Protein AF-0000000066577296 (afdb_homodimer)

Foldseek 3Di:
DPPPPPVVPVVVVVVVVVVVVVVVVVPPDPPPPWQFKDKQDQEAEDELVDFKDKIKIWRQTQFKKKKFKAKFADDPAVQGDDDPDGDQKGKPPRIDIHHHGDMDIIMIGGRDRPPDDQQAKGKMKMKMKMWGPPCPPDPDPTDIDIDIHIYIYHHPPHDDDQLCQVVVWDWEADLQGIKIFRAGRYKWAKDQKDKPRHTDPRNGIHHHGDMDDDNHCNPDPWIKMKIWTQGNRRDIHDIDIDIYD/DPPPPVPPPVVVVVVVVVVVVVVVVVVPPPPPPWQFKDKQDQEAEDELVDFKDKIKIWRQTQFKKKKFKAKFADDPAVQGDDDPDGDQKGKPPRIDIHHHGDMDIIMIGGRDRPDDDQQAKGKMKMKMKMWGPDPPPDPDPTDIDIDIHIYIYHHPPHDDDQLCQVVVWDWEADLQGIKIFRAGRYKWAKDQKAKPRHTDPRNGIHHHGDMDGDNHCNPDPWIKMKIWTQGNNRDIHDIDIDIYD

Nearest PDB structures (foldseek):
  4djm-assembly4_D  TM=8.530E-01  e=1.200E-17  Escherichia coli
  6fq0-assembly2_C  TM=6.881E-01  e=2.005E-12  Acinetobacter baumannii
  6fqa-assembly2_C  TM=6.730E-01  e=2.779E-12  Acinetobacter baumannii
  5d6h-assembly1_A  TM=6.722E-01  e=3.648E-12  Acinetobacter baumannii
  6fqa-assembly1_A  TM=6.629E-01  e=1.026E-11  Acinetobacter baumannii

Organism: Shigella dysenteriae serotype 1 (strain Sd197) (NCBI:txid300267)

pLDDT: mean 81.42, std 19.27, range [21.62, 98.62]

Solvent-accessible surface area (backbone atoms only — not comparable to full-atom values): 26495 Å² total; per-residue (Å²): 133,75,79,69,63,67,67,60,57,62,57,54,53,54,47,48,51,46,46,48,50,48,54,55,53,63,62,55,71,78,65,69,47,38,13,54,74,43,48,73,55,65,46,42,81,41,52,59,89,49,64,59,49,81,41,45,36,31,19,39,13,83,42,31,30,36,35,38,42,45,53,34,47,30,82,80,49,41,58,51,67,74,57,90,62,76,48,50,47,41,46,37,66,42,69,44,80,33,46,43,61,31,72,48,73,37,31,43,32,63,70,51,74,91,79,63,69,65,75,30,43,43,70,32,25,36,37,39,33,37,31,71,61,52,83,65,73,70,93,63,48,80,52,39,27,23,31,52,33,40,36,31,39,34,37,73,84,56,78,79,50,78,85,52,45,68,72,60,51,42,76,46,63,52,83,64,9,33,32,44,33,28,79,42,38,46,65,35,39,50,38,77,31,24,51,71,81,40,77,52,78,64,68,27,33,42,42,39,64,35,76,46,82,39,68,50,58,46,88,48,81,70,36,36,38,33,35,26,32,49,43,85,83,65,43,77,49,72,80,46,71,49,79,30,111,137,73,81,71,67,72,63,63,59,62,57,54,52,53,49,48,52,47,47,47,50,48,56,56,56,63,67,54,73,78,64,72,45,40,12,55,74,43,46,72,55,65,47,41,82,40,51,60,89,49,65,60,48,80,40,44,35,32,18,38,12,83,42,30,32,36,35,38,44,46,53,34,46,29,83,82,48,41,58,52,66,73,57,92,61,76,47,48,46,41,46,37,67,43,69,45,78,34,48,44,62,32,71,47,72,37,31,44,29,64,71,52,77,88,79,63,70,63,75,30,43,43,70,33,25,36,38,40,33,37,31,72,62,52,83,65,72,68,92,62,46,81,56,41,27,22,31,53,33,39,37,32,40,36,38,72,84,57,77,80,51,77,85,53,47,66,74,60,48,40,74,44,62,52,84,66,8,33,32,43,34,29,77,43,40,47,66,34,41,50,38,78,32,25,51,71,82,41,76,52,77,62,66,26,34,42,42,39,65,34,75,46,81,41,68,48,59,44,87,48,80,70,34,36,38,34,34,26,30,48,40,85,83,67,43,76,50,72,79,45,71,51,80,29,109

InterPro domains:
  IPR001829 Pili assembly chaperone, bacterial [PR00969] (37-46)
  IPR001829 Pili assembly chaperone, bacterial [PR00969] (88-109)
  IPR001829 Pili assembly chaperone, bacterial [PR00969] (117-134)
  IPR001829 Pili assembly chaperone, bacterial [PR00969] (140-155)
  IPR001829 Pili assembly chaperone, bacterial [PR00969] (175-190)
  IPR008962 PapD-like superfamily [SSF49354] (34-158)
  IPR013783 Immunoglobulin-like fold [G3DSA:2.60.40.10] (36-158)
  IPR013783 Immunoglobulin-like fold [G3DSA:2.60.40.10] (160-241)
  IPR016147 Pili assembly chaperone, N-terminal [PF00345] (36-158)
  IPR016148 Pili assembly chaperone, C-terminal [PF02753] (181-236)
  IPR018046 Pili assembly chaperone, conserved site [PS00635] (116-133)
  IPR036316 Pili assembly chaperone, C-terminal domain superfamily [SSF49584] (152-237)
  IPR050643 Periplasmic Pilus Chaperone [PTHR30251] (13-242)

Secondary structure (DSSP, 8-state):
-GGGSSHHHHHHHHHHHHHHHHHHHHT------B--EEES-SEEEEETT-SEEEEEEEE-SSS-EEEEEEEE---SSTTPPP-SSPPSEEEESSEEEE-TT-EEEEEEEES--TTS-SSS-EE-EEEEEEEE-S---SS-----EEEEEEEEEE-TT-SS-TTTGGGG-EEEEETTEEEEEE-SSS-EEEEEEEETTEEES---EE-TTEEEE--TTSS-SSEEEEEEEB-TTSPBPPPEEEEE-/--TTGGGHHHHHHHHHHHHHHHHHHHT------B--EEES-SEEEEETT-SEEEEEEEE-SSS-EEEEEEEE---SSTTPPP-SSPPSEEEESSEEEE-TT-EEEEEEEES--TTS-SSS-EE-EEEEEEEE-S---SS-----EEEEEEEEEE-TT-SS-TTTGGGG-EEEEETTEEEEEE-SSS-EEEEEEEETTEEES---EE-TTEEEE--TTSS-SSEEEEEEEB-TTSPBPPPEEEEE-

Structure (mmCIF, N/CA/C/O backbone):
data_AF-0000000066577296-model_v1
#
loop_
_entity.id
_entity.type
_entity.pdbx_description
1 polymer Chaperone
#
loop_
_atom_site.group_PDB
_atom_site.id
_atom_site.type_symbol
_atom_site.label_atom_id
_atom_site.label_alt_id
_atom_site.label_comp_id
_atom_site.label_asym_id
_atom_site.label_entity_id
_atom_site.label_seq_id
_atom_site.pdbx_PDB_ins_code
_atom_site.Cartn_x
_atom_site.Cartn_y
_atom_site.Cartn_z
_atom_site.occupancy
_atom_site.B_iso_or_equiv
_atom_site.auth_seq_id
_atom_site.auth_comp_id
_atom_site.auth_asym_id
_atom_site.auth_atom_id
_atom_site.pdbx_PDB_model_num
ATOM 1 N N . MET A 1 1 ? -8.648 -18.078 75.938 1 22.17 1 MET A N 1
ATOM 2 C CA . MET A 1 1 ? -9.172 -17.016 75.125 1 22.17 1 MET A CA 1
ATOM 3 C C . MET A 1 1 ? -8.477 -17.016 73.75 1 22.17 1 MET A C 1
ATOM 5 O O . MET A 1 1 ? -9.125 -16.812 72.75 1 22.17 1 MET A O 1
ATOM 9 N N . PRO A 1 2 ? -7.102 -17.094 73.562 1 27.22 2 PRO A N 1
ATOM 10 C CA . PRO A 1 2 ? -6.43 -16.297 72.5 1 27.22 2 PRO A CA 1
ATOM 11 C C . PRO A 1 2 ? -6.211 -17.062 71.25 1 27.22 2 PRO A C 1
ATOM 13 O O . PRO A 1 2 ? -5.453 -16.625 70.375 1 27.22 2 PRO A O 1
ATOM 16 N N . ALA A 1 3 ? -6.609 -18.297 71.062 1 36.03 3 ALA A N 1
ATOM 17 C CA . ALA A 1 3 ? -6.168 -19.047 69.875 1 36.03 3 ALA A CA 1
ATOM 18 C C . ALA A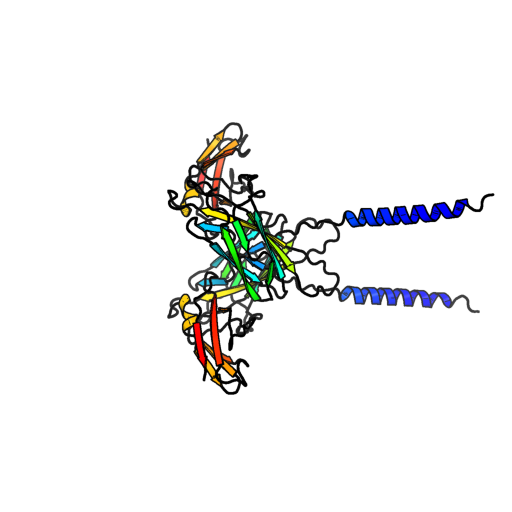 1 3 ? -6.84 -18.531 68.625 1 36.03 3 ALA A C 1
ATOM 20 O O . ALA A 1 3 ? -6.57 -19.031 67.562 1 36.03 3 ALA A O 1
ATOM 21 N N . ARG A 1 4 ? -7.934 -17.734 68.812 1 33.75 4 ARG A N 1
ATOM 22 C CA . ARG A 1 4 ? -8.773 -17.453 67.688 1 33.75 4 ARG A CA 1
ATOM 23 C C . ARG A 1 4 ? -8.117 -16.391 66.75 1 33.75 4 ARG A C 1
ATOM 25 O O . ARG A 1 4 ? -8.648 -16.062 65.688 1 33.75 4 ARG A O 1
ATOM 32 N N . HIS A 1 5 ? -7.102 -15.648 67.312 1 33.09 5 HIS A N 1
ATOM 33 C CA . HIS A 1 5 ? -6.781 -14.414 66.625 1 33.09 5 HIS A CA 1
ATOM 34 C C . HIS A 1 5 ? -5.836 -14.68 65.438 1 33.09 5 HIS A C 1
ATOM 36 O O . HIS A 1 5 ? -5.516 -13.766 64.688 1 33.09 5 HIS A O 1
ATOM 42 N N . LEU A 1 6 ? -5.141 -15.875 65.562 1 33.44 6 LEU A N 1
ATOM 43 C CA . LEU A 1 6 ? -4.055 -15.953 64.562 1 33.44 6 LEU A CA 1
ATOM 44 C C . LEU A 1 6 ? -4.594 -16.281 63.156 1 33.44 6 LEU A C 1
ATOM 46 O O . LEU A 1 6 ? -3.844 -16.281 62.188 1 33.44 6 LEU A O 1
ATOM 50 N N . TYR A 1 7 ? -5.852 -16.828 63.188 1 37.12 7 TYR A N 1
ATOM 51 C CA . TYR A 1 7 ? -6.336 -17.312 61.906 1 37.12 7 TYR A CA 1
ATOM 52 C C . TYR A 1 7 ? -6.695 -16.156 60.969 1 37.12 7 TYR A C 1
ATOM 54 O O . TYR A 1 7 ? -6.922 -16.359 59.781 1 37.12 7 TYR A O 1
ATOM 62 N N . PHE A 1 8 ? -6.996 -14.969 61.625 1 40.41 8 PHE A N 1
ATOM 63 C CA . PHE A 1 8 ? -7.578 -13.914 60.812 1 40.41 8 PHE A CA 1
ATOM 64 C C . PHE A 1 8 ? -6.5 -13.203 60 1 40.41 8 PHE A C 1
ATOM 66 O O . PHE A 1 8 ? -6.797 -12.555 59 1 40.41 8 PHE A O 1
ATOM 73 N N . ILE A 1 9 ? -5.207 -13.305 60.5 1 41.75 9 ILE A N 1
ATOM 74 C CA . ILE A 1 9 ? -4.199 -12.461 59.875 1 41.75 9 ILE A CA 1
ATOM 75 C C . ILE A 1 9 ? -3.773 -13.07 58.531 1 41.75 9 ILE A C 1
ATOM 77 O O . ILE A 1 9 ? -3.498 -12.344 57.562 1 41.75 9 ILE A O 1
ATOM 81 N N . MET A 1 10 ? -3.764 -14.422 58.375 1 42.47 10 MET A N 1
ATOM 82 C CA . MET A 1 10 ? -3.219 -15.023 57.156 1 42.47 10 MET A CA 1
ATOM 83 C C . MET A 1 10 ? -4.168 -14.844 55.969 1 42.47 10 MET A C 1
ATOM 85 O O . MET A 1 10 ? -3.748 -14.883 54.812 1 42.47 10 MET A O 1
ATOM 89 N N . THR A 1 11 ? -5.508 -14.672 56.312 1 51.53 11 THR A N 1
ATOM 90 C CA . THR A 1 11 ? -6.457 -14.578 55.219 1 51.53 11 THR A CA 1
ATOM 91 C C . THR A 1 11 ? -6.375 -13.203 54.562 1 51.53 11 THR A C 1
ATOM 93 O O . THR A 1 11 ? -6.566 -13.086 53.344 1 51.53 11 THR A O 1
ATOM 96 N N . ASN A 1 12 ? -6.012 -12.156 55.438 1 51.56 12 ASN A N 1
ATOM 97 C CA . ASN A 1 12 ? -6.062 -10.805 54.875 1 51.56 12 ASN A CA 1
ATOM 98 C C . ASN A 1 12 ? -4.848 -10.508 54 1 51.56 12 ASN A C 1
ATOM 100 O O . ASN A 1 12 ? -4.93 -9.719 53.062 1 51.56 12 ASN A O 1
ATOM 104 N N . THR A 1 13 ? -3.621 -11.156 54.344 1 56.5 13 THR A N 1
ATOM 105 C CA . THR A 1 13 ? -2.41 -10.867 53.594 1 56.5 13 THR A CA 1
ATOM 106 C C . THR A 1 13 ? -2.455 -11.555 52.219 1 56.5 13 THR A C 1
ATOM 108 O O . THR A 1 13 ? -1.984 -11 51.219 1 56.5 13 THR A O 1
ATOM 111 N N . TRP A 1 14 ? -3.1 -12.789 52.156 1 55.56 14 TRP A N 1
ATOM 112 C CA . TRP A 1 14 ? -3.217 -13.477 50.875 1 55.56 14 TRP A CA 1
ATOM 113 C C . TRP A 1 14 ? -4.164 -12.727 49.938 1 55.56 14 TRP A C 1
ATOM 115 O O . TRP A 1 14 ? -3.928 -12.648 48.75 1 55.56 14 TRP A O 1
ATOM 125 N N . ASN A 1 15 ? -5.211 -12.086 50.594 1 57.75 15 ASN A N 1
ATOM 126 C CA . ASN A 1 15 ? -6.152 -11.312 49.781 1 57.75 15 ASN A CA 1
ATOM 127 C C . ASN A 1 15 ? -5.527 -10.008 49.312 1 57.75 15 ASN A C 1
ATOM 129 O O . ASN A 1 15 ? -5.777 -9.586 48.188 1 57.75 15 ASN A O 1
ATOM 133 N N . ARG A 1 16 ? -4.691 -9.383 50.188 1 59.31 16 ARG A N 1
ATOM 134 C CA . ARG A 1 16 ? -4.059 -8.141 49.75 1 59.31 16 ARG A CA 1
ATOM 135 C C . ARG A 1 16 ? -2.992 -8.414 48.688 1 59.31 16 ARG A C 1
ATOM 137 O O . ARG A 1 16 ? -2.857 -7.656 47.719 1 59.31 16 ARG A O 1
ATOM 144 N N . LEU A 1 17 ? -2.215 -9.516 48.875 1 54.78 17 LEU A N 1
ATOM 145 C CA . LEU A 1 17 ? -1.257 -9.891 47.844 1 54.78 17 LEU A CA 1
ATOM 146 C C . LEU A 1 17 ? -1.973 -10.312 46.562 1 54.78 17 LEU A C 1
ATOM 148 O O . LEU A 1 17 ? -1.537 -9.969 45.469 1 54.78 17 LEU A O 1
ATOM 152 N N . ALA A 1 18 ? -3.137 -11 46.719 1 57.06 18 ALA A N 1
ATOM 153 C CA . ALA A 1 18 ? -3.93 -11.328 45.531 1 57.06 18 ALA A CA 1
ATOM 154 C C . ALA A 1 18 ? -4.531 -10.078 44.906 1 57.06 18 ALA A C 1
ATOM 156 O O . ALA A 1 18 ? -4.535 -9.922 43.688 1 57.06 18 ALA A O 1
ATOM 157 N N . LEU A 1 19 ? -5.012 -9.227 45.781 1 56.34 19 LEU A N 1
ATOM 158 C CA . LEU A 1 19 ? -5.535 -7.965 45.281 1 56.34 19 LEU A CA 1
ATOM 159 C C . LEU A 1 19 ? -4.418 -7.125 44.656 1 56.34 19 LEU A C 1
ATOM 161 O O . LEU A 1 19 ? -4.617 -6.484 43.625 1 56.34 19 LEU A O 1
ATOM 165 N N . LEU A 1 20 ? -3.207 -7.148 45.312 1 50.81 20 LEU A N 1
ATOM 166 C CA . LEU A 1 20 ? -2.084 -6.445 44.688 1 50.81 20 LEU A CA 1
ATOM 167 C C . LEU A 1 20 ? -1.672 -7.117 43.375 1 50.81 20 LEU A C 1
ATOM 169 O O . LEU A 1 20 ? -1.386 -6.438 42.406 1 50.81 20 LEU A O 1
ATOM 173 N N . ILE A 1 21 ? -1.694 -8.469 43.438 1 50.59 21 ILE A N 1
ATOM 174 C CA . ILE A 1 21 ? -1.388 -9.148 42.188 1 50.59 21 ILE A CA 1
ATOM 175 C C . ILE A 1 21 ? -2.475 -8.844 41.156 1 50.59 21 ILE A C 1
ATOM 177 O O . ILE A 1 21 ? -2.178 -8.594 39.969 1 50.59 21 ILE A O 1
ATOM 181 N N . PHE A 1 22 ? -3.76 -8.836 41.594 1 48.28 22 PHE A N 1
ATOM 182 C CA . PHE A 1 22 ? -4.832 -8.516 40.688 1 48.28 22 PHE A CA 1
ATOM 183 C C . PHE A 1 22 ? -4.719 -7.07 40.188 1 48.28 22 PHE A C 1
ATOM 185 O O . PHE A 1 22 ? -4.957 -6.777 39.031 1 48.28 22 PHE A O 1
ATOM 192 N N . SER A 1 23 ? -4.52 -6.078 41.094 1 48.19 23 SER A N 1
ATOM 193 C CA . SER A 1 23 ? -4.363 -4.695 40.656 1 48.19 23 SER A CA 1
ATOM 194 C C . SER A 1 23 ? -3.166 -4.547 39.719 1 48.19 23 SER A C 1
ATOM 196 O O . SER A 1 23 ? -3.199 -3.74 38.781 1 48.19 23 SER A O 1
ATOM 198 N N . VAL A 1 24 ? -2.098 -5.281 40.062 1 42.16 24 VAL A N 1
ATOM 199 C CA . VAL A 1 24 ? -0.954 -5.211 39.156 1 42.16 24 VAL A CA 1
ATOM 200 C C . VAL A 1 24 ? -1.313 -5.855 37.812 1 42.16 24 VAL A C 1
ATOM 202 O O . VAL A 1 24 ? -0.893 -5.379 36.75 1 42.16 24 VAL A O 1
ATOM 205 N N . LEU A 1 25 ? -2.08 -6.938 37.844 1 39.19 25 LEU A N 1
ATOM 206 C CA . LEU A 1 25 ? -2.439 -7.555 36.594 1 39.19 25 LEU A CA 1
ATOM 207 C C . LEU A 1 25 ? -3.33 -6.629 35.75 1 39.19 25 LEU A C 1
ATOM 209 O O . LEU A 1 25 ? -3.266 -6.629 34.531 1 39.19 25 LEU A O 1
ATOM 213 N N . SER A 1 26 ? -4.223 -5.879 36.438 1 38.16 26 SER A N 1
ATOM 214 C CA . SER A 1 26 ? -5.09 -5.004 35.656 1 38.16 26 SER A CA 1
ATOM 215 C C . SER A 1 26 ? -4.281 -3.947 34.906 1 38.16 26 SER A C 1
ATOM 217 O O . SER A 1 26 ? -4.812 -3.25 34.031 1 38.16 26 SER A O 1
ATOM 219 N N . LEU A 1 27 ? -3.293 -3.469 35.562 1 34.75 27 LEU A N 1
ATOM 220 C CA . LEU A 1 27 ? -2.527 -2.451 34.844 1 34.75 27 LEU A CA 1
ATOM 221 C C . LEU A 1 27 ? -1.902 -3.029 33.594 1 34.75 27 LEU A C 1
ATOM 223 O O . LEU A 1 27 ? -1.097 -2.367 32.938 1 34.75 27 LEU A O 1
ATOM 227 N N . LEU A 1 28 ? -2.066 -4.305 33.531 1 31.39 28 LEU A N 1
ATOM 228 C CA . LEU A 1 28 ? -1.518 -4.793 32.281 1 31.39 28 LEU A CA 1
ATOM 229 C C . LEU A 1 28 ? -1.97 -3.924 31.109 1 31.39 28 LEU A C 1
ATOM 231 O O . LEU A 1 28 ? -3.131 -3.516 31.047 1 31.39 28 LEU A O 1
ATOM 235 N N . VAL A 1 29 ? -1.067 -3.512 30.344 1 30.12 29 VAL A N 1
ATOM 236 C CA . VAL A 1 29 ? -0.624 -2.641 29.25 1 30.12 29 VAL A CA 1
ATOM 237 C C . VAL A 1 29 ? -1.535 -2.82 28.047 1 30.12 29 VAL A C 1
ATOM 239 O O . VAL A 1 29 ? -1.585 -3.902 27.453 1 30.12 29 VAL A O 1
ATOM 242 N N . ALA A 1 30 ? -2.748 -2.27 28.094 1 31.42 30 ALA A N 1
ATOM 243 C CA . ALA A 1 30 ? -3.404 -1.942 26.828 1 31.42 30 ALA A CA 1
ATOM 244 C C . ALA A 1 30 ? -2.381 -1.588 25.766 1 31.42 30 ALA A C 1
ATOM 246 O O . ALA A 1 30 ? -1.818 -0.49 25.766 1 31.42 30 ALA A O 1
ATOM 247 N N . GLY A 1 31 ? -1.506 -2.453 25.484 1 31.16 31 GLY A N 1
ATOM 248 C CA . GLY A 1 31 ? -0.646 -2.189 24.344 1 31.16 31 GLY A CA 1
ATOM 249 C C . GLY A 1 31 ? -1.396 -1.625 23.156 1 31.16 31 GLY A C 1
ATOM 250 O O . GLY A 1 31 ? -2.385 -2.207 22.703 1 31.16 31 GLY A O 1
ATOM 251 N N . GLU A 1 32 ? -1.541 -0.405 23.172 1 30.92 32 GLU A N 1
ATOM 252 C CA . GLU A 1 32 ? -1.946 0.316 21.969 1 30.92 32 GLU A CA 1
ATOM 253 C C . GLU A 1 32 ? -1.401 -0.358 20.719 1 30.92 32 GLU A C 1
ATOM 255 O O . GLU A 1 32 ? -0.206 -0.649 20.625 1 30.92 32 GLU A O 1
ATOM 260 N N . LEU A 1 33 ? -2.152 -1.221 20.234 1 33.34 33 LEU A N 1
ATOM 261 C CA . LEU A 1 33 ? -1.915 -1.907 18.969 1 33.34 33 LEU A CA 1
ATOM 262 C C . LEU A 1 33 ? -1.391 -0.939 17.906 1 33.34 33 LEU A C 1
ATOM 264 O O . LEU A 1 33 ? -2.006 0.097 17.656 1 33.34 33 LEU A O 1
ATOM 268 N N . GLN A 1 34 ? -0.076 -0.564 17.969 1 40.59 34 GLN A N 1
ATOM 269 C CA . GLN A 1 34 ? 0.698 0.339 17.125 1 40.59 34 GLN A CA 1
ATOM 270 C C . GLN A 1 34 ? 0.658 -0.104 15.656 1 40.59 34 GLN A C 1
ATOM 272 O O . GLN A 1 34 ? 0.606 -1.301 15.367 1 40.59 34 GLN A O 1
ATOM 277 N N . ALA A 1 35 ? 0.043 0.742 14.906 1 49.72 35 ALA A N 1
ATOM 278 C CA . ALA A 1 35 ? -0.062 0.705 13.445 1 49.72 35 ALA A CA 1
ATOM 279 C C . ALA A 1 35 ? 1.306 0.489 12.805 1 49.72 35 ALA A C 1
ATOM 281 O O . ALA A 1 35 ? 2.324 0.95 13.328 1 49.72 35 ALA A O 1
ATOM 282 N N . GLY A 1 36 ? 1.617 -0.47 11.906 1 69.44 36 GLY A N 1
ATOM 283 C CA . GLY A 1 36 ? 2.928 -0.704 11.32 1 69.44 36 GLY A CA 1
ATOM 284 C C . GLY A 1 36 ? 3.207 0.175 10.117 1 69.44 36 GLY A C 1
ATOM 285 O O . GLY A 1 36 ? 2.623 1.252 9.977 1 69.44 36 GLY A O 1
ATOM 286 N N . VAL A 1 37 ? 4.133 0.091 9.398 1 80.56 37 VAL A N 1
ATOM 287 C CA . VAL A 1 37 ? 4.676 0.74 8.203 1 80.56 37 VAL A CA 1
ATOM 288 C C . VAL A 1 37 ? 3.943 0.235 6.965 1 80.56 37 VAL A C 1
ATOM 290 O 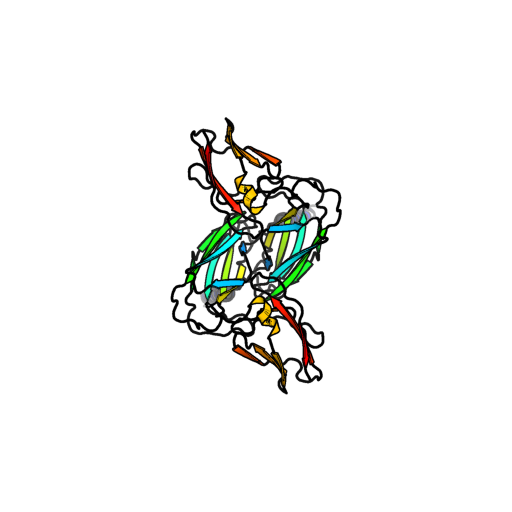O . VAL A 1 37 ? 3.809 -0.975 6.762 1 80.56 37 VAL A O 1
ATOM 293 N N . VAL A 1 38 ? 3.309 1.229 6.242 1 82.38 38 VAL A N 1
ATOM 294 C CA . VAL A 1 38 ? 2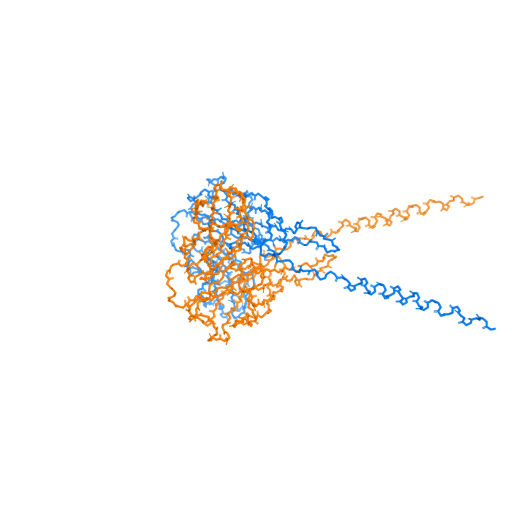.652 0.907 4.98 1 82.38 38 VAL A CA 1
ATOM 295 C C . VAL A 1 38 ? 3.604 1.184 3.818 1 82.38 38 VAL A C 1
ATOM 297 O O . VAL A 1 38 ? 4.23 2.244 3.762 1 82.38 38 VAL A O 1
ATOM 300 N N . VAL A 1 39 ? 3.639 0.217 2.945 1 85.62 39 VAL A N 1
ATOM 301 C CA . VAL A 1 39 ? 4.449 0.323 1.736 1 85.62 39 VAL A CA 1
ATOM 302 C C . VAL A 1 39 ? 3.566 0.711 0.553 1 85.62 39 VAL A C 1
ATOM 304 O O . VAL A 1 39 ? 2.471 0.173 0.385 1 85.62 39 VAL A O 1
ATOM 307 N N . GLY A 1 40 ? 4.098 1.668 -0.24 1 80.31 40 GLY A N 1
ATOM 308 C CA . GLY A 1 40 ? 3.328 2.213 -1.347 1 80.31 40 GLY A CA 1
ATOM 309 C C . GLY A 1 40 ? 3.152 1.232 -2.49 1 80.31 40 GLY A C 1
ATOM 310 O O . GLY A 1 40 ? 3.486 1.541 -3.637 1 80.31 40 GLY A O 1
ATOM 311 N N . GLY A 1 41 ? 2.594 0.054 -2.258 1 78.94 41 GLY A N 1
ATOM 312 C CA . GLY A 1 41 ? 2.324 -0.937 -3.287 1 78.94 41 GLY A CA 1
ATOM 313 C C . GLY A 1 41 ? 2.656 -2.354 -2.855 1 78.94 41 GLY A C 1
ATOM 314 O O . GLY A 1 41 ? 3.242 -2.561 -1.791 1 78.94 41 GLY A O 1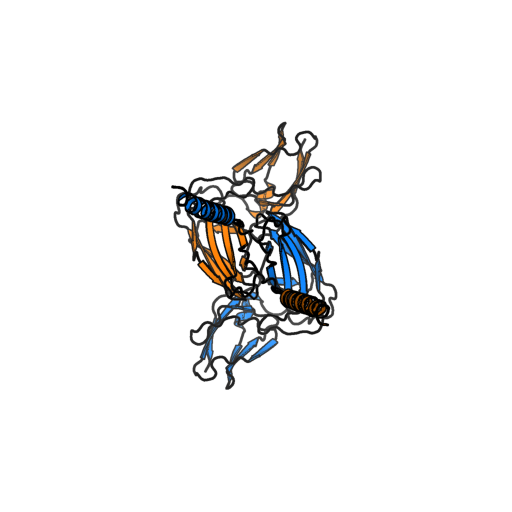
ATOM 315 N N . THR A 1 42 ? 2.18 -3.303 -3.693 1 81.94 42 THR A N 1
ATOM 316 C CA . THR A 1 42 ? 2.514 -4.699 -3.441 1 81.94 42 THR A CA 1
ATOM 317 C C . THR A 1 42 ? 3.4 -5.254 -4.555 1 81.94 42 THR A C 1
ATOM 319 O O . THR A 1 42 ? 3.881 -6.387 -4.465 1 81.94 42 THR A O 1
ATOM 322 N N . ARG A 1 43 ? 3.504 -4.523 -5.523 1 87.44 43 ARG A N 1
ATOM 323 C CA . ARG A 1 43 ? 4.336 -4.828 -6.688 1 87.44 43 ARG A CA 1
ATOM 324 C C . ARG A 1 43 ? 4.961 -3.559 -7.254 1 87.44 43 ARG A C 1
ATOM 326 O O . ARG A 1 43 ? 4.336 -2.498 -7.258 1 87.44 43 ARG A O 1
ATOM 333 N N . PHE A 1 44 ? 6.215 -3.725 -7.773 1 92.06 44 PHE A N 1
ATOM 334 C CA . PHE A 1 44 ? 6.922 -2.561 -8.297 1 92.06 44 PHE A CA 1
ATOM 335 C C . PHE A 1 44 ? 7.555 -2.877 -9.648 1 92.06 44 PHE A C 1
ATOM 337 O O . PHE A 1 44 ? 8.336 -3.824 -9.766 1 92.06 44 PHE A O 1
ATOM 344 N N . ILE A 1 45 ? 7.191 -2.057 -10.648 1 95.69 45 ILE A N 1
ATOM 345 C CA . ILE A 1 45 ? 7.816 -2.209 -11.961 1 95.69 45 ILE A CA 1
ATOM 346 C C . ILE A 1 45 ? 9.078 -1.36 -12.023 1 95.69 45 ILE A C 1
ATOM 348 O O . ILE A 1 45 ? 9.039 -0.151 -11.789 1 95.69 45 ILE A O 1
ATOM 352 N N . PHE A 1 46 ? 10.188 -2 -12.25 1 96.31 46 PHE A N 1
ATOM 353 C CA . PHE A 1 46 ? 11.453 -1.337 -12.508 1 96.31 46 PHE A CA 1
ATOM 354 C C . PHE A 1 46 ? 11.773 -1.335 -14 1 96.31 46 PHE A C 1
ATOM 356 O O . PHE A 1 46 ? 12.312 -2.311 -14.523 1 96.31 46 PHE A O 1
ATOM 363 N N . PRO A 1 47 ? 11.445 -0.192 -14.609 1 95.94 47 PRO A N 1
ATOM 364 C CA . PRO A 1 47 ? 11.773 -0.131 -16.031 1 95.94 47 PRO A CA 1
ATOM 365 C C . PRO A 1 47 ? 13.281 -0.163 -16.281 1 95.94 47 PRO A C 1
ATOM 367 O O . PRO A 1 47 ? 14.039 0.569 -15.641 1 95.94 47 PRO A O 1
ATOM 370 N N . ALA A 1 48 ? 13.641 -0.923 -17.281 1 94.19 48 ALA A N 1
ATOM 371 C CA . ALA A 1 48 ? 15.062 -1.171 -17.531 1 94.19 48 ALA A CA 1
ATOM 372 C C . ALA A 1 48 ? 15.773 0.108 -17.953 1 94.19 48 ALA A C 1
ATOM 374 O O . ALA A 1 48 ? 17 0.182 -17.922 1 94.19 48 ALA A O 1
ATOM 375 N N . ASP A 1 49 ? 15.039 1.052 -18.406 1 93.44 49 ASP A N 1
ATOM 376 C CA . ASP A 1 49 ? 15.656 2.277 -18.891 1 93.44 49 ASP A CA 1
ATOM 377 C C . ASP A 1 49 ? 15.859 3.283 -17.766 1 93.44 49 ASP A C 1
ATOM 379 O O . ASP A 1 49 ? 16.359 4.391 -17.984 1 93.44 49 ASP A O 1
ATOM 383 N N . ARG A 1 50 ? 15.484 2.887 -16.531 1 93.69 50 ARG A N 1
ATOM 384 C CA . ARG A 1 50 ? 15.656 3.775 -15.391 1 93.69 50 ARG A CA 1
ATOM 385 C C . ARG A 1 50 ? 16.812 3.322 -14.508 1 93.69 50 ARG A C 1
ATOM 387 O O . ARG A 1 50 ? 17.156 2.137 -14.477 1 93.69 50 ARG A O 1
ATOM 394 N N . GLU A 1 51 ? 17.359 4.293 -13.852 1 93.81 51 GLU A N 1
ATOM 395 C CA . GLU A 1 51 ? 18.438 3.988 -12.922 1 93.81 51 GLU A CA 1
ATOM 396 C C . GLU A 1 51 ? 17.906 3.592 -11.555 1 93.81 51 GLU A C 1
ATOM 398 O O . GLU A 1 51 ? 18.562 2.865 -10.805 1 93.81 51 GLU A O 1
ATOM 403 N N . SER A 1 52 ? 16.75 4.133 -11.32 1 95.75 52 SER A N 1
ATOM 404 C CA . SER A 1 52 ? 16.172 3.867 -10.008 1 95.75 52 SER A CA 1
ATOM 405 C C . SER A 1 52 ? 14.672 4.09 -10.008 1 95.75 52 SER A C 1
ATOM 407 O O . SER A 1 52 ? 14.125 4.695 -10.938 1 95.75 52 SER A O 1
ATOM 409 N N . ILE A 1 53 ? 14.039 3.441 -9.047 1 94.75 53 ILE A N 1
ATOM 410 C CA . ILE A 1 53 ? 12.648 3.744 -8.75 1 94.75 53 ILE A CA 1
ATOM 411 C C . ILE A 1 53 ? 12.492 4.043 -7.258 1 94.75 53 ILE A C 1
ATOM 413 O O . ILE A 1 53 ? 13.328 3.629 -6.445 1 94.75 53 ILE A O 1
ATOM 417 N N . SER A 1 54 ? 11.461 4.801 -6.941 1 92.25 54 SER A N 1
ATOM 418 C CA . SER A 1 54 ? 11.203 5.188 -5.559 1 92.25 54 SER A CA 1
ATOM 419 C C . SER A 1 54 ? 9.984 4.457 -5 1 92.25 54 SER A C 1
ATOM 421 O O . SER A 1 54 ? 8.977 4.297 -5.691 1 92.25 54 SER A O 1
ATOM 423 N N . ILE A 1 55 ? 10.117 3.965 -3.811 1 90.88 55 ILE A N 1
ATOM 424 C CA . ILE A 1 55 ? 9.055 3.33 -3.045 1 90.88 55 ILE A CA 1
ATOM 425 C C . ILE A 1 55 ? 8.781 4.129 -1.772 1 90.88 55 ILE A C 1
ATOM 427 O O . ILE A 1 55 ? 9.688 4.352 -0.967 1 90.88 55 ILE A O 1
ATOM 431 N N . LEU A 1 56 ? 7.562 4.492 -1.609 1 87.62 56 LEU A N 1
ATOM 432 C CA . LEU A 1 56 ? 7.215 5.281 -0.432 1 87.62 56 LEU A CA 1
ATOM 433 C C . LEU A 1 56 ? 6.852 4.379 0.741 1 87.62 56 LEU A C 1
ATOM 435 O O . LEU A 1 56 ? 6.16 3.373 0.564 1 87.62 56 LEU A O 1
ATOM 439 N N . LEU A 1 57 ? 7.355 4.719 1.859 1 89.94 57 LEU A N 1
ATOM 440 C CA . LEU A 1 57 ? 7.074 4.066 3.133 1 89.94 57 LEU A CA 1
ATOM 441 C C . LEU A 1 57 ? 6.438 5.043 4.113 1 89.94 57 LEU A C 1
ATOM 443 O O . LEU A 1 57 ? 7.02 6.082 4.434 1 89.94 57 LEU A O 1
ATOM 447 N N . THR A 1 58 ? 5.281 4.684 4.57 1 84.69 58 THR A N 1
ATOM 448 C CA . THR A 1 58 ? 4.598 5.605 5.473 1 84.69 58 THR A CA 1
ATOM 449 C C . THR A 1 58 ? 4.285 4.926 6.805 1 84.69 58 THR A C 1
ATOM 451 O O . THR A 1 58 ? 3.768 3.811 6.828 1 84.69 58 THR A O 1
ATOM 454 N N . ASN A 1 59 ? 4.645 5.605 7.855 1 85.69 59 ASN A N 1
ATOM 455 C CA . ASN A 1 59 ? 4.25 5.141 9.18 1 85.69 59 ASN A CA 1
ATOM 456 C C . ASN A 1 59 ? 2.855 5.633 9.555 1 85.69 59 ASN A C 1
ATOM 458 O O . ASN A 1 59 ? 2.676 6.809 9.883 1 85.69 59 ASN A O 1
ATOM 462 N N . THR A 1 60 ? 2 4.715 9.5 1 81 60 THR A N 1
ATOM 463 C CA . THR A 1 60 ? 0.611 5.082 9.758 1 81 60 THR A CA 1
ATOM 464 C C . THR A 1 60 ? 0.226 4.766 11.203 1 81 60 THR A C 1
ATOM 466 O O . THR A 1 60 ? -0.958 4.746 11.539 1 81 60 THR A O 1
ATOM 469 N N . SER A 1 61 ? 1.266 4.465 11.953 1 79.31 61 SER A N 1
ATOM 470 C CA . SER A 1 61 ? 1.026 4.148 13.352 1 79.31 61 SER A CA 1
ATOM 471 C C . SER A 1 61 ? 1.492 5.285 14.266 1 79.31 61 SER A C 1
ATOM 473 O O . SER A 1 61 ? 1.936 6.328 13.781 1 79.31 61 SER A O 1
ATOM 475 N N . GLN A 1 62 ? 1.284 5.113 15.555 1 77.25 62 GLN A N 1
ATOM 476 C CA . GLN A 1 62 ? 1.659 6.141 16.531 1 77.25 62 GLN A CA 1
ATOM 477 C C . GLN A 1 62 ? 3.021 5.84 17.141 1 77.25 62 GLN A C 1
ATOM 479 O O . GLN A 1 62 ? 3.488 6.578 18.016 1 77.25 62 GLN A O 1
ATOM 484 N N . GLU A 1 63 ? 3.623 4.809 16.672 1 78.5 63 GLU A N 1
ATOM 485 C CA . GLU A 1 63 ? 4.957 4.445 17.125 1 78.5 63 GLU A CA 1
ATOM 486 C C . GLU A 1 63 ? 6 4.66 16.031 1 78.5 63 GLU A C 1
ATOM 488 O O . GLU A 1 63 ? 5.676 4.609 14.844 1 78.5 63 GLU A O 1
ATOM 493 N N . SER A 1 64 ? 7.199 4.914 16.578 1 86.19 64 SER A N 1
ATOM 494 C CA . SER A 1 64 ? 8.289 4.984 15.609 1 86.19 64 SER A CA 1
ATOM 495 C C . SER A 1 64 ? 8.719 3.59 15.172 1 86.19 64 SER A C 1
ATOM 497 O O . SER A 1 64 ? 8.695 2.646 15.961 1 86.19 64 SER A O 1
ATOM 499 N N . TRP A 1 65 ? 9.117 3.527 13.953 1 87.12 65 TRP A N 1
ATOM 500 C CA . TRP A 1 65 ? 9.523 2.242 13.391 1 87.12 65 TRP A CA 1
ATOM 501 C C . TRP A 1 65 ? 10.883 2.346 12.711 1 87.12 65 TRP A C 1
ATOM 503 O O . TRP A 1 65 ? 11.164 3.324 12.016 1 87.12 65 TRP A O 1
ATOM 513 N N . LEU A 1 66 ? 11.727 1.407 13.047 1 91.06 66 LEU A N 1
ATOM 514 C CA . LEU A 1 66 ? 12.945 1.196 12.281 1 91.06 66 LEU A CA 1
ATOM 515 C C . LEU A 1 66 ? 12.711 0.216 11.133 1 91.06 66 LEU A C 1
ATOM 517 O O . LEU A 1 66 ? 12.18 -0.879 11.352 1 91.06 66 LEU A O 1
ATOM 521 N N . ILE A 1 67 ? 13.086 0.646 9.93 1 92.56 67 ILE A N 1
ATOM 522 C CA . ILE A 1 67 ? 12.812 -0.144 8.727 1 92.56 67 ILE A CA 1
ATOM 523 C C . ILE A 1 67 ? 14.125 -0.629 8.117 1 92.56 67 ILE A C 1
ATOM 525 O O . ILE A 1 67 ? 15.039 0.165 7.887 1 92.56 67 ILE A O 1
ATOM 529 N N . ASN A 1 68 ? 14.188 -1.915 7.957 1 94.06 68 ASN A N 1
ATOM 530 C CA . ASN A 1 68 ? 15.281 -2.531 7.211 1 94.06 68 ASN A CA 1
ATOM 531 C C . ASN A 1 68 ? 14.797 -3.145 5.902 1 94.06 68 ASN A C 1
ATOM 533 O O . ASN A 1 68 ? 13.789 -3.854 5.883 1 94.06 68 ASN A O 1
ATOM 537 N N . SER A 1 69 ? 15.461 -2.82 4.82 1 94.94 69 SER A N 1
ATOM 538 C CA . SER A 1 69 ? 15.047 -3.322 3.516 1 94.94 69 SER A CA 1
ATOM 539 C C . SER A 1 69 ? 16.188 -4.062 2.818 1 94.94 69 SER A C 1
ATOM 541 O O . SER A 1 69 ? 17.344 -3.65 2.906 1 94.94 69 SER A O 1
ATOM 543 N N . LYS A 1 70 ? 15.836 -5.105 2.135 1 93.62 70 LYS A N 1
ATOM 544 C CA . LYS A 1 70 ? 16.781 -5.91 1.362 1 93.62 70 LYS A CA 1
ATOM 545 C C . LYS A 1 70 ? 16.125 -6.453 0.093 1 93.62 70 LYS A C 1
ATOM 547 O O . LYS A 1 70 ? 14.953 -6.836 0.105 1 93.62 70 LYS A O 1
ATOM 552 N N . ILE A 1 71 ? 16.891 -6.527 -0.94 1 94.25 71 ILE A N 1
ATOM 553 C CA . ILE A 1 71 ? 16.406 -7.094 -2.193 1 94.25 71 ILE A CA 1
ATOM 554 C C . ILE A 1 71 ? 17.188 -8.375 -2.514 1 94.25 71 ILE A C 1
ATOM 556 O O . ILE A 1 71 ? 18.422 -8.406 -2.416 1 94.25 71 ILE A O 1
ATOM 560 N N . ASN A 1 72 ? 16.453 -9.398 -2.789 1 91.56 72 ASN A N 1
ATOM 561 C CA . ASN A 1 72 ? 17.016 -10.711 -3.09 1 91.56 72 ASN A CA 1
ATOM 562 C C . ASN A 1 72 ? 16.328 -11.344 -4.293 1 91.56 72 ASN A C 1
ATOM 564 O O . ASN A 1 72 ? 15.406 -10.758 -4.871 1 91.56 72 ASN A O 1
ATOM 568 N N . ARG A 1 73 ? 16.859 -12.484 -4.695 1 90.69 73 ARG A N 1
ATOM 569 C CA . ARG A 1 73 ? 16.141 -13.328 -5.641 1 90.69 73 ARG A CA 1
ATOM 570 C C . ARG A 1 73 ? 14.914 -13.961 -4.98 1 90.69 73 ARG A C 1
ATOM 572 O O . ARG A 1 73 ? 14.914 -14.203 -3.771 1 90.69 73 ARG A O 1
ATOM 579 N N . PRO A 1 74 ? 13.938 -14.211 -5.82 1 87.12 74 PRO A N 1
ATOM 580 C CA . PRO A 1 74 ? 12.703 -14.727 -5.219 1 87.12 74 PRO A CA 1
ATOM 581 C C . PRO A 1 74 ? 12.844 -16.156 -4.723 1 87.12 74 PRO A C 1
ATOM 583 O O . PRO A 1 74 ? 13.438 -17 -5.406 1 87.12 74 PRO A O 1
ATOM 586 N N . THR A 1 75 ? 12.32 -16.453 -3.539 1 78.19 75 THR A N 1
ATOM 587 C CA . THR A 1 75 ? 12.344 -17.797 -2.998 1 78.19 75 THR A CA 1
ATOM 588 C C . THR A 1 75 ? 10.977 -18.188 -2.432 1 78.19 75 THR A C 1
ATOM 590 O O . THR A 1 75 ? 10.734 -19.344 -2.119 1 78.19 75 THR A O 1
ATOM 593 N N . ARG A 1 76 ? 10.039 -17.297 -2.416 1 75.69 76 ARG A N 1
ATOM 594 C CA . ARG A 1 76 ? 8.898 -17.484 -1.529 1 75.69 76 ARG A CA 1
ATOM 595 C C . ARG A 1 76 ? 7.641 -17.828 -2.324 1 75.69 76 ARG A C 1
ATOM 597 O O . ARG A 1 76 ? 6.664 -18.328 -1.765 1 75.69 76 ARG A O 1
ATOM 604 N N . TRP A 1 77 ? 7.574 -17.469 -3.559 1 79.38 77 TRP A N 1
ATOM 605 C CA . TRP A 1 77 ? 6.316 -17.594 -4.289 1 79.38 77 TRP A CA 1
ATOM 606 C C . TRP A 1 77 ? 6.309 -18.859 -5.141 1 79.38 77 TRP A C 1
ATOM 608 O O . TRP A 1 77 ? 7.281 -19.156 -5.84 1 79.38 77 TRP A O 1
ATOM 618 N N . ALA A 1 78 ? 5.188 -19.484 -5 1 79.56 78 ALA A N 1
ATOM 619 C CA . ALA A 1 78 ? 4.996 -20.641 -5.879 1 79.56 78 ALA A CA 1
ATOM 620 C C . ALA A 1 78 ? 5.133 -20.234 -7.344 1 79.56 78 ALA A C 1
ATOM 622 O O . ALA A 1 78 ? 4.586 -19.203 -7.77 1 79.56 78 ALA A O 1
ATOM 623 N N . GLY A 1 79 ? 5.988 -20.984 -8.055 1 78.19 79 GLY A N 1
ATOM 624 C CA . GLY A 1 79 ? 6.207 -20.734 -9.469 1 78.19 79 GLY A CA 1
ATOM 625 C C . GLY A 1 79 ? 7.352 -19.781 -9.734 1 78.19 79 GLY A C 1
ATOM 626 O O . GLY A 1 79 ? 7.742 -19.578 -10.883 1 78.19 79 GLY A O 1
ATOM 627 N N . GLY A 1 80 ? 7.785 -19.172 -8.633 1 79.88 80 GLY A N 1
ATOM 628 C CA . GLY A 1 80 ? 8.922 -18.281 -8.828 1 79.88 80 GLY A CA 1
ATOM 629 C C . GLY A 1 80 ? 10.188 -19.016 -9.234 1 79.88 80 GLY A C 1
ATOM 630 O O . GLY A 1 80 ? 10.391 -20.172 -8.867 1 79.88 80 GLY A O 1
ATOM 631 N N . GLU A 1 81 ? 10.914 -18.328 -10.125 1 79.44 81 GLU A N 1
ATOM 632 C CA . GLU A 1 81 ? 12.164 -18.938 -10.578 1 79.44 81 GLU A CA 1
ATOM 633 C C . GLU A 1 81 ? 13.297 -18.672 -9.586 1 79.44 81 GLU A C 1
ATOM 635 O O . GLU A 1 81 ? 13.609 -17.516 -9.281 1 79.44 81 GLU A O 1
ATOM 640 N N . ALA A 1 82 ? 13.82 -19.75 -9.109 1 75.19 82 ALA A N 1
ATOM 641 C CA . ALA A 1 82 ? 14.961 -19.625 -8.203 1 75.19 82 ALA A CA 1
ATOM 642 C C . ALA A 1 82 ? 16.234 -19.297 -8.969 1 75.19 82 ALA A C 1
ATOM 644 O O . ALA A 1 82 ? 16.391 -19.672 -10.133 1 75.19 82 ALA A O 1
ATOM 645 N N . SER A 1 83 ? 16.938 -18.391 -8.414 1 79.25 83 SER A N 1
ATOM 646 C CA . SER A 1 83 ? 18.25 -18.062 -8.977 1 79.25 83 SER A CA 1
ATOM 647 C C . SER A 1 83 ? 19.312 -17.969 -7.895 1 79.25 83 SER A C 1
ATOM 649 O O . SER A 1 83 ? 19.031 -17.531 -6.773 1 79.25 83 SER A O 1
ATOM 651 N N . THR A 1 84 ? 20.469 -18.5 -8.258 1 77.69 84 THR A N 1
ATOM 652 C CA . THR A 1 84 ? 21.594 -18.422 -7.332 1 77.69 84 THR A CA 1
ATOM 653 C C . THR A 1 84 ? 22.375 -17.141 -7.539 1 77.69 84 THR A C 1
ATOM 655 O O . THR A 1 84 ? 23.234 -16.781 -6.719 1 77.69 84 THR A O 1
ATOM 658 N N . VAL A 1 85 ? 22.109 -16.453 -8.609 1 79.38 85 VAL A N 1
ATOM 659 C CA . VAL A 1 85 ? 22.797 -15.188 -8.875 1 79.38 85 VAL A CA 1
ATOM 660 C C . VAL A 1 85 ? 22.156 -14.078 -8.039 1 79.38 85 VAL A C 1
ATOM 662 O O . VAL A 1 85 ? 20.938 -13.953 -7.988 1 79.38 85 VAL A O 1
ATOM 665 N N . PRO A 1 86 ? 23.078 -13.414 -7.363 1 85.19 86 PRO A N 1
ATOM 666 C CA . PRO A 1 86 ? 22.531 -12.32 -6.562 1 85.19 86 PRO A CA 1
ATOM 667 C C . PRO A 1 86 ? 21.766 -11.297 -7.402 1 85.19 86 PRO A C 1
ATOM 669 O O . PRO A 1 86 ? 22.047 -11.141 -8.594 1 85.19 86 PRO A O 1
ATOM 672 N N . ALA A 1 87 ? 20.828 -10.703 -6.773 1 89.44 87 ALA A N 1
ATOM 673 C CA . ALA A 1 87 ? 20.047 -9.672 -7.461 1 89.44 87 ALA A CA 1
ATOM 674 C C . ALA A 1 87 ? 20.922 -8.469 -7.809 1 89.44 87 ALA A C 1
ATOM 676 O O . ALA A 1 87 ? 21.625 -7.93 -6.949 1 89.44 87 ALA A O 1
ATOM 677 N N . PRO A 1 88 ? 20.953 -8.047 -9.062 1 93.75 88 PRO A N 1
ATOM 678 C CA . PRO A 1 88 ? 21.719 -6.855 -9.445 1 93.75 88 PRO A CA 1
ATOM 679 C C . PRO A 1 88 ? 20.969 -5.559 -9.133 1 93.75 88 PRO A C 1
ATOM 681 O O . PRO A 1 88 ? 20.922 -4.652 -9.969 1 93.75 88 PRO A O 1
ATOM 684 N N . LEU A 1 89 ? 20.359 -5.496 -8.055 1 94.06 89 LEU A N 1
ATOM 685 C CA . LEU A 1 89 ? 19.641 -4.352 -7.508 1 94.06 89 LEU A CA 1
ATOM 686 C C . LEU A 1 89 ? 20.031 -4.109 -6.055 1 94.06 89 LEU A C 1
ATOM 688 O O . LEU A 1 89 ? 20.469 -5.031 -5.363 1 94.06 89 LEU A O 1
ATOM 692 N N . LEU A 1 90 ? 19.891 -2.893 -5.727 1 95.25 90 LEU A N 1
ATOM 693 C CA . LEU A 1 90 ? 20.172 -2.49 -4.352 1 95.25 90 LEU A CA 1
ATOM 694 C C . LEU A 1 90 ? 19.031 -1.648 -3.793 1 95.25 90 LEU A C 1
ATOM 696 O O . LEU A 1 90 ? 18.5 -0.782 -4.488 1 95.25 90 LEU A O 1
ATOM 700 N N . ALA A 1 91 ? 18.656 -2.023 -2.543 1 96.44 91 ALA A N 1
ATOM 701 C CA . ALA A 1 91 ? 17.703 -1.178 -1.828 1 96.44 91 ALA A CA 1
ATOM 702 C C . ALA A 1 91 ? 18.422 -0.182 -0.923 1 96.44 91 ALA A C 1
ATOM 704 O O . ALA A 1 91 ? 19.234 -0.575 -0.07 1 96.44 91 ALA A O 1
ATOM 705 N N . ALA A 1 92 ? 18.125 1.12 -1.127 1 96.19 92 ALA A N 1
ATOM 706 C CA . ALA A 1 92 ? 18.812 2.148 -0.349 1 96.19 92 ALA A CA 1
ATOM 707 C C . ALA A 1 92 ? 17.828 3.215 0.135 1 96.19 92 ALA A C 1
ATOM 709 O O . ALA A 1 92 ? 16.922 3.604 -0.595 1 96.19 92 ALA A O 1
ATOM 710 N N . PRO A 1 93 ? 18.047 3.865 1.286 1 95.88 93 PRO A N 1
ATOM 711 C CA . PRO A 1 93 ? 18.969 3.375 2.312 1 95.88 93 PRO A CA 1
ATOM 712 C C . PRO A 1 93 ? 18.469 2.102 2.992 1 95.88 93 PRO A C 1
ATOM 714 O O . PRO A 1 93 ? 17.266 1.856 3.049 1 95.88 93 PRO A O 1
ATOM 717 N N . PRO A 1 94 ? 19.438 1.274 3.508 1 93 94 PRO A N 1
ATOM 718 C CA . PRO A 1 94 ? 19.031 -0.001 4.105 1 93 94 PRO A CA 1
ATOM 719 C C . PRO A 1 94 ? 18.281 0.178 5.422 1 93 94 PRO A C 1
ATOM 721 O O . PRO A 1 94 ? 17.516 -0.698 5.82 1 93 94 PRO A O 1
ATOM 724 N N . LEU A 1 95 ? 18.594 1.325 6.047 1 93.94 95 LEU A N 1
ATOM 725 C CA . LEU A 1 95 ? 17.969 1.582 7.336 1 93.94 95 LEU A CA 1
ATOM 726 C C . LEU A 1 95 ? 17.312 2.961 7.359 1 93.94 95 LEU A C 1
ATOM 728 O O . LEU A 1 95 ? 17.953 3.959 7.023 1 93.94 95 LEU A O 1
ATOM 732 N N . ILE A 1 96 ? 16.016 2.941 7.707 1 94.25 96 ILE A N 1
ATOM 733 C CA . ILE A 1 96 ? 15.25 4.18 7.805 1 94.25 96 ILE A CA 1
ATOM 734 C C . ILE A 1 96 ? 14.461 4.199 9.117 1 94.25 96 ILE A C 1
ATOM 736 O O . ILE A 1 96 ? 13.82 3.211 9.477 1 94.25 96 ILE A O 1
ATOM 740 N N . LEU A 1 97 ? 14.57 5.285 9.867 1 93.38 97 LEU A N 1
ATOM 741 C CA . LEU A 1 97 ? 13.688 5.523 11 1 93.38 97 LEU A CA 1
ATOM 742 C C . LEU A 1 97 ? 12.492 6.379 10.586 1 93.38 97 LEU A C 1
ATOM 744 O O . LEU A 1 97 ? 12.664 7.477 10.055 1 93.38 97 LEU A O 1
ATOM 748 N N . LEU A 1 98 ? 11.297 5.781 10.766 1 89.94 98 LEU A N 1
ATOM 749 C CA . LEU A 1 98 ? 10.086 6.531 10.453 1 89.94 98 LEU A CA 1
ATOM 750 C C . LEU A 1 98 ? 9.328 6.902 11.727 1 89.94 98 LEU A C 1
ATOM 752 O O . LEU A 1 98 ? 8.867 6.023 12.453 1 89.94 98 LEU A O 1
ATOM 756 N N . LYS A 1 99 ? 9.227 8.203 11.938 1 87.12 99 LYS A N 1
ATOM 757 C CA . LYS A 1 99 ? 8.398 8.711 13.031 1 87.12 99 LYS A CA 1
ATOM 758 C C . LYS A 1 99 ? 6.914 8.609 12.695 1 87.12 99 LYS A C 1
ATOM 760 O O . LYS A 1 99 ? 6.547 8.406 11.531 1 87.12 99 LYS A O 1
ATOM 765 N N . PRO A 1 100 ? 6.059 8.609 13.742 1 81 100 PRO A N 1
ATOM 766 C CA . PRO A 1 100 ? 4.617 8.539 13.492 1 81 100 PRO A CA 1
ATOM 767 C C . PRO A 1 100 ? 4.152 9.547 12.438 1 81 100 PRO A C 1
ATOM 769 O O . PRO A 1 100 ? 4.492 10.727 12.516 1 81 100 PRO A O 1
ATOM 772 N N . GLY A 1 101 ? 3.461 8.969 11.492 1 78.31 101 GLY A N 1
ATOM 773 C CA . GLY A 1 101 ? 2.82 9.836 10.516 1 78.31 101 GLY A CA 1
ATOM 774 C C . GLY A 1 101 ? 3.766 10.297 9.422 1 78.31 101 GLY A C 1
ATOM 775 O O . GLY A 1 101 ? 3.361 11.023 8.508 1 78.31 101 GLY A O 1
ATOM 776 N N . THR A 1 102 ? 4.992 9.852 9.461 1 83.19 102 THR A N 1
ATOM 777 C CA . THR A 1 102 ? 5.945 10.344 8.469 1 83.19 102 THR A CA 1
ATOM 778 C C . THR A 1 102 ? 6.098 9.352 7.324 1 83.19 102 THR A C 1
ATOM 780 O O . THR A 1 102 ? 5.758 8.18 7.465 1 83.19 102 THR A O 1
ATOM 783 N N . THR A 1 103 ? 6.504 9.914 6.176 1 84.56 103 THR A N 1
ATOM 784 C CA . THR A 1 103 ? 6.758 9.133 4.969 1 84.56 103 THR A CA 1
ATOM 785 C C . THR A 1 103 ? 8.234 9.18 4.594 1 84.56 103 THR A C 1
ATOM 787 O O . THR A 1 103 ? 8.852 10.25 4.621 1 84.56 103 THR A O 1
ATOM 790 N N . GLY A 1 104 ? 8.797 8.047 4.418 1 87.25 104 GLY A N 1
ATOM 791 C CA . GLY A 1 104 ? 10.141 7.906 3.891 1 87.25 104 GLY A CA 1
ATOM 792 C C . GLY A 1 104 ? 10.18 7.336 2.484 1 87.25 104 GLY A C 1
ATOM 793 O O . GLY A 1 104 ? 9.148 6.895 1.963 1 87.25 104 GLY A O 1
ATOM 794 N N . THR A 1 105 ? 11.344 7.492 1.89 1 90.19 105 THR A N 1
ATOM 795 C CA . THR A 1 105 ? 11.516 6.984 0.534 1 90.19 105 THR A CA 1
ATOM 796 C C . THR A 1 105 ? 12.602 5.914 0.49 1 90.19 105 THR A C 1
ATOM 798 O O . THR A 1 105 ? 13.711 6.129 0.98 1 90.19 105 THR A O 1
ATOM 801 N N . LEU A 1 106 ? 12.211 4.77 -0.024 1 94.62 106 LEU A N 1
ATOM 802 C CA . LEU A 1 106 ? 13.148 3.703 -0.367 1 94.62 106 LEU A CA 1
ATOM 803 C C . LEU A 1 106 ? 13.438 3.697 -1.863 1 94.62 106 LEU A C 1
ATOM 805 O O . LEU A 1 106 ? 12.516 3.762 -2.68 1 94.62 106 LEU A O 1
ATOM 809 N N . ARG A 1 107 ? 14.664 3.641 -2.184 1 96 107 ARG A N 1
ATOM 810 C CA . ARG A 1 107 ? 15.031 3.604 -3.596 1 96 107 ARG A CA 1
ATOM 811 C C . ARG A 1 107 ? 15.578 2.232 -3.98 1 96 107 ARG A C 1
ATOM 813 O O . ARG A 1 107 ? 16.344 1.631 -3.23 1 96 107 ARG A O 1
ATOM 820 N N . LEU A 1 108 ? 15.07 1.708 -5.012 1 96.31 108 LEU A N 1
ATOM 821 C CA . LEU A 1 108 ? 15.703 0.565 -5.664 1 96.31 108 LEU A CA 1
ATOM 822 C C . LEU A 1 108 ? 16.609 1.021 -6.797 1 96.31 108 LEU A C 1
ATOM 824 O O . LEU A 1 108 ? 16.172 1.715 -7.715 1 96.31 108 LEU A O 1
ATOM 828 N N . LEU A 1 109 ? 17.859 0.586 -6.668 1 96.44 109 LEU A N 1
ATOM 829 C CA . LEU A 1 109 ? 18.859 1.027 -7.625 1 96.44 109 LEU A CA 1
ATOM 830 C C . LEU A 1 109 ? 19.391 -0.148 -8.445 1 96.44 109 LEU A C 1
ATOM 832 O O . LEU A 1 109 ? 19.594 -1.237 -7.906 1 96.44 109 LEU A O 1
ATOM 836 N N . ARG A 1 110 ? 19.594 0.187 -9.648 1 93.25 110 ARG A N 1
ATOM 837 C CA . ARG A 1 110 ? 20.266 -0.798 -10.484 1 93.25 110 ARG A CA 1
ATOM 838 C C . ARG A 1 110 ? 21.766 -0.814 -10.203 1 93.25 110 ARG A C 1
ATOM 840 O O . ARG A 1 110 ? 22.391 0.241 -10.062 1 93.25 110 ARG A O 1
ATOM 847 N N . THR A 1 111 ? 22.406 -1.972 -9.977 1 90.25 111 THR A N 1
ATOM 848 C CA . THR A 1 111 ? 23.844 -2.031 -9.711 1 90.25 111 THR A CA 1
ATOM 849 C C . THR A 1 111 ? 24.594 -2.58 -10.922 1 90.25 111 THR A C 1
ATOM 851 O O . THR A 1 111 ? 25.703 -2.139 -11.227 1 90.25 111 THR A O 1
ATOM 854 N N . GLU A 1 112 ? 24.078 -3.723 -11.375 1 77.06 112 GLU A N 1
ATOM 855 C CA . GLU A 1 112 ? 24.75 -4.324 -12.523 1 77.06 112 GLU A CA 1
ATOM 856 C C . GLU A 1 112 ? 23.797 -4.535 -13.688 1 77.06 112 GLU A C 1
ATOM 858 O O . GLU A 1 112 ? 22.766 -5.195 -13.539 1 77.06 112 GLU A O 1
ATOM 863 N N . SER A 1 113 ? 23.656 -3.715 -14.547 1 61.22 113 SER A N 1
ATOM 864 C CA . SER A 1 113 ? 22.594 -3.783 -15.555 1 61.22 113 SER A CA 1
ATOM 865 C C . SER A 1 113 ? 22.781 -4.996 -16.469 1 61.22 113 SER A C 1
ATOM 867 O O . SER A 1 113 ? 21.812 -5.598 -16.906 1 61.22 113 SER A O 1
ATOM 869 N N . ASP A 1 114 ? 23.812 -5.426 -16.812 1 69.69 114 ASP A N 1
ATOM 870 C CA . ASP A 1 114 ? 23.906 -6.164 -18.078 1 69.69 114 ASP A CA 1
ATOM 871 C C . ASP A 1 114 ? 23.719 -7.66 -17.844 1 69.69 114 ASP A C 1
ATOM 873 O O . ASP A 1 114 ? 23.953 -8.469 -18.75 1 69.69 114 ASP A O 1
ATOM 877 N N . ILE A 1 115 ? 23.078 -8.109 -16.75 1 84.31 115 ILE A N 1
ATOM 878 C CA . ILE A 1 115 ? 23.062 -9.555 -16.516 1 84.31 115 ILE A CA 1
ATOM 879 C C . ILE A 1 115 ? 21.641 -10.078 -16.578 1 84.31 115 ILE A C 1
ATOM 881 O O . ILE A 1 115 ? 21.422 -11.297 -16.594 1 84.31 115 ILE A O 1
ATOM 885 N N . LEU A 1 116 ? 20.703 -9.266 -16.828 1 90.19 116 LEU A N 1
ATOM 886 C CA . LEU A 1 116 ? 19.312 -9.719 -16.812 1 90.19 116 LEU A CA 1
ATOM 887 C C . LEU A 1 116 ? 18.812 -9.914 -18.234 1 90.19 116 LEU A C 1
ATOM 889 O O . LEU A 1 116 ? 19.234 -9.211 -19.156 1 90.19 116 LEU A O 1
ATOM 893 N N . PRO A 1 117 ? 17.953 -10.938 -18.391 1 93.12 117 PRO A N 1
ATOM 894 C CA . PRO A 1 117 ? 17.391 -11.117 -19.734 1 93.12 117 PRO A CA 1
ATOM 895 C C . PRO A 1 117 ? 16.734 -9.852 -20.266 1 93.12 117 PRO A C 1
ATOM 897 O O . PRO A 1 117 ? 16.156 -9.07 -19.5 1 93.12 117 PRO A O 1
ATOM 900 N N . VAL A 1 118 ? 16.766 -9.672 -21.672 1 94.38 118 VAL A N 1
ATOM 901 C CA . VAL A 1 118 ? 16.234 -8.461 -22.297 1 94.38 118 VAL A CA 1
ATOM 902 C C . VAL A 1 118 ? 14.898 -8.766 -22.969 1 94.38 118 VAL A C 1
ATOM 904 O O . VAL A 1 118 ? 14.188 -7.852 -23.391 1 94.38 118 VAL A O 1
ATOM 907 N N . ASP A 1 119 ? 14.531 -10.07 -23.016 1 97 119 ASP A N 1
ATOM 908 C CA . ASP A 1 119 ? 13.336 -10.445 -23.766 1 97 119 ASP A CA 1
ATOM 909 C C . ASP A 1 119 ? 12.195 -10.836 -22.844 1 97 119 ASP A C 1
ATOM 911 O O . ASP A 1 119 ? 11.18 -11.367 -23.281 1 97 119 ASP A O 1
ATOM 915 N N . ARG A 1 120 ? 12.422 -10.672 -21.531 1 97.25 120 ARG A N 1
ATOM 916 C CA . ARG A 1 120 ? 11.391 -11.039 -20.562 1 97.25 120 ARG A CA 1
ATOM 917 C C . ARG A 1 120 ? 11.617 -10.344 -19.219 1 97.25 120 ARG A C 1
ATOM 919 O O . ARG A 1 120 ? 12.727 -9.891 -18.938 1 97.25 120 ARG A O 1
ATOM 926 N N . GLU A 1 121 ? 10.594 -10.328 -18.422 1 96.62 121 GLU A N 1
ATOM 927 C CA . GLU A 1 121 ? 10.68 -9.758 -17.078 1 96.62 121 GLU A CA 1
ATOM 928 C C . GLU A 1 121 ? 11.484 -10.656 -16.141 1 96.62 121 GLU A C 1
ATOM 930 O O . GLU A 1 121 ? 11.555 -11.867 -16.359 1 96.62 121 GLU A O 1
ATOM 935 N N . THR A 1 122 ? 12.117 -10.039 -15.242 1 94.25 122 THR A N 1
ATOM 936 C CA . THR A 1 122 ? 12.766 -10.734 -14.125 1 94.25 122 THR A CA 1
ATOM 937 C C . THR A 1 122 ? 12.133 -10.328 -12.797 1 94.25 122 THR A C 1
ATOM 939 O O . THR A 1 122 ? 11.883 -9.141 -12.562 1 94.25 122 THR A O 1
ATOM 942 N N . LEU A 1 123 ? 11.82 -11.352 -11.984 1 94.88 123 LEU A N 1
ATOM 943 C CA . LEU A 1 123 ? 11.195 -11.117 -10.688 1 94.88 123 LEU A CA 1
ATOM 944 C C . LEU A 1 123 ? 12.234 -11.141 -9.578 1 94.88 123 LEU A C 1
ATOM 946 O O . LEU A 1 123 ? 13.117 -12 -9.562 1 94.88 123 LEU A O 1
ATOM 950 N N . PHE A 1 124 ? 12.141 -10.172 -8.695 1 94 124 PHE A N 1
ATOM 951 C CA . PHE A 1 124 ? 12.945 -10.133 -7.473 1 94 124 PHE A CA 1
ATOM 952 C C . PHE A 1 124 ? 12.055 -10.148 -6.238 1 94 124 PHE A C 1
ATOM 954 O O . PHE A 1 124 ? 10.828 -10.219 -6.352 1 94 124 PHE A O 1
ATOM 961 N N . GLU A 1 125 ? 12.719 -10.203 -5.113 1 92.94 125 GLU A N 1
ATOM 962 C CA . GLU A 1 125 ? 12.039 -10.188 -3.82 1 92.94 125 GLU A CA 1
ATOM 963 C C . GLU A 1 125 ? 12.555 -9.055 -2.939 1 92.94 125 GLU A C 1
ATOM 965 O O . GLU A 1 125 ? 13.742 -9 -2.625 1 92.94 125 GLU A O 1
ATOM 970 N N . LEU A 1 126 ? 11.703 -8.125 -2.707 1 93.25 126 LEU A N 1
ATOM 971 C CA . LEU A 1 126 ? 12.031 -7.059 -1.771 1 93.25 126 LEU A CA 1
ATOM 972 C C . LEU A 1 126 ? 11.492 -7.367 -0.38 1 93.25 126 LEU A C 1
ATOM 974 O O . LEU A 1 126 ? 10.281 -7.543 -0.205 1 93.25 126 LEU A O 1
ATOM 978 N N . SER A 1 127 ? 12.398 -7.469 0.531 1 91.44 127 SER A N 1
ATOM 979 C CA . SER A 1 127 ? 12.023 -7.715 1.92 1 91.44 127 SER A CA 1
ATOM 980 C C . SER A 1 127 ? 12.141 -6.445 2.758 1 91.44 127 SER A C 1
ATOM 982 O O . SER A 1 127 ? 13.172 -5.777 2.738 1 91.44 127 SER A O 1
ATOM 984 N N . ILE A 1 128 ? 11.078 -6.102 3.402 1 91.06 128 ILE A N 1
ATOM 985 C CA . ILE A 1 128 ? 11.039 -4.957 4.305 1 91.06 128 ILE A CA 1
ATOM 986 C C . ILE A 1 128 ? 10.711 -5.426 5.723 1 91.06 128 ILE A C 1
ATOM 988 O O . ILE A 1 128 ? 9.625 -5.957 5.969 1 91.06 128 ILE A O 1
ATOM 992 N N . ALA A 1 129 ? 11.68 -5.238 6.555 1 88.62 129 ALA A N 1
ATOM 993 C CA . ALA A 1 129 ? 11.492 -5.547 7.973 1 88.62 129 ALA A CA 1
ATOM 994 C C . ALA A 1 129 ? 11.273 -4.273 8.781 1 88.62 129 ALA A C 1
ATOM 996 O O . ALA A 1 129 ? 11.938 -3.262 8.562 1 88.62 129 ALA A O 1
ATOM 997 N N . SER A 1 130 ? 10.273 -4.293 9.617 1 85.88 130 SER A N 1
ATOM 998 C CA . SER A 1 130 ? 9.961 -3.156 10.477 1 85.88 130 SER A CA 1
ATOM 999 C C . SER A 1 130 ? 9.953 -3.562 11.953 1 85.88 130 SER A C 1
ATOM 1001 O O . SER A 1 130 ? 9.336 -4.566 12.32 1 85.88 130 SER A O 1
ATOM 1003 N N . VAL A 1 131 ? 10.625 -2.836 12.719 1 82.44 131 VAL A N 1
ATOM 1004 C CA . VAL A 1 131 ? 10.688 -3.07 14.156 1 82.44 131 VAL A CA 1
ATOM 1005 C C . VAL A 1 131 ? 10.328 -1.79 14.906 1 82.44 131 VAL A C 1
ATOM 1007 O O . VAL A 1 131 ? 10.828 -0.711 14.578 1 82.44 131 VAL A O 1
ATOM 1010 N N . PRO A 1 132 ? 9.375 -1.901 15.844 1 80.31 132 PRO A N 1
ATOM 1011 C CA . PRO A 1 132 ? 9.109 -0.705 16.641 1 80.31 132 PRO A CA 1
ATOM 1012 C C . PRO A 1 132 ? 10.352 -0.198 17.375 1 80.31 132 PRO A C 1
ATOM 1014 O O . PRO A 1 132 ? 11.141 -0.998 17.875 1 80.31 132 PRO A O 1
ATOM 1017 N N . SER A 1 133 ? 10.758 1.025 17.203 1 77.31 133 SER A N 1
ATOM 1018 C CA . SER A 1 133 ? 11.953 1.582 17.828 1 77.31 133 SER A CA 1
ATOM 1019 C C . SER A 1 133 ? 11.609 2.326 19.109 1 77.31 133 SER A C 1
ATOM 1021 O O . SER A 1 133 ? 12.508 2.732 19.859 1 77.31 133 SER A O 1
ATOM 1023 N N . GLY A 1 134 ? 10.406 2.697 19.359 1 63.91 134 GLY A N 1
ATOM 1024 C CA . GLY A 1 134 ? 10.102 3.434 20.578 1 63.91 134 GLY A CA 1
ATOM 1025 C C . GLY A 1 134 ? 10.273 2.604 21.844 1 63.91 134 GLY A C 1
ATOM 1026 O O . GLY A 1 134 ? 10.555 1.404 21.766 1 63.91 134 GLY A O 1
ATOM 1027 N N . LYS A 1 135 ? 10.508 3.408 23.062 1 52.62 135 LYS A N 1
ATOM 1028 C CA . LYS A 1 135 ? 10.758 2.834 24.375 1 52.62 135 LYS A CA 1
ATOM 1029 C C . LYS A 1 135 ? 9.75 1.729 24.703 1 52.62 135 LYS A C 1
ATOM 1031 O O . LYS A 1 135 ? 8.539 1.929 24.562 1 52.62 135 LYS A O 1
ATOM 1036 N N . VAL A 1 136 ? 10.133 0.566 24.297 1 47.22 136 VAL A N 1
ATOM 1037 C CA . VAL A 1 136 ? 9.312 -0.532 24.797 1 47.22 136 VAL A CA 1
ATOM 1038 C C . VAL A 1 136 ? 9.117 -0.387 26.297 1 47.22 136 VAL A C 1
ATOM 1040 O O . VAL A 1 136 ? 10.086 -0.425 27.062 1 47.22 136 VAL A O 1
ATOM 1043 N N . GLU A 1 137 ? 8.234 0.516 26.562 1 45.31 137 GLU A N 1
ATOM 1044 C CA . GLU A 1 137 ? 8.172 0.421 28.016 1 45.31 137 GLU A CA 1
ATOM 1045 C C . GLU A 1 137 ? 8.266 -1.03 28.484 1 45.31 137 GLU A C 1
ATOM 1047 O O . GLU A 1 137 ? 9.117 -1.373 29.312 1 45.31 137 GLU A O 1
ATOM 1052 N N . ASN A 1 138 ? 6.98 -1.529 29.047 1 44.84 138 ASN A N 1
ATOM 1053 C CA . ASN A 1 138 ? 6.852 -2.783 29.781 1 44.84 138 ASN A CA 1
ATOM 1054 C C . ASN A 1 138 ? 7.199 -3.984 28.906 1 44.84 138 ASN A C 1
ATOM 1056 O O . ASN A 1 138 ? 7.441 -3.834 27.703 1 44.84 138 ASN A O 1
ATOM 1060 N N . GLN A 1 139 ? 6.734 -5.285 29.328 1 46.31 139 GLN A N 1
ATOM 1061 C CA . GLN A 1 139 ? 6.859 -6.707 29.031 1 46.31 139 GLN A CA 1
ATOM 1062 C C . GLN A 1 139 ? 6.387 -7.012 27.609 1 46.31 139 GLN A C 1
ATOM 1064 O O . GLN A 1 139 ? 6.176 -8.172 27.266 1 46.31 139 GLN A O 1
ATOM 1069 N N . SER A 1 140 ? 6.117 -5.902 26.891 1 48.81 140 SER A N 1
ATOM 1070 C CA . SER A 1 140 ? 5.547 -6.344 25.625 1 48.81 140 SER A CA 1
ATOM 1071 C C . SER A 1 140 ? 6.637 -6.637 24.594 1 48.81 140 SER A C 1
ATOM 1073 O O . SER A 1 140 ? 7.648 -5.934 24.531 1 48.81 140 SER A O 1
ATOM 1075 N N . VAL A 1 141 ? 6.828 -7.918 24.312 1 51.41 141 VAL A N 1
ATOM 1076 C CA . VAL A 1 141 ? 7.707 -8.375 23.234 1 51.41 141 VAL A CA 1
ATOM 1077 C C . VAL A 1 141 ? 7.406 -7.602 21.953 1 51.41 141 VAL A C 1
ATOM 1079 O O . VAL A 1 141 ? 6.246 -7.449 21.578 1 51.41 141 VAL A O 1
ATOM 1082 N N . LYS A 1 142 ? 8.305 -6.824 21.609 1 58.09 142 LYS A N 1
ATOM 1083 C CA . LYS A 1 142 ? 8.219 -6.109 20.344 1 58.09 142 LYS A CA 1
ATOM 1084 C C . LYS A 1 142 ? 8.359 -7.066 19.156 1 58.09 142 LYS A C 1
ATOM 1086 O O . LYS A 1 142 ? 9.25 -7.926 19.156 1 58.09 142 LYS A O 1
ATOM 1091 N N . VAL A 1 143 ? 7.254 -7.203 18.391 1 66.06 143 VAL A N 1
ATOM 1092 C CA . VAL A 1 143 ? 7.301 -8.102 17.234 1 66.06 143 VAL A CA 1
ATOM 1093 C C . VAL A 1 143 ? 7.785 -7.336 16 1 66.06 143 VAL A C 1
ATOM 1095 O O . VAL A 1 143 ? 7.32 -6.227 15.734 1 66.06 143 VAL A O 1
ATOM 1098 N N . ALA A 1 144 ? 8.828 -7.848 15.414 1 73.5 144 ALA A N 1
ATOM 1099 C CA . ALA A 1 144 ? 9.266 -7.387 14.102 1 73.5 144 ALA A CA 1
ATOM 1100 C C . ALA A 1 144 ? 8.352 -7.914 13 1 73.5 144 ALA A C 1
ATOM 1102 O O . ALA A 1 144 ? 7.859 -9.039 13.078 1 73.5 144 ALA A O 1
ATOM 1103 N N . MET A 1 145 ? 8.086 -7.016 12.07 1 78.12 145 MET A N 1
ATOM 1104 C CA . MET A 1 145 ? 7.27 -7.41 10.922 1 78.12 145 MET A CA 1
ATOM 1105 C C . MET A 1 145 ? 8.102 -7.461 9.648 1 78.12 145 MET A C 1
ATOM 1107 O O . MET A 1 145 ? 8.938 -6.586 9.414 1 78.12 145 MET A O 1
ATOM 1111 N N . ARG A 1 146 ? 7.918 -8.594 8.969 1 84.19 146 ARG A N 1
ATOM 1112 C CA . ARG A 1 146 ? 8.594 -8.703 7.68 1 84.19 146 ARG A CA 1
ATOM 1113 C C . ARG A 1 146 ? 7.578 -8.852 6.547 1 84.19 146 ARG A C 1
ATOM 1115 O O . ARG A 1 146 ? 6.688 -9.703 6.609 1 84.19 146 ARG A O 1
ATOM 1122 N N . SER A 1 147 ? 7.691 -7.977 5.605 1 86.19 147 SER A N 1
ATOM 1123 C CA . SER A 1 147 ? 6.859 -8.008 4.402 1 86.19 147 SER A CA 1
ATOM 1124 C C . SER A 1 147 ? 7.707 -8.219 3.152 1 86.19 147 SER A C 1
ATOM 1126 O O . SER A 1 147 ? 8.844 -7.746 3.082 1 86.19 147 SER A O 1
ATOM 1128 N N . VAL A 1 148 ? 7.129 -8.977 2.281 1 88.31 148 VAL A N 1
ATOM 1129 C CA . VAL A 1 148 ? 7.844 -9.258 1.039 1 88.31 148 VAL A CA 1
ATOM 1130 C C . VAL A 1 148 ? 7.023 -8.758 -0.15 1 88.31 148 VAL A C 1
ATOM 1132 O O . VAL A 1 148 ? 5.801 -8.914 -0.177 1 88.31 148 VAL A O 1
ATOM 1135 N N . PHE A 1 149 ? 7.715 -8.109 -1.062 1 89.19 149 PHE A N 1
ATOM 1136 C CA . PHE A 1 149 ? 7.102 -7.484 -2.227 1 89.19 149 PHE A CA 1
ATOM 1137 C C . PHE A 1 149 ? 7.742 -7.984 -3.514 1 89.19 149 PHE A C 1
ATOM 1139 O O . PHE A 1 149 ? 8.844 -8.539 -3.492 1 89.19 149 PHE A O 1
ATOM 1146 N N . LYS A 1 150 ? 7.023 -7.73 -4.57 1 91.25 150 LYS A N 1
ATOM 1147 C CA . LYS A 1 150 ? 7.461 -8.234 -5.871 1 91.25 150 LYS A CA 1
ATOM 1148 C C . LYS A 1 150 ? 7.953 -7.094 -6.762 1 91.25 150 LYS A C 1
ATOM 1150 O O . LYS A 1 150 ? 7.168 -6.496 -7.504 1 91.25 150 LYS A O 1
ATOM 1155 N N . PRO A 1 151 ? 9.203 -6.832 -6.809 1 94.56 151 PRO A N 1
ATOM 1156 C CA . PRO A 1 151 ? 9.75 -5.996 -7.879 1 94.56 151 PRO A CA 1
ATOM 1157 C C . PRO A 1 151 ? 9.945 -6.762 -9.188 1 94.56 151 PRO A C 1
ATOM 1159 O O . PRO A 1 151 ? 10.492 -7.867 -9.18 1 94.56 151 PRO A O 1
ATOM 1162 N N . PHE A 1 152 ? 9.492 -6.145 -10.297 1 95.25 152 PHE A N 1
ATOM 1163 C CA . PHE A 1 152 ? 9.688 -6.711 -11.625 1 95.25 152 PHE A CA 1
ATOM 1164 C C . PHE A 1 152 ? 10.609 -5.828 -12.461 1 95.25 152 PHE A C 1
ATOM 1166 O O . PHE A 1 152 ? 10.297 -4.664 -12.719 1 95.25 152 PHE A O 1
ATOM 1173 N N . TRP A 1 153 ? 11.742 -6.434 -12.836 1 95.25 153 TRP A N 1
ATOM 1174 C CA . TRP A 1 153 ? 12.57 -5.793 -13.852 1 95.25 153 TRP A CA 1
ATOM 1175 C C . TRP A 1 153 ? 11.961 -5.973 -15.242 1 95.25 153 TRP A C 1
ATOM 1177 O O . TRP A 1 153 ? 11.75 -7.098 -15.695 1 95.25 153 TRP A O 1
ATOM 1187 N N . ARG A 1 154 ? 11.68 -4.797 -15.938 1 97.38 154 ARG A N 1
ATOM 1188 C CA . ARG A 1 154 ? 10.992 -4.895 -17.219 1 97.38 154 ARG A CA 1
ATOM 1189 C C . ARG A 1 154 ? 11.812 -4.254 -18.328 1 97.38 154 ARG A C 1
ATOM 1191 O O . ARG A 1 154 ? 11.898 -3.029 -18.422 1 97.38 154 ARG A O 1
ATOM 1198 N N . PRO A 1 155 ? 12.336 -5.07 -19.188 1 96.81 155 PRO A N 1
ATOM 1199 C CA . PRO A 1 155 ? 13.055 -4.543 -20.344 1 96.81 155 PRO A CA 1
ATOM 1200 C C . PRO A 1 155 ? 12.164 -3.684 -21.25 1 96.81 155 PRO A C 1
ATOM 1202 O O . PRO A 1 155 ? 10.945 -3.867 -21.281 1 96.81 155 PRO A O 1
ATOM 1205 N N . GLU A 1 156 ? 12.852 -2.799 -21.938 1 94.69 156 GLU A N 1
ATOM 1206 C CA . GLU A 1 156 ? 12.125 -1.971 -22.891 1 94.69 156 GLU A CA 1
ATOM 1207 C C . GLU A 1 156 ? 11.664 -2.793 -24.094 1 94.69 156 GLU A C 1
ATOM 1209 O O . GLU A 1 156 ? 12.344 -3.73 -24.516 1 94.69 156 GLU A O 1
ATOM 1214 N N . GLY A 1 157 ? 10.516 -2.457 -24.547 1 95.5 157 GLY A N 1
ATOM 1215 C CA . GLY A 1 157 ? 10.078 -2.951 -25.844 1 95.5 157 GLY A CA 1
ATOM 1216 C C . GLY A 1 157 ? 9.531 -4.363 -25.781 1 95.5 157 GLY A C 1
ATOM 1217 O O . GLY A 1 157 ? 9.453 -5.043 -26.812 1 95.5 157 GLY A O 1
ATOM 1218 N N . LEU A 1 158 ? 9.289 -4.914 -24.641 1 97.88 158 LEU A N 1
ATOM 1219 C CA . LEU A 1 158 ? 8.656 -6.223 -24.578 1 97.88 158 LEU A CA 1
ATOM 1220 C C . LEU A 1 158 ? 7.328 -6.215 -25.328 1 97.88 158 LEU A C 1
ATOM 1222 O O . LEU A 1 158 ? 6.559 -5.254 -25.234 1 97.88 158 LEU A O 1
ATOM 1226 N N . PRO A 1 159 ? 7.098 -7.223 -26.125 1 97.88 159 PRO A N 1
ATOM 1227 C CA . PRO A 1 159 ? 5.844 -7.254 -26.891 1 97.88 159 PRO A CA 1
ATOM 1228 C C . PRO A 1 159 ? 4.625 -7.512 -26.016 1 97.88 159 PRO A C 1
ATOM 1230 O O . PRO A 1 159 ? 4.73 -8.195 -24.984 1 97.88 159 PRO A O 1
ATOM 1233 N N . GLY A 1 160 ? 3.486 -6.973 -26.516 1 97.06 160 GLY A N 1
ATOM 1234 C CA . GLY A 1 160 ? 2.232 -7.207 -25.812 1 97.06 160 GLY A CA 1
ATOM 1235 C C . GLY A 1 160 ? 1.98 -6.211 -24.688 1 97.06 160 GLY A C 1
ATOM 1236 O O . GLY A 1 160 ? 2.75 -5.266 -24.516 1 97.06 160 GLY A O 1
ATOM 1237 N N . ASP A 1 161 ? 0.894 -6.395 -24.016 1 96.38 161 ASP A N 1
ATOM 1238 C CA . ASP A 1 161 ? 0.455 -5.555 -22.906 1 96.38 161 ASP A CA 1
ATOM 1239 C C . ASP A 1 161 ? 0.455 -6.332 -21.594 1 96.38 161 ASP A C 1
ATOM 1241 O O . ASP A 1 161 ? -0.273 -7.316 -21.453 1 96.38 161 ASP A O 1
ATOM 1245 N N . PRO A 1 162 ? 1.255 -5.836 -20.672 1 96.19 162 PRO A N 1
ATOM 1246 C CA . PRO A 1 162 ? 1.278 -6.551 -19.406 1 96.19 162 PRO A CA 1
ATOM 1247 C C . PRO A 1 162 ? -0.106 -6.668 -18.766 1 96.19 162 PRO A C 1
ATOM 1249 O O . PRO A 1 162 ? -0.384 -7.641 -18.062 1 96.19 162 PRO A O 1
ATOM 1252 N N . LEU A 1 163 ? -0.987 -5.762 -19 1 94.56 163 LEU A N 1
ATOM 1253 C CA . LEU A 1 163 ? -2.33 -5.773 -18.438 1 94.56 163 LEU A CA 1
ATOM 1254 C C . LEU A 1 163 ? -3.156 -6.918 -19.016 1 94.56 163 LEU A C 1
ATOM 1256 O O . LEU A 1 163 ? -4.09 -7.398 -18.359 1 94.56 163 LEU A O 1
ATOM 1260 N N . GLU A 1 164 ? -2.77 -7.398 -20.141 1 96.5 164 GLU A N 1
ATOM 1261 C CA . GLU A 1 164 ? -3.561 -8.414 -20.828 1 96.5 164 GLU A CA 1
ATOM 1262 C C . GLU A 1 164 ? -2.848 -9.766 -20.828 1 96.5 164 GLU A C 1
ATOM 1264 O O . GLU A 1 164 ? -3.395 -10.766 -21.297 1 96.5 164 GLU A O 1
ATOM 1269 N N . ALA A 1 165 ? -1.708 -9.781 -20.344 1 97.94 165 ALA A N 1
ATOM 1270 C CA . ALA A 1 165 ? -0.876 -10.977 -20.422 1 97.94 165 ALA A CA 1
ATOM 1271 C C . ALA A 1 165 ? -1.578 -12.18 -19.797 1 97.94 165 ALA A C 1
ATOM 1273 O O . ALA A 1 165 ? -1.456 -13.305 -20.281 1 97.94 165 ALA A O 1
ATOM 1274 N N . TYR A 1 166 ? -2.322 -11.992 -18.734 1 97.5 166 TYR A N 1
ATOM 1275 C CA . TYR A 1 166 ? -2.955 -13.086 -18 1 97.5 166 TYR A CA 1
ATOM 1276 C C . TYR A 1 166 ? -3.959 -13.82 -18.875 1 97.5 166 TYR A C 1
ATOM 1278 O O . TYR A 1 166 ? -4.273 -14.992 -18.625 1 97.5 166 TYR A O 1
ATOM 1286 N N . GLN A 1 167 ? -4.43 -13.141 -19.859 1 97.62 167 GLN A N 1
ATOM 1287 C CA . GLN A 1 167 ? -5.41 -13.734 -20.766 1 97.62 167 GLN A CA 1
ATOM 1288 C C . GLN A 1 167 ? -4.75 -14.711 -21.719 1 97.62 167 GLN A C 1
ATOM 1290 O O . GLN A 1 167 ? -5.43 -15.516 -22.359 1 97.62 167 GLN A O 1
ATOM 1295 N N . GLN A 1 168 ? -3.504 -14.57 -21.875 1 97.69 168 GLN A N 1
ATOM 1296 C CA . GLN A 1 168 ? -2.791 -15.398 -22.844 1 97.69 168 GLN A CA 1
ATOM 1297 C C . GLN A 1 168 ? -2.293 -16.688 -22.203 1 97.69 168 GLN A C 1
ATOM 1299 O O . GLN A 1 168 ? -1.687 -17.531 -22.875 1 97.69 168 GLN A O 1
ATOM 1304 N N . LEU A 1 169 ? -2.584 -16.828 -20.906 1 97.44 169 LEU A N 1
ATOM 1305 C CA . LEU A 1 169 ? -2.244 -18.078 -20.25 1 97.44 169 LEU A CA 1
ATOM 1306 C C . LEU A 1 169 ? -2.992 -19.25 -20.875 1 97.44 169 LEU A C 1
ATOM 1308 O O . LEU A 1 169 ? -4.191 -19.156 -21.156 1 97.44 169 LEU A O 1
ATOM 1312 N N . ARG A 1 170 ? -2.268 -20.344 -21.109 1 96.44 170 ARG A N 1
ATOM 1313 C CA . ARG A 1 170 ? -2.869 -21.547 -21.656 1 96.44 170 ARG A CA 1
ATOM 1314 C C . ARG A 1 170 ? -2.914 -22.656 -20.609 1 96.44 170 ARG A C 1
ATOM 1316 O O . ARG A 1 170 ? -1.887 -23.016 -20.031 1 96.44 170 ARG A O 1
ATOM 1323 N N . TRP A 1 171 ? -4.117 -23.078 -20.484 1 96.19 171 TRP A N 1
ATOM 1324 C CA . TRP A 1 171 ? -4.332 -24.172 -19.531 1 96.19 171 TRP A CA 1
ATOM 1325 C C . TRP A 1 171 ? -4.617 -25.484 -20.266 1 96.19 171 TRP A C 1
ATOM 1327 O O . TRP A 1 171 ? -5.512 -25.547 -21.125 1 96.19 171 TRP A O 1
ATOM 1337 N N . THR A 1 172 ? -3.865 -26.422 -20.031 1 94.38 172 THR A N 1
ATOM 1338 C CA . THR A 1 172 ? -4.094 -27.766 -20.578 1 94.38 172 THR A CA 1
ATOM 1339 C C . THR A 1 172 ? -4.09 -28.812 -19.469 1 94.38 172 THR A C 1
ATOM 1341 O O . THR A 1 172 ? -3.779 -28.5 -18.312 1 94.38 172 THR A O 1
ATOM 1344 N N . ARG A 1 173 ? -4.551 -30 -19.812 1 93.56 173 ARG A N 1
ATOM 1345 C CA . ARG A 1 173 ? -4.578 -31.078 -18.828 1 93.56 173 ARG A CA 1
ATOM 1346 C C . ARG A 1 173 ? -3.928 -32.344 -19.391 1 93.56 173 ARG A C 1
ATOM 1348 O O . ARG A 1 173 ? -4.133 -32.688 -20.547 1 93.56 173 ARG A O 1
ATOM 1355 N N . ASN A 1 174 ? -3.15 -32.938 -18.594 1 90.62 174 ASN A N 1
ATOM 1356 C CA . ASN A 1 174 ? -2.605 -34.25 -18.875 1 90.62 174 ASN A CA 1
ATOM 1357 C C . ASN A 1 174 ? -2.789 -35.188 -17.688 1 90.62 174 ASN A C 1
ATOM 1359 O O . ASN A 1 174 ? -3.566 -34.906 -16.766 1 90.62 174 ASN A O 1
ATOM 1363 N N . SER A 1 175 ? -2.199 -36.375 -17.734 1 88.69 175 SER A N 1
ATOM 1364 C CA . SER A 1 175 ? -2.41 -37.375 -16.703 1 88.69 175 SER A CA 1
ATOM 1365 C C . SER A 1 175 ? -1.919 -36.906 -15.344 1 88.69 175 SER A C 1
ATOM 1367 O O . SER A 1 175 ? -2.377 -37.375 -14.312 1 88.69 175 SER A O 1
ATOM 1369 N N . GLN A 1 176 ? -0.974 -35.969 -15.383 1 91.94 176 GLN A N 1
ATOM 1370 C CA . GLN A 1 176 ? -0.384 -35.5 -14.133 1 91.94 176 GLN A CA 1
ATOM 1371 C C . GLN A 1 176 ? -1.205 -34.375 -13.539 1 91.94 176 GLN A C 1
ATOM 1373 O O . GLN A 1 176 ? -1.032 -34 -12.367 1 91.94 176 GLN A O 1
ATOM 1378 N N . GLY A 1 177 ? -2.047 -33.781 -14.336 1 93.44 177 GLY A N 1
ATOM 1379 C CA . GLY A 1 177 ? -2.871 -32.656 -13.883 1 93.44 177 GLY A CA 1
ATOM 1380 C C . GLY A 1 177 ? -2.873 -31.484 -14.836 1 93.44 177 GLY A C 1
ATOM 1381 O O . GLY A 1 177 ? -2.639 -31.656 -16.031 1 93.44 177 GLY A O 1
ATOM 1382 N N . VAL A 1 178 ? -3.15 -30.328 -14.281 1 94.44 178 VAL A N 1
ATOM 1383 C CA . VAL A 1 178 ? -3.268 -29.125 -15.102 1 94.44 178 VAL A CA 1
ATOM 1384 C C . VAL A 1 178 ? -1.881 -28.547 -15.367 1 94.44 178 VAL A C 1
ATOM 1386 O O . VAL A 1 178 ? -1.04 -28.484 -14.461 1 94.44 178 VAL A O 1
ATOM 1389 N N . GLN A 1 179 ? -1.677 -28.172 -16.547 1 95 179 GLN A N 1
ATOM 1390 C CA . GLN A 1 179 ? -0.445 -27.516 -16.969 1 95 179 GLN A CA 1
ATOM 1391 C C . GLN A 1 179 ? -0.714 -26.078 -17.406 1 95 179 GLN A C 1
ATOM 1393 O O . GLN A 1 179 ? -1.604 -25.828 -18.234 1 95 179 GLN A O 1
ATOM 1398 N N . LEU A 1 180 ? 0.06 -25.141 -16.766 1 95.5 180 LEU A N 1
ATOM 1399 C CA . LEU A 1 180 ? -0.025 -23.734 -17.125 1 95.5 180 LEU A CA 1
ATOM 1400 C C . LEU A 1 180 ? 1.142 -23.328 -18.016 1 95.5 180 LEU A C 1
ATOM 1402 O O . LEU A 1 180 ? 2.301 -23.578 -17.688 1 95.5 180 LEU A O 1
ATOM 1406 N N . THR A 1 181 ? 0.782 -22.734 -19.188 1 97.44 181 THR A N 1
ATOM 1407 C CA . THR A 1 181 ? 1.812 -22.203 -20.062 1 97.44 181 THR A CA 1
ATOM 1408 C C . THR A 1 181 ? 1.67 -20.688 -20.219 1 97.44 181 THR A C 1
ATOM 1410 O O . THR A 1 181 ? 0.596 -20.203 -20.562 1 97.44 181 THR A O 1
ATOM 1413 N N . ASN A 1 182 ? 2.703 -19.984 -19.875 1 98.19 182 ASN A N 1
ATOM 1414 C CA . ASN A 1 182 ? 2.789 -18.547 -20.094 1 98.19 182 ASN A CA 1
ATOM 1415 C C . ASN A 1 182 ? 3.68 -18.203 -21.281 1 98.19 182 ASN A C 1
ATOM 1417 O O . ASN A 1 182 ? 4.906 -18.203 -21.172 1 98.19 182 ASN A O 1
ATOM 1421 N N . PRO A 1 183 ? 3.064 -17.891 -22.406 1 98.44 183 PRO A N 1
ATOM 1422 C CA . PRO A 1 183 ? 3.889 -17.609 -23.57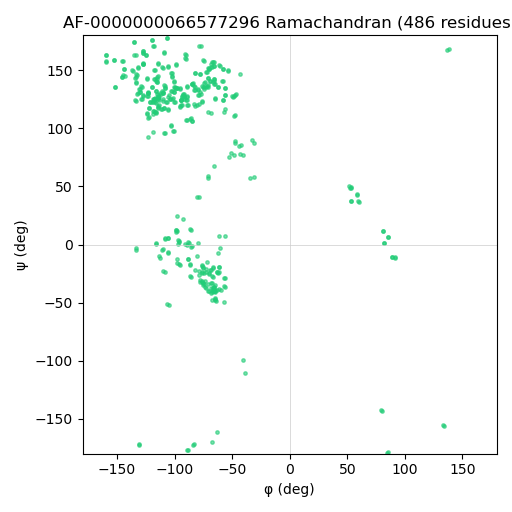8 1 98.44 183 PRO A CA 1
ATOM 1423 C C . PRO A 1 183 ? 4.367 -16.156 -23.641 1 98.44 183 PRO A C 1
ATOM 1425 O O . PRO A 1 183 ? 5.082 -15.781 -24.562 1 98.44 183 PRO A O 1
ATOM 1428 N N . THR A 1 184 ? 3.998 -15.398 -22.734 1 98.5 184 THR A N 1
ATOM 1429 C CA . THR A 1 184 ? 4.266 -13.969 -22.781 1 98.5 184 THR A CA 1
ATOM 1430 C C . THR A 1 184 ? 5.594 -13.641 -22.109 1 98.5 184 THR A C 1
ATOM 1432 O O . THR A 1 184 ? 6.125 -14.461 -21.344 1 98.5 184 THR A O 1
ATOM 1435 N N . PRO A 1 185 ? 6.141 -12.477 -22.328 1 98.62 185 PRO A N 1
ATOM 1436 C CA . PRO A 1 185 ? 7.387 -12.078 -21.672 1 98.62 185 PRO A CA 1
ATOM 1437 C C . PRO A 1 185 ? 7.156 -11.445 -20.312 1 98.62 185 PRO A C 1
ATOM 1439 O O . PRO A 1 185 ? 8.07 -10.852 -19.734 1 98.62 185 PRO A O 1
ATOM 1442 N N . TYR A 1 186 ? 5.957 -11.562 -19.766 1 98.19 186 TYR A N 1
ATOM 1443 C CA . TYR A 1 186 ? 5.602 -10.938 -18.5 1 98.19 186 TYR A CA 1
ATOM 1444 C C . TYR A 1 186 ? 5.305 -11.992 -17.438 1 98.19 186 TYR A C 1
ATOM 1446 O O . TYR A 1 186 ? 4.789 -13.07 -17.75 1 98.19 186 TYR A O 1
ATOM 1454 N N . TYR A 1 187 ? 5.684 -11.703 -16.188 1 96.69 187 TYR A N 1
ATOM 1455 C CA . TYR A 1 187 ? 5.184 -12.516 -15.094 1 96.69 187 TYR A CA 1
ATOM 1456 C C . TYR A 1 187 ? 3.678 -12.352 -14.93 1 96.69 187 TYR A C 1
ATOM 1458 O O . TYR A 1 187 ? 3.154 -11.242 -15.039 1 96.69 187 TYR A O 1
ATOM 1466 N N . ILE A 1 188 ? 3.049 -13.391 -14.664 1 96.38 188 ILE A N 1
ATOM 1467 C CA . ILE A 1 188 ? 1.622 -13.352 -14.367 1 96.38 188 ILE A CA 1
ATOM 1468 C C . ILE A 1 188 ? 1.394 -13.703 -12.898 1 96.38 188 ILE A C 1
ATOM 1470 O O . ILE A 1 188 ? 1.77 -14.781 -12.445 1 96.38 188 ILE A O 1
ATOM 1474 N N . ASN A 1 189 ? 0.856 -12.75 -12.148 1 91.81 189 ASN A N 1
ATOM 1475 C CA . ASN A 1 189 ? 0.503 -12.953 -10.75 1 91.81 189 ASN A CA 1
ATOM 1476 C C . ASN A 1 189 ? -0.927 -13.461 -10.594 1 91.81 189 ASN A C 1
ATOM 1478 O O . ASN A 1 189 ? -1.882 -12.695 -10.719 1 91.81 189 ASN A O 1
ATOM 1482 N N . LEU A 1 190 ? -1.018 -14.727 -10.258 1 92.75 190 LEU A N 1
ATOM 1483 C CA . LEU A 1 190 ? -2.342 -15.336 -10.211 1 92.75 190 LEU A CA 1
ATOM 1484 C C . LEU A 1 190 ? -3.014 -15.07 -8.867 1 92.75 190 LEU A C 1
ATOM 1486 O O . LEU A 1 190 ? -2.357 -15.109 -7.82 1 92.75 190 LEU A O 1
ATOM 1490 N N . ILE A 1 191 ? -4.258 -14.789 -8.945 1 88.38 191 ILE A N 1
ATOM 1491 C CA . ILE A 1 191 ? -5.09 -14.617 -7.758 1 88.38 191 ILE A CA 1
ATOM 1492 C C . ILE A 1 191 ? -6.492 -15.164 -8.023 1 88.38 191 ILE A C 1
ATOM 1494 O O . ILE A 1 191 ? -6.934 -15.219 -9.172 1 88.38 191 ILE A O 1
ATOM 1498 N N . GLN A 1 192 ? -7.156 -15.625 -6.945 1 89.75 192 GLN A N 1
ATOM 1499 C CA . GLN A 1 192 ? -8.516 -16.141 -7.016 1 89.75 192 GLN A CA 1
ATOM 1500 C C . GLN A 1 192 ? -8.633 -17.234 -8.078 1 89.75 192 GLN A C 1
ATOM 1502 O O . GLN A 1 192 ? -9.523 -17.188 -8.938 1 89.75 192 GLN A O 1
ATOM 1507 N N . VAL A 1 193 ? -7.777 -18.172 -8.086 1 93.5 193 VAL A N 1
ATOM 1508 C CA . VAL A 1 193 ? -7.797 -19.344 -8.961 1 93.5 193 VAL A CA 1
ATOM 1509 C C . VAL A 1 193 ? -8.734 -20.406 -8.383 1 93.5 193 VAL A C 1
ATOM 1511 O O . VAL A 1 193 ? -8.719 -20.656 -7.176 1 93.5 193 VAL A O 1
ATOM 1514 N N . SER A 1 194 ? -9.539 -20.906 -9.219 1 94.88 194 SER A N 1
ATOM 1515 C CA . SER A 1 194 ? -10.406 -22 -8.797 1 94.88 194 SER A CA 1
ATOM 1516 C C . SER A 1 194 ? -10.391 -23.141 -9.805 1 94.88 194 SER A C 1
ATOM 1518 O O . SER A 1 194 ? -10.211 -22.922 -11 1 94.88 194 SER A O 1
ATOM 1520 N N . VAL A 1 195 ? -10.508 -24.312 -9.32 1 93.19 195 VAL A N 1
ATOM 1521 C CA . VAL A 1 195 ? -10.641 -25.531 -10.109 1 93.19 195 VAL A CA 1
ATOM 1522 C C . VAL A 1 195 ? -11.93 -26.25 -9.734 1 93.19 195 VAL A C 1
ATOM 1524 O O . VAL A 1 195 ? -12.133 -26.609 -8.57 1 93.19 195 VAL A O 1
ATOM 1527 N N . ASN A 1 196 ? -12.828 -26.359 -10.758 1 92.56 196 ASN A N 1
ATOM 1528 C CA . ASN A 1 196 ? -14.125 -26.969 -10.539 1 92.56 196 ASN A CA 1
ATOM 1529 C C . ASN A 1 196 ? -14.867 -26.328 -9.367 1 92.56 196 ASN A C 1
ATOM 1531 O O . ASN A 1 196 ? -15.406 -27.016 -8.508 1 92.56 196 ASN A O 1
ATOM 1535 N N . GLY A 1 197 ? -14.672 -25.078 -9.32 1 89.75 197 GLY A N 1
ATOM 1536 C CA . GLY A 1 197 ? -15.422 -24.297 -8.352 1 89.75 197 GLY A CA 1
ATOM 1537 C C . GLY A 1 197 ? -14.727 -24.203 -7.004 1 89.75 197 GLY A C 1
ATOM 1538 O O . GLY A 1 197 ? -15.148 -23.422 -6.141 1 89.75 197 GLY A O 1
ATOM 1539 N N . LYS A 1 198 ? -13.719 -24.984 -6.867 1 90.06 198 LYS A N 1
ATOM 1540 C CA . LYS A 1 198 ? -12.984 -24.938 -5.605 1 90.06 198 LYS A CA 1
ATOM 1541 C C . LYS A 1 198 ? -11.828 -23.953 -5.68 1 90.06 198 LYS A C 1
ATOM 1543 O O . LYS A 1 198 ? -10.953 -24.062 -6.543 1 90.06 198 LYS A O 1
ATOM 1548 N N . ALA A 1 199 ? -11.797 -23.062 -4.691 1 89.81 199 ALA A N 1
ATOM 1549 C CA . ALA A 1 199 ? -10.758 -22.031 -4.668 1 89.81 199 ALA A CA 1
ATOM 1550 C C . ALA A 1 199 ? -9.414 -22.641 -4.254 1 89.81 199 ALA A C 1
ATOM 1552 O O . ALA A 1 199 ? -9.352 -23.453 -3.34 1 89.81 199 ALA A O 1
ATOM 1553 N N . LEU A 1 200 ? -8.406 -22.234 -5.012 1 88.06 200 LEU A N 1
ATOM 1554 C CA . LEU A 1 200 ? -7.039 -22.609 -4.66 1 88.06 200 LEU A CA 1
ATOM 1555 C C . LEU A 1 200 ? -6.324 -21.453 -3.965 1 88.06 200 LEU A C 1
ATOM 1557 O O . LEU A 1 200 ? -6.52 -20.297 -4.32 1 88.06 200 LEU A O 1
ATOM 1561 N N . SER A 1 201 ? -5.535 -21.766 -2.953 1 77.94 201 SER A N 1
ATOM 1562 C CA . SER A 1 201 ? -4.754 -20.75 -2.254 1 77.94 201 SER A CA 1
ATOM 1563 C C . SER A 1 201 ? -3.291 -20.797 -2.678 1 77.94 201 SER A C 1
ATOM 1565 O O . SER A 1 201 ? -2.785 -21.844 -3.08 1 77.94 201 SER A O 1
ATOM 1567 N N . ASN A 1 202 ? -2.643 -19.609 -2.682 1 76.62 202 ASN A N 1
ATOM 1568 C CA . ASN A 1 202 ? -1.205 -19.453 -2.885 1 76.62 202 ASN A CA 1
ATOM 1569 C C . ASN A 1 202 ? -0.765 -20.047 -4.223 1 76.62 202 ASN A C 1
ATOM 1571 O O . ASN A 1 202 ? 0.189 -20.812 -4.281 1 76.62 202 ASN A O 1
ATOM 1575 N N . VAL A 1 203 ? -1.535 -19.781 -5.277 1 86.44 203 VAL A N 1
ATOM 1576 C CA . VAL A 1 203 ? -1.179 -20.266 -6.605 1 86.44 203 VAL A CA 1
ATOM 1577 C C . VAL A 1 203 ? 0.089 -19.562 -7.09 1 86.44 203 VAL A C 1
ATOM 1579 O O . VAL A 1 203 ? 0.879 -20.141 -7.84 1 86.44 203 VAL A O 1
ATOM 1582 N N . GLY A 1 204 ? 0.325 -18.422 -6.645 1 88.56 204 GLY A N 1
ATOM 1583 C CA . GLY A 1 204 ? 1.597 -17.75 -6.867 1 88.56 204 GLY A CA 1
ATOM 1584 C C . GLY A 1 204 ? 1.71 -17.125 -8.242 1 88.56 204 GLY A C 1
ATOM 1585 O O . GLY A 1 204 ? 0.749 -16.547 -8.75 1 88.56 204 GLY A O 1
ATOM 1586 N N . VAL A 1 205 ? 2.959 -17.219 -8.789 1 93.19 205 VAL A N 1
ATOM 1587 C CA . VAL A 1 205 ? 3.268 -16.531 -10.039 1 93.19 205 VAL A CA 1
ATOM 1588 C C . VAL A 1 205 ? 3.564 -17.547 -11.133 1 93.19 205 VAL A C 1
ATOM 1590 O O . VAL A 1 205 ? 3.877 -18.703 -10.844 1 93.19 205 VAL A O 1
ATOM 1593 N N . VAL A 1 206 ? 3.365 -17.094 -12.391 1 96.19 206 VAL A N 1
ATOM 1594 C CA . VAL A 1 206 ? 3.781 -17.844 -13.57 1 96.19 206 VAL A CA 1
ATOM 1595 C C . VAL A 1 206 ? 4.852 -17.062 -14.336 1 96.19 206 VAL A C 1
ATOM 1597 O O . VAL A 1 206 ? 4.562 -16.016 -14.922 1 96.19 206 VAL A O 1
ATOM 1600 N N . PRO A 1 207 ? 6.066 -17.594 -14.375 1 96.62 207 PRO A N 1
ATOM 1601 C CA . PRO A 1 207 ? 7.148 -16.859 -15.039 1 96.62 207 PRO A CA 1
ATOM 1602 C C . PRO A 1 207 ? 6.934 -16.734 -16.547 1 96.62 207 PRO A C 1
ATOM 1604 O O . PRO A 1 207 ? 6.176 -17.5 -17.141 1 96.62 207 PRO A O 1
ATOM 1607 N N . PRO A 1 208 ? 7.621 -15.672 -17.062 1 97.5 208 PRO A N 1
ATOM 1608 C CA . PRO A 1 208 ? 7.586 -15.539 -18.516 1 97.5 208 PRO A CA 1
ATOM 1609 C C . PRO A 1 208 ? 8.133 -16.766 -19.234 1 97.5 208 PRO A C 1
ATOM 1611 O O . PRO A 1 208 ? 9.102 -17.375 -18.781 1 97.5 208 PRO A O 1
ATOM 1614 N N . LYS A 1 209 ? 7.406 -17.078 -20.375 1 97.44 209 LYS A N 1
ATOM 1615 C CA . LYS A 1 209 ? 7.867 -18.141 -21.266 1 97.44 209 LYS A CA 1
ATOM 1616 C C . LYS A 1 209 ? 8.156 -19.422 -20.5 1 97.44 209 LYS A C 1
ATOM 1618 O O . LYS A 1 209 ? 9.211 -20.031 -20.672 1 97.44 209 LYS A O 1
ATOM 1623 N N . SER A 1 210 ? 7.207 -19.766 -19.734 1 96.31 210 SER A N 1
ATOM 1624 C CA . SER A 1 210 ? 7.422 -20.922 -18.875 1 96.31 210 SER A CA 1
ATOM 1625 C C . SER A 1 210 ? 6.215 -21.859 -18.891 1 96.31 210 SER A C 1
ATOM 1627 O O . SER A 1 210 ? 5.156 -21.5 -19.406 1 96.31 210 SER A O 1
ATOM 1629 N N . LEU A 1 211 ? 6.504 -23.031 -18.438 1 95.25 211 LEU A N 1
ATOM 1630 C CA . LEU A 1 211 ? 5.5 -24.078 -18.234 1 95.25 211 LEU A CA 1
ATOM 1631 C C . LEU A 1 211 ? 5.516 -24.578 -16.797 1 95.25 211 LEU A C 1
ATOM 1633 O O . LEU A 1 211 ? 6.578 -24.875 -16.25 1 95.25 211 LEU A O 1
ATOM 1637 N N . ARG A 1 212 ? 4.312 -24.562 -16.188 1 93.94 212 ARG A N 1
ATOM 1638 C CA . ARG A 1 212 ? 4.199 -25.062 -14.82 1 93.94 212 ARG A CA 1
ATOM 1639 C C . ARG A 1 212 ? 3.201 -26.219 -14.734 1 93.94 212 ARG A C 1
ATOM 1641 O O . ARG A 1 212 ? 2.035 -26.062 -15.102 1 93.94 212 ARG A O 1
ATOM 1648 N N . GLN A 1 213 ? 3.711 -27.359 -14.234 1 93.44 213 GLN A N 1
ATOM 1649 C CA . GLN A 1 213 ? 2.869 -28.531 -14.031 1 93.44 213 GLN A CA 1
ATOM 1650 C C . GLN A 1 213 ? 2.297 -28.547 -12.617 1 93.44 213 GLN A C 1
ATOM 1652 O O . GLN A 1 213 ? 3.016 -28.312 -11.648 1 93.44 213 GLN A O 1
ATOM 1657 N N . THR A 1 214 ? 0.995 -28.734 -12.516 1 92.06 214 THR A N 1
ATOM 1658 C CA . THR A 1 214 ? 0.357 -28.844 -11.211 1 92.06 214 THR A CA 1
ATOM 1659 C C . THR A 1 214 ? -0.31 -30.219 -11.055 1 92.06 214 THR A C 1
ATOM 1661 O O . THR A 1 214 ? -0.386 -30.984 -12.008 1 92.06 214 THR A O 1
ATOM 1664 N N . SER A 1 215 ? -0.738 -30.484 -9.859 1 90.5 215 SER A N 1
ATOM 1665 C CA . SER A 1 215 ? -1.452 -31.734 -9.594 1 90.5 215 SER A CA 1
ATOM 1666 C C . SER A 1 215 ? -2.961 -31.516 -9.586 1 90.5 215 SER A C 1
ATOM 1668 O O . SER A 1 215 ? -3.719 -32.375 -9.148 1 90.5 215 SER A O 1
ATOM 1670 N N . TRP A 1 216 ? -3.355 -30.375 -10.055 1 90.75 216 TRP A N 1
ATOM 1671 C CA . TRP A 1 216 ? -4.781 -30.078 -10.039 1 90.75 216 TRP A CA 1
ATOM 1672 C C . TRP A 1 216 ? -5.535 -30.953 -11.039 1 90.75 216 TRP A C 1
ATOM 1674 O O . TRP A 1 216 ? -5.031 -31.234 -12.125 1 90.75 216 TRP A O 1
ATOM 1684 N N . CYS A 1 217 ? -6.77 -31.438 -10.656 1 88.75 217 CYS A N 1
ATOM 1685 C CA . CYS A 1 217 ? -7.68 -32.156 -11.539 1 88.75 217 CYS A CA 1
ATOM 1686 C C . CYS A 1 217 ? -7.027 -33.438 -12.07 1 88.75 217 CYS A C 1
ATOM 1688 O O . CYS A 1 217 ? -7.133 -33.719 -13.266 1 88.75 217 CYS A O 1
ATOM 1690 N N . GLN A 1 218 ? -6.305 -34.062 -11.32 1 82.31 218 GLN A N 1
ATOM 1691 C CA . GLN A 1 218 ? -5.676 -35.281 -11.789 1 82.31 218 GLN A CA 1
ATOM 1692 C C . GLN A 1 218 ? -6.719 -36.375 -12.102 1 82.31 218 GLN A C 1
ATOM 1694 O O . GLN A 1 218 ? -6.652 -37.031 -13.141 1 82.31 218 GLN A O 1
ATOM 1699 N N . ALA A 1 219 ? -7.629 -36.594 -11.305 1 72.31 219 ALA A N 1
ATOM 1700 C CA . ALA A 1 219 ? -8.539 -37.75 -11.398 1 72.31 219 ALA A CA 1
ATOM 1701 C C . ALA A 1 219 ? -9.852 -37.344 -12.07 1 72.31 219 ALA A C 1
ATOM 1703 O O . ALA A 1 219 ? -10.641 -38.188 -12.484 1 72.31 219 ALA A O 1
ATOM 1704 N N . ILE A 1 220 ? -10.133 -36.125 -12.172 1 64.19 220 ILE A N 1
ATOM 1705 C CA . ILE A 1 220 ? -11.5 -35.75 -12.492 1 64.19 220 ILE A CA 1
ATOM 1706 C C . ILE A 1 220 ? -11.531 -35.031 -13.844 1 64.19 220 ILE A C 1
ATOM 1708 O O . ILE A 1 220 ? -10.742 -34.125 -14.094 1 64.19 220 ILE A O 1
ATOM 1712 N N . ALA A 1 221 ? -12.18 -35.656 -14.875 1 69.25 221 ALA A N 1
ATOM 1713 C CA . ALA A 1 221 ? -12.586 -35 -16.094 1 69.25 221 ALA A CA 1
ATOM 1714 C C . ALA A 1 221 ? -14.102 -34.812 -16.156 1 69.25 221 ALA A C 1
ATOM 1716 O O . ALA A 1 221 ? -14.844 -35.688 -15.695 1 69.25 221 ALA A O 1
ATOM 1717 N N . PRO A 1 222 ? -14.5 -33.5 -16.625 1 82.31 222 PRO A N 1
ATOM 1718 C CA . PRO A 1 222 ? -13.883 -32.281 -17.125 1 82.31 222 PRO A CA 1
ATOM 1719 C C . PRO A 1 222 ? -13.367 -31.375 -16 1 82.31 222 PRO A C 1
ATOM 1721 O O . PRO A 1 222 ? -13.781 -31.531 -14.852 1 82.31 222 PRO A O 1
ATOM 1724 N N . CYS A 1 223 ? -12.32 -30.703 -16.297 1 92.12 223 CYS A N 1
ATOM 1725 C CA . CYS A 1 223 ? -11.695 -29.766 -15.359 1 92.12 223 CYS A CA 1
ATOM 1726 C C . CYS A 1 223 ? -11.977 -28.328 -15.766 1 92.12 223 CYS A C 1
ATOM 1728 O O . CYS A 1 223 ? -11.664 -27.922 -16.891 1 92.12 223 CYS A O 1
ATOM 1730 N N . HIS A 1 224 ? -12.688 -27.609 -14.922 1 94.94 224 HIS A N 1
ATOM 1731 C CA . HIS A 1 224 ? -12.969 -26.203 -15.148 1 94.94 224 HIS A CA 1
ATOM 1732 C C . HIS A 1 224 ? -12.039 -25.312 -14.328 1 94.94 224 HIS A C 1
ATOM 1734 O O . HIS A 1 224 ? -11.961 -25.453 -13.102 1 94.94 224 HIS A O 1
ATOM 1740 N N . VAL A 1 225 ? -11.344 -24.484 -15.016 1 96.06 225 VAL A N 1
ATOM 1741 C CA . VAL A 1 225 ? -10.43 -23.578 -14.32 1 96.06 225 VAL A CA 1
ATOM 1742 C C . VAL A 1 225 ? -10.883 -22.141 -14.508 1 96.06 225 VAL A C 1
ATOM 1744 O O . VAL A 1 225 ? -11.344 -21.75 -15.586 1 96.06 225 VAL A O 1
ATOM 1747 N N . ALA A 1 226 ? -10.789 -21.375 -13.492 1 97.06 226 ALA A N 1
ATOM 1748 C CA . ALA A 1 226 ? -11.031 -19.938 -13.523 1 97.06 226 ALA A CA 1
ATOM 1749 C C . ALA A 1 226 ? -9.938 -19.188 -12.773 1 97.06 226 ALA A C 1
ATOM 1751 O O . ALA A 1 226 ? -9.406 -19.672 -11.773 1 97.06 226 ALA A O 1
ATOM 1752 N N . TRP A 1 227 ? -9.602 -18.031 -13.312 1 96.38 227 TRP A N 1
ATOM 1753 C CA . TRP A 1 227 ? -8.516 -17.312 -12.656 1 96.38 227 TRP A CA 1
ATOM 1754 C C . TRP A 1 227 ? -8.656 -15.805 -12.883 1 96.38 227 TRP A C 1
ATOM 1756 O O . TRP A 1 227 ? -9.367 -15.367 -13.781 1 96.38 227 TRP A O 1
ATOM 1766 N N . ARG A 1 228 ? -8.047 -15.016 -12.031 1 94.31 228 ARG A N 1
ATOM 1767 C CA . ARG A 1 228 ? -7.754 -13.594 -12.164 1 94.31 228 ARG A CA 1
ATOM 1768 C C . ARG A 1 228 ? -6.273 -13.312 -11.922 1 94.31 228 ARG A C 1
ATOM 1770 O O . ARG A 1 228 ? -5.527 -14.211 -11.516 1 94.31 228 ARG A O 1
ATOM 1777 N N . ALA A 1 229 ? -5.895 -12.219 -12.289 1 94 229 ALA A N 1
ATOM 1778 C CA . ALA A 1 229 ? -4.527 -11.773 -12.039 1 94 229 ALA A CA 1
ATOM 1779 C C . ALA A 1 229 ? -4.516 -10.414 -11.352 1 94 229 ALA A C 1
ATOM 1781 O O . ALA A 1 229 ? -5.52 -9.695 -11.352 1 94 229 ALA A O 1
ATOM 1782 N N . ILE A 1 230 ? -3.453 -10.148 -10.664 1 87.19 230 ILE A N 1
ATOM 1783 C CA . ILE A 1 230 ? -3.195 -8.82 -10.125 1 87.19 230 ILE A CA 1
ATOM 1784 C C . ILE A 1 230 ? -2.336 -8.016 -11.102 1 87.19 230 ILE A C 1
ATOM 1786 O O . ILE A 1 230 ? -1.28 -8.484 -11.531 1 87.19 230 ILE A O 1
ATOM 1790 N N . ASN A 1 231 ? -2.773 -6.855 -11.445 1 88.62 231 ASN A N 1
ATOM 1791 C CA . ASN A 1 231 ? -2.037 -6.074 -12.438 1 88.62 231 ASN A CA 1
ATOM 1792 C C . ASN A 1 231 ? -0.976 -5.195 -11.781 1 88.62 231 ASN A C 1
ATOM 1794 O O . ASN A 1 231 ? -0.749 -5.285 -10.57 1 88.62 231 ASN A O 1
ATOM 1798 N N . ASP A 1 232 ? -0.316 -4.414 -12.578 1 86.5 232 ASP A N 1
ATOM 1799 C CA . ASP A 1 232 ? 0.842 -3.631 -12.156 1 86.5 232 ASP A CA 1
ATOM 1800 C C . ASP A 1 232 ? 0.463 -2.633 -11.062 1 86.5 232 ASP A C 1
ATOM 1802 O O . ASP A 1 232 ? 1.323 -2.176 -10.312 1 86.5 232 ASP A O 1
ATOM 1806 N N . TYR A 1 233 ? -0.744 -2.363 -10.969 1 74.81 233 TYR A N 1
ATOM 1807 C CA . TYR A 1 233 ? -1.19 -1.317 -10.055 1 74.81 233 TYR A CA 1
ATOM 1808 C C . TYR A 1 233 ? -1.855 -1.917 -8.82 1 74.81 233 TYR A C 1
ATOM 1810 O O . TYR A 1 233 ? -2.422 -1.192 -8 1 74.81 233 TYR A O 1
ATOM 1818 N N . GLY A 1 234 ? -1.791 -3.27 -8.75 1 76.12 234 GLY A N 1
ATOM 1819 C CA . GLY A 1 234 ? -2.367 -3.938 -7.594 1 76.12 234 GLY A CA 1
ATOM 1820 C C . GLY A 1 234 ? -3.852 -4.211 -7.742 1 76.12 234 GLY A C 1
ATOM 1821 O O . GLY A 1 234 ? -4.492 -4.707 -6.812 1 76.12 234 GLY A O 1
ATOM 1822 N N . GLY A 1 235 ? -4.414 -3.973 -8.836 1 77.38 235 GLY A N 1
ATOM 1823 C CA . GLY A 1 235 ? -5.828 -4.211 -9.078 1 77.38 235 GLY A CA 1
ATOM 1824 C C . GLY A 1 235 ? -6.113 -5.598 -9.625 1 77.38 235 GLY A C 1
ATOM 1825 O O . GLY A 1 235 ? -5.227 -6.246 -10.18 1 77.38 235 GLY A O 1
ATOM 1826 N N . LEU A 1 236 ? -7.359 -5.984 -9.469 1 85.81 236 LEU A N 1
ATOM 1827 C CA . LEU A 1 236 ? -7.785 -7.289 -9.953 1 85.81 236 LEU A CA 1
ATOM 1828 C C . LEU A 1 236 ? -8.156 -7.223 -11.43 1 85.81 236 LEU A C 1
ATOM 1830 O O . LEU A 1 236 ? -8.789 -6.258 -11.875 1 85.81 236 LEU A O 1
ATOM 1834 N N . SER A 1 237 ? -7.758 -8.195 -12.141 1 92.56 237 SER A N 1
ATOM 1835 C CA . SER A 1 237 ? -8.203 -8.328 -13.523 1 92.56 237 SER A CA 1
ATOM 1836 C C . SER A 1 237 ? -9.625 -8.875 -13.602 1 92.56 237 SER A C 1
ATOM 1838 O O . SER A 1 237 ? -10.18 -9.312 -12.594 1 92.56 237 SER A O 1
ATOM 1840 N N . ALA A 1 238 ? -10.148 -8.828 -14.828 1 94.62 238 ALA A N 1
ATOM 1841 C CA . ALA A 1 238 ? -11.383 -9.562 -15.07 1 94.62 238 ALA A CA 1
ATOM 1842 C C . ALA A 1 238 ? -11.164 -11.07 -14.945 1 94.62 238 ALA A C 1
ATOM 1844 O O . ALA A 1 238 ? -10.039 -11.555 -15.109 1 94.62 238 ALA A O 1
ATOM 1845 N N . LYS A 1 239 ? -12.25 -11.711 -14.609 1 96.06 239 LYS A N 1
ATOM 1846 C CA . LYS A 1 239 ? -12.18 -13.156 -14.477 1 96.06 239 LYS A CA 1
ATOM 1847 C C . LYS A 1 239 ? -12.062 -13.836 -15.836 1 96.06 239 LYS A C 1
ATOM 1849 O O . LYS A 1 239 ? -12.734 -13.438 -16.797 1 96.06 239 LYS A O 1
ATOM 1854 N N . LYS A 1 240 ? -11.195 -14.781 -15.945 1 97.56 240 LYS A N 1
ATOM 1855 C CA . LYS A 1 240 ? -11.102 -15.68 -17.094 1 97.56 240 LYS A CA 1
ATOM 1856 C C . LYS A 1 240 ? -11.367 -17.125 -16.688 1 97.56 240 LYS A C 1
ATOM 1858 O O . LYS A 1 240 ? -11.18 -17.5 -15.516 1 97.56 240 LYS A O 1
ATOM 1863 N N . GLU A 1 241 ? -11.898 -17.875 -17.594 1 96.62 241 GLU A N 1
ATOM 1864 C CA . GLU A 1 241 ? -12.148 -19.281 -17.297 1 96.62 241 GLU A CA 1
ATOM 1865 C C . GLU A 1 241 ? -11.938 -20.156 -18.531 1 96.62 241 GLU A C 1
ATOM 1867 O O . GLU A 1 241 ? -11.922 -19.656 -19.656 1 96.62 241 GLU A O 1
ATOM 1872 N N . GLN A 1 242 ? -11.703 -21.391 -18.328 1 95.56 242 GLN A N 1
ATOM 1873 C CA . GLN A 1 242 ? -11.477 -22.359 -19.391 1 95.56 242 GLN A CA 1
ATOM 1874 C C . GLN A 1 242 ? -11.906 -23.75 -18.953 1 95.56 242 GLN A C 1
ATOM 1876 O O . GLN A 1 242 ? -11.648 -24.156 -17.812 1 95.56 242 GLN A O 1
ATOM 1881 N N . ASN A 1 243 ? -12.609 -24.453 -19.844 1 93.94 243 ASN A N 1
ATOM 1882 C CA . ASN A 1 243 ? -12.914 -25.859 -19.641 1 93.94 243 ASN A CA 1
ATOM 1883 C C . ASN A 1 243 ? -11.852 -26.766 -20.266 1 93.94 243 ASN A C 1
ATOM 1885 O O . ASN A 1 243 ? -11.516 -26.609 -21.438 1 93.94 243 ASN A O 1
ATOM 1889 N N . LEU A 1 244 ? -11.352 -27.594 -19.438 1 92.69 244 LEU A N 1
ATOM 1890 C CA . LEU A 1 244 ? -10.32 -28.516 -19.922 1 92.69 244 LEU A CA 1
ATOM 1891 C C . LEU A 1 244 ? -10.891 -29.922 -20.094 1 92.69 244 LEU A C 1
ATOM 1893 O O . LEU A 1 244 ? -11.625 -30.406 -19.234 1 92.69 244 LEU A O 1
ATOM 1897 N N . PRO A 1 245 ? -10.68 -30.469 -21.25 1 85 245 PRO A N 1
ATOM 1898 C CA . PRO A 1 245 ? -11.203 -31.812 -21.5 1 85 245 PRO A CA 1
ATOM 1899 C C . PRO A 1 245 ? -10.547 -32.875 -20.609 1 85 245 PRO A C 1
ATOM 1901 O O . PRO A 1 245 ? -9.414 -32.688 -20.172 1 85 245 PRO A O 1
ATOM 1904 N N . MET B 1 1 ? 34.719 -39.781 59.5 1 21.62 1 MET B N 1
ATOM 1905 C CA . MET B 1 1 ? 34.25 -40.344 58.219 1 21.62 1 MET B CA 1
ATOM 1906 C C . MET B 1 1 ? 33.625 -39.25 57.375 1 21.62 1 MET B C 1
ATOM 1908 O O . MET B 1 1 ? 34 -39.062 56.219 1 21.62 1 MET B O 1
ATOM 1912 N N . PRO B 1 2 ? 32.25 -39.094 57.219 1 26.58 2 PRO B N 1
ATOM 1913 C CA . PRO B 1 2 ? 31.453 -38.875 56 1 26.58 2 PRO B CA 1
ATOM 1914 C C . PRO B 1 2 ? 31.125 -37.406 55.75 1 26.58 2 PRO B C 1
ATOM 1916 O O . PRO B 1 2 ? 30.281 -37.094 54.938 1 26.58 2 PRO B O 1
ATOM 1919 N N . ALA B 1 3 ? 31.516 -36.5 56.531 1 35.16 3 ALA B N 1
ATOM 1920 C CA . ALA B 1 3 ? 30.797 -35.219 56.406 1 35.16 3 ALA B CA 1
ATOM 1921 C C . ALA B 1 3 ? 31.203 -34.5 55.125 1 35.16 3 ALA B C 1
ATOM 1923 O O . ALA B 1 3 ? 30.672 -33.438 54.812 1 35.16 3 ALA B O 1
ATOM 1924 N N . ARG B 1 4 ? 32.375 -34.875 54.594 1 35.88 4 ARG B N 1
ATOM 1925 C CA . ARG B 1 4 ? 32.938 -34 53.562 1 35.88 4 ARG B CA 1
ATOM 1926 C C . ARG B 1 4 ? 32.25 -34.156 52.219 1 35.88 4 ARG B C 1
ATOM 1928 O O . ARG B 1 4 ? 32.5 -33.406 51.281 1 35.88 4 ARG B O 1
ATOM 1935 N N . HIS B 1 5 ? 31.625 -35.375 52 1 33.53 5 HIS B N 1
ATOM 1936 C CA . HIS B 1 5 ? 31.328 -35.656 50.625 1 33.53 5 HIS B CA 1
ATOM 1937 C C . HIS B 1 5 ? 30.047 -34.938 50.156 1 33.53 5 HIS B C 1
ATOM 1939 O O . HIS B 1 5 ? 29.594 -35.125 49.031 1 33.53 5 HIS B O 1
ATOM 1945 N N . LEU B 1 6 ? 29.312 -34.344 51.156 1 33.25 6 LEU B N 1
ATOM 1946 C CA . LEU B 1 6 ? 28.016 -33.875 50.719 1 33.25 6 LEU B CA 1
ATOM 1947 C C . LEU B 1 6 ? 28.156 -32.531 50 1 33.25 6 LEU B C 1
ATOM 1949 O O . LEU B 1 6 ? 27.156 -31.938 49.594 1 33.25 6 LEU B O 1
ATOM 1953 N N . TYR B 1 7 ? 29.453 -31.984 49.844 1 37.75 7 TYR B N 1
ATOM 1954 C CA . TYR B 1 7 ? 29.734 -30.719 49.188 1 37.75 7 TYR B CA 1
ATOM 1955 C C . TYR B 1 7 ? 29.438 -30.797 47.688 1 37.75 7 TYR B C 1
ATOM 1957 O O . TYR B 1 7 ? 29.016 -29.828 47.094 1 37.75 7 TYR B O 1
ATOM 1965 N N . PHE B 1 8 ? 29.953 -31.906 47.031 1 40.12 8 PHE B N 1
ATOM 1966 C CA . PHE B 1 8 ? 30.234 -31.859 45.625 1 40.12 8 PHE B CA 1
ATOM 1967 C C . PHE B 1 8 ? 28.953 -32.031 44.812 1 40.12 8 PHE B C 1
ATOM 1969 O O . PHE B 1 8 ? 28.922 -31.75 43.594 1 40.12 8 PHE B O 1
ATOM 1976 N N . ILE B 1 9 ? 27.953 -32.719 45.438 1 41.69 9 ILE B N 1
ATOM 1977 C CA . ILE B 1 9 ? 26.797 -33.094 44.625 1 41.69 9 ILE B CA 1
ATOM 1978 C C . ILE B 1 9 ? 25.938 -31.875 44.344 1 41.69 9 ILE B C 1
ATOM 1980 O O . ILE B 1 9 ? 25.312 -31.781 43.281 1 41.69 9 ILE B O 1
ATOM 1984 N N . MET B 1 10 ? 25.891 -30.875 45.281 1 42.38 10 MET B N 1
ATOM 1985 C CA . MET B 1 10 ? 24.938 -29.766 45.094 1 42.38 10 MET B CA 1
ATOM 1986 C C . MET B 1 10 ? 25.438 -28.797 44.031 1 42.38 10 MET B C 1
ATOM 1988 O O . MET B 1 10 ? 24.641 -28.031 43.469 1 42.38 10 MET B O 1
ATOM 1992 N N . THR B 1 11 ? 26.812 -28.781 43.812 1 51.59 11 THR B N 1
ATOM 1993 C CA . THR B 1 11 ? 27.312 -27.812 42.875 1 51.59 11 THR B CA 1
ATOM 1994 C C . THR B 1 11 ? 27.016 -28.25 41.438 1 51.59 11 THR B C 1
ATOM 1996 O O . THR B 1 11 ? 26.766 -27.422 40.562 1 51.59 11 THR B O 1
ATOM 1999 N N . ASN B 1 12 ? 27.078 -29.656 41.25 1 52.12 12 ASN B N 1
ATOM 2000 C CA . ASN B 1 12 ? 26.969 -30.141 39.875 1 52.12 12 ASN B CA 1
ATOM 2001 C C . ASN B 1 12 ? 25.531 -30.078 39.375 1 52.12 12 ASN B C 1
ATOM 2003 O O . ASN B 1 12 ? 25.297 -29.953 38.156 1 52.12 12 ASN B O 1
ATOM 2007 N N . THR B 1 13 ? 24.5 -30.266 40.312 1 55.81 13 THR B N 1
ATOM 2008 C CA . THR B 1 13 ? 23.109 -30.297 39.906 1 55.81 13 THR B CA 1
ATOM 2009 C C . THR B 1 13 ? 22.625 -28.875 39.594 1 55.81 13 THR B C 1
ATOM 2011 O O . THR B 1 13 ? 21.828 -28.688 38.656 1 55.81 13 THR B O 1
ATOM 2014 N N . TRP B 1 14 ? 23.156 -27.859 40.312 1 55.47 14 TRP B N 1
ATOM 2015 C CA . TRP B 1 14 ? 22.75 -26.484 40.062 1 55.47 14 TRP B CA 1
ATOM 2016 C C . TRP B 1 14 ? 23.297 -26 38.719 1 55.47 14 TRP B C 1
ATOM 2018 O O . TRP B 1 14 ? 22.625 -25.266 38 1 55.47 14 TRP B O 1
ATOM 2028 N N . ASN B 1 15 ? 24.547 -26.531 38.406 1 57.62 15 ASN B N 1
ATOM 2029 C CA . ASN B 1 15 ? 25.141 -26.141 37.125 1 57.62 15 ASN B CA 1
ATOM 2030 C C . ASN B 1 15 ? 24.438 -26.812 35.969 1 57.62 15 ASN B C 1
ATOM 2032 O O . ASN B 1 15 ? 24.266 -26.219 34.906 1 57.62 15 ASN B O 1
ATOM 2036 N N . ARG B 1 16 ? 24.016 -28.094 36.156 1 59.78 16 ARG B N 1
ATOM 2037 C CA . ARG B 1 16 ? 23.312 -28.781 35.094 1 59.78 16 ARG B CA 1
ATOM 2038 C C . ARG B 1 16 ? 21.922 -28.219 34.875 1 59.78 16 ARG B C 1
ATOM 2040 O O . ARG B 1 16 ? 21.453 -28.078 33.75 1 59.78 16 ARG B O 1
ATOM 2047 N N . LEU B 1 17 ? 21.219 -27.875 36 1 55.84 17 LEU B N 1
ATOM 2048 C CA . LEU B 1 17 ? 19.922 -27.203 35.875 1 55.84 17 LEU B CA 1
ATOM 2049 C C . LEU B 1 17 ? 20.078 -25.812 35.281 1 55.84 17 LEU B C 1
ATOM 2051 O O . LEU B 1 17 ? 19.281 -25.406 34.438 1 55.84 17 LEU B O 1
ATOM 2055 N N . ALA B 1 18 ? 21.172 -25.109 35.656 1 57.69 18 ALA B N 1
ATOM 2056 C CA . ALA B 1 18 ? 21.438 -23.812 35.031 1 57.69 18 ALA B CA 1
ATOM 2057 C C . ALA B 1 18 ? 21.797 -23.984 33.562 1 57.69 18 ALA B C 1
ATOM 2059 O O . ALA B 1 18 ? 21.344 -23.203 32.719 1 57.69 18 ALA B O 1
ATOM 2060 N N . LEU B 1 19 ? 22.594 -25.016 33.312 1 57.31 19 LEU B N 1
ATOM 2061 C CA . LEU B 1 19 ? 22.938 -25.297 31.922 1 57.31 19 LEU B CA 1
ATOM 2062 C C . LEU B 1 19 ? 21.719 -25.75 31.141 1 57.31 19 LEU B C 1
ATOM 2064 O O . LEU B 1 19 ? 21.547 -25.375 29.969 1 57.31 19 LEU B O 1
ATOM 2068 N N . LEU B 1 20 ? 20.844 -26.578 31.781 1 51.22 20 LEU B N 1
ATOM 2069 C CA . LEU B 1 20 ? 19.609 -26.953 31.109 1 51.22 20 LEU B CA 1
ATOM 2070 C C . LEU B 1 20 ? 18.703 -25.75 30.906 1 51.22 20 LEU B C 1
ATOM 2072 O O . LEU B 1 20 ? 18.094 -25.594 29.844 1 51.22 20 LEU B O 1
ATOM 2076 N N . ILE B 1 21 ? 18.688 -24.922 31.969 1 50.25 21 ILE B N 1
ATOM 2077 C CA . ILE B 1 21 ? 17.891 -23.703 31.797 1 50.25 21 ILE B CA 1
ATOM 2078 C C . ILE B 1 21 ? 18.516 -22.828 30.703 1 50.25 21 ILE B C 1
ATOM 2080 O O . ILE B 1 21 ? 17.797 -22.266 29.875 1 50.25 21 ILE B O 1
ATOM 2084 N N . PHE B 1 22 ? 19.875 -22.75 30.688 1 48.47 22 PHE B N 1
ATOM 2085 C CA . PHE B 1 22 ? 20.516 -21.969 29.641 1 48.47 22 PHE B CA 1
ATOM 2086 C C . PHE B 1 22 ? 20.281 -22.578 28.266 1 48.47 22 PHE B C 1
ATOM 2088 O O . PHE B 1 22 ? 20.062 -21.875 27.281 1 48.47 22 PHE B O 1
ATOM 2095 N N . SER B 1 23 ? 20.469 -23.906 28.078 1 48.72 23 SER B N 1
ATOM 2096 C CA . SER B 1 23 ? 20.234 -24.531 26.781 1 48.72 23 SER B CA 1
ATOM 2097 C C . SER B 1 23 ? 18.781 -24.375 26.344 1 48.72 23 SER B C 1
ATOM 2099 O O . SER B 1 23 ? 18.484 -24.219 25.156 1 48.72 23 SER B O 1
ATOM 2101 N N . VAL B 1 24 ? 17.875 -24.484 27.328 1 42.44 24 VAL B N 1
ATOM 2102 C CA . VAL B 1 24 ? 16.469 -24.281 26.969 1 42.44 24 VAL B CA 1
ATOM 2103 C C . VAL B 1 24 ? 16.25 -22.812 26.594 1 42.44 24 VAL B C 1
ATOM 2105 O O . VAL B 1 24 ? 15.492 -22.516 25.672 1 42.44 24 VAL B O 1
ATOM 2108 N N . LEU B 1 25 ? 16.906 -21.906 27.281 1 39.31 25 LEU B N 1
ATOM 2109 C CA . LEU B 1 25 ? 16.703 -20.5 26.953 1 39.31 25 LEU B CA 1
ATOM 2110 C C . LEU B 1 25 ? 17.266 -20.188 25.578 1 39.31 25 LEU B C 1
ATOM 2112 O O . LEU B 1 25 ? 16.734 -19.312 24.875 1 39.31 25 LEU B O 1
ATOM 2116 N N . SER B 1 26 ? 18.359 -20.859 25.156 1 37.75 26 SER B N 1
ATOM 2117 C CA . SER B 1 26 ? 18.906 -20.531 23.844 1 37.75 26 SER B CA 1
ATOM 2118 C C . SER B 1 26 ? 17.922 -20.922 22.734 1 37.75 26 SER B C 1
ATOM 2120 O O . SER B 1 26 ? 18.109 -20.547 21.578 1 37.75 26 SER B O 1
ATOM 2122 N N . LEU B 1 27 ? 17.312 -22.031 22.906 1 35.44 27 LEU B N 1
ATOM 2123 C CA . LEU B 1 27 ? 16.391 -22.406 21.828 1 35.44 27 LEU B CA 1
ATOM 2124 C C . LEU B 1 27 ? 15.297 -21.359 21.656 1 35.44 27 LEU B C 1
ATOM 2126 O O . LEU B 1 27 ? 14.336 -21.578 20.938 1 35.44 27 LEU B O 1
ATOM 2130 N N . LEU B 1 28 ? 15.383 -20.406 22.547 1 31.36 28 LEU B N 1
ATOM 2131 C CA . LEU B 1 28 ? 14.406 -19.344 22.359 1 31.36 28 LEU B CA 1
ATOM 2132 C C . LEU B 1 28 ? 14.297 -18.969 20.891 1 31.36 28 LEU B C 1
ATOM 2134 O O . LEU B 1 28 ? 15.281 -19.016 20.156 1 31.36 28 LEU B O 1
ATOM 2138 N N . VAL B 1 29 ? 13.141 -18.609 20.484 1 30.42 29 VAL B N 1
ATOM 2139 C CA . VAL B 1 29 ? 12.172 -18.422 19.406 1 30.42 29 VAL B CA 1
ATOM 2140 C C . VAL B 1 29 ? 12.664 -17.344 18.438 1 30.42 29 VAL B C 1
ATOM 2142 O O . VAL B 1 29 ? 12.734 -16.172 18.797 1 30.42 29 VAL B O 1
ATOM 2145 N N . ALA B 1 30 ? 13.742 -17.609 17.703 1 31.73 30 ALA B N 1
ATOM 2146 C CA . ALA B 1 30 ? 13.875 -16.828 16.469 1 31.73 30 ALA B CA 1
ATOM 2147 C C . ALA B 1 30 ? 12.516 -16.547 15.852 1 31.73 30 ALA B C 1
ATOM 2149 O O . ALA B 1 30 ? 11.922 -17.422 15.211 1 31.73 30 ALA B O 1
ATOM 2150 N N . GLY B 1 31 ? 11.664 -15.945 16.578 1 30.92 31 GLY B N 1
ATOM 2151 C CA . GLY B 1 31 ? 10.414 -15.531 15.953 1 30.92 31 GLY B CA 1
ATOM 2152 C C . GLY B 1 31 ? 10.609 -14.891 14.594 1 30.92 31 GLY B C 1
ATOM 2153 O O . GLY B 1 31 ? 11.383 -13.938 14.453 1 30.92 31 GLY B O 1
ATOM 2154 N N . GLU B 1 32 ? 10.688 -15.68 13.641 1 30.69 32 GLU B N 1
ATOM 2155 C CA . GLU B 1 32 ? 10.523 -15.203 12.266 1 30.69 32 GLU B CA 1
ATOM 2156 C C . GLU B 1 32 ? 9.578 -14.016 12.211 1 30.69 32 GLU B C 1
ATOM 2158 O O . GLU B 1 32 ? 8.461 -14.078 12.727 1 30.69 32 GLU B O 1
ATOM 2163 N N . LEU B 1 33 ? 10.125 -12.906 12.391 1 33.09 33 LEU B N 1
ATOM 2164 C CA . LEU B 1 33 ? 9.445 -11.617 12.281 1 33.09 33 LEU B CA 1
ATOM 2165 C C . LEU B 1 33 ? 8.531 -11.578 11.062 1 33.09 33 LEU B C 1
ATOM 2167 O O . LEU B 1 33 ? 8.969 -11.852 9.938 1 33.09 33 LEU B O 1
ATOM 2171 N N . GLN B 1 34 ? 7.309 -12.211 11.141 1 40.66 34 GLN B N 1
ATOM 2172 C CA . GLN B 1 34 ? 6.215 -12.383 10.188 1 40.66 34 GLN B CA 1
ATOM 2173 C C . GLN B 1 34 ? 5.719 -11.039 9.672 1 40.66 34 GLN B C 1
ATOM 2175 O O . GLN B 1 34 ? 5.75 -10.039 10.391 1 40.66 34 GLN B O 1
ATOM 2180 N N . ALA B 1 35 ? 5.91 -10.906 8.414 1 49.75 35 ALA B N 1
ATOM 2181 C CA . ALA B 1 35 ? 5.461 -9.805 7.566 1 49.75 35 ALA B CA 1
ATOM 2182 C C . ALA B 1 35 ? 3.992 -9.477 7.82 1 49.75 35 ALA B C 1
ATOM 2184 O O . ALA B 1 35 ? 3.197 -10.367 8.133 1 49.75 35 ALA B O 1
ATOM 2185 N N . GLY B 1 36 ? 3.494 -8.25 8.094 1 69.19 36 GLY B N 1
ATOM 2186 C CA . GLY B 1 36 ? 2.115 -7.902 8.398 1 69.19 36 GLY B CA 1
ATOM 2187 C C . GLY B 1 36 ? 1.26 -7.723 7.16 1 69.19 36 GLY B C 1
ATOM 2188 O O . GLY B 1 36 ? 1.567 -8.273 6.102 1 69.19 36 GLY B O 1
ATOM 2189 N N . VAL B 1 37 ? 0.161 -7.309 7.113 1 80.56 37 VAL B N 1
ATOM 2190 C CA . VAL B 1 37 ? -0.894 -7.02 6.148 1 80.56 37 VAL B CA 1
ATOM 2191 C C . VAL B 1 37 ? -0.621 -5.68 5.469 1 80.56 37 VAL B C 1
ATOM 2193 O O . VAL B 1 37 ? -0.375 -4.676 6.137 1 80.56 37 VAL B O 1
ATOM 2196 N N . VAL B 1 38 ? -0.482 -5.762 4.09 1 82.5 38 VAL B N 1
ATOM 2197 C CA . VAL B 1 38 ? -0.319 -4.547 3.301 1 82.5 38 VAL B CA 1
ATOM 2198 C C . VAL B 1 38 ? -1.676 -4.09 2.77 1 82.5 38 VAL B C 1
ATOM 2200 O O . VAL B 1 38 ? -2.445 -4.895 2.236 1 82.5 38 VAL B O 1
ATOM 2203 N N . VAL B 1 39 ? -1.883 -2.814 2.92 1 85.62 39 VAL B N 1
ATOM 2204 C CA . VAL B 1 39 ? -3.102 -2.182 2.426 1 85.62 39 VAL B CA 1
ATOM 2205 C C . VAL B 1 39 ? -2.818 -1.479 1.101 1 85.62 39 VAL B C 1
ATOM 2207 O O . VAL B 1 39 ? -1.8 -0.8 0.956 1 85.62 39 VAL B O 1
ATOM 2210 N N . GLY B 1 40 ? -3.77 -1.691 0.159 1 80.38 40 GLY B N 1
ATOM 2211 C CA . GLY B 1 40 ? -3.586 -1.164 -1.184 1 80.38 40 GLY B CA 1
ATOM 2212 C C . GLY B 1 40 ? -3.711 0.346 -1.253 1 80.38 40 GLY B C 1
ATOM 2213 O O . GLY B 1 40 ? -4.539 0.872 -2 1 80.38 40 GLY B O 1
ATOM 2214 N N . GLY B 1 41 ? -2.895 1.091 -0.527 1 78.88 41 GLY B N 1
ATOM 2215 C CA . GLY B 1 41 ? -2.885 2.545 -0.559 1 78.88 41 GLY B CA 1
ATOM 2216 C C . GLY B 1 41 ? -2.787 3.17 0.82 1 78.88 41 GLY B C 1
ATOM 2217 O O . GLY B 1 41 ? -2.887 2.475 1.832 1 78.88 41 GLY B O 1
ATOM 2218 N N . THR B 1 42 ? -2.508 4.484 0.799 1 81.81 42 THR B N 1
ATOM 2219 C CA . THR B 1 42 ? -2.484 5.227 2.057 1 81.81 42 THR B CA 1
ATOM 2220 C C . THR B 1 42 ? -3.627 6.234 2.111 1 81.81 42 THR B C 1
ATOM 2222 O O . THR B 1 42 ? -3.852 6.871 3.145 1 81.81 42 THR B O 1
ATOM 2225 N N . ARG B 1 43 ? -4.207 6.406 1.05 1 87.44 43 ARG B N 1
ATOM 2226 C CA . ARG B 1 43 ? -5.355 7.289 0.877 1 87.44 43 ARG B CA 1
ATOM 2227 C C . ARG B 1 43 ? -6.355 6.699 -0.109 1 87.44 43 ARG B C 1
ATOM 2229 O O . ARG B 1 43 ? -5.969 6.078 -1.1 1 87.44 43 ARG B O 1
ATOM 2236 N N . PHE B 1 44 ? -7.672 6.957 0.185 1 92.06 44 PHE B N 1
ATOM 2237 C CA . PHE B 1 44 ? -8.711 6.395 -0.671 1 92.06 44 PHE B CA 1
ATOM 2238 C C . PHE B 1 44 ? -9.75 7.445 -1.025 1 92.06 44 PHE B C 1
ATOM 2240 O O . PHE B 1 44 ? -10.352 8.055 -0.138 1 92.06 44 PHE B O 1
ATOM 2247 N N . ILE B 1 45 ? -9.93 7.637 -2.346 1 95.62 45 ILE B N 1
ATOM 2248 C CA . ILE B 1 45 ? -10.977 8.555 -2.791 1 95.62 45 ILE B CA 1
ATOM 2249 C C . ILE B 1 45 ? -12.297 7.797 -2.941 1 95.62 45 ILE B C 1
ATOM 2251 O O . ILE B 1 45 ? -12.367 6.793 -3.656 1 95.62 45 ILE B O 1
ATOM 2255 N N . PHE B 1 46 ? -13.281 8.211 -2.205 1 96.19 46 PHE B N 1
ATOM 2256 C CA . PHE B 1 46 ? -14.648 7.719 -2.34 1 96.19 46 PHE B CA 1
ATOM 2257 C C . PHE B 1 46 ? -15.508 8.703 -3.123 1 96.19 46 PHE B C 1
ATOM 2259 O O . PHE B 1 46 ? -16.031 9.664 -2.555 1 96.19 46 PHE B O 1
ATOM 2266 N N . PRO B 1 47 ? -15.633 8.398 -4.418 1 95.94 47 PRO B N 1
ATOM 2267 C CA . PRO B 1 47 ? -16.5 9.297 -5.191 1 95.94 47 PRO B CA 1
ATOM 2268 C C . PRO B 1 47 ? -17.953 9.242 -4.746 1 95.94 47 PRO B C 1
ATOM 2270 O O . PRO B 1 47 ? -18.516 8.156 -4.57 1 95.94 47 PRO B O 1
ATOM 2273 N N . ALA B 1 48 ? -18.531 10.406 -4.68 1 94.12 48 ALA B N 1
ATOM 2274 C CA . ALA B 1 48 ? -19.875 10.516 -4.113 1 94.12 48 ALA B CA 1
ATOM 2275 C C . ALA B 1 48 ? -20.906 9.805 -4.988 1 94.12 48 ALA B C 1
ATOM 2277 O O . ALA B 1 48 ? -22.016 9.523 -4.543 1 94.12 48 ALA B O 1
ATOM 2278 N N . ASP B 1 49 ? -20.562 9.578 -6.195 1 93.44 49 ASP B N 1
ATOM 2279 C CA . ASP B 1 49 ? -21.516 8.961 -7.105 1 93.44 49 ASP B CA 1
ATOM 2280 C C . ASP B 1 49 ? -21.438 7.441 -7.047 1 93.44 49 ASP B C 1
ATOM 2282 O O . ASP B 1 49 ? -22.156 6.742 -7.758 1 93.44 49 ASP B O 1
ATOM 2286 N N . ARG B 1 50 ? -20.562 6.926 -6.172 1 93.69 50 ARG B N 1
ATOM 2287 C CA . ARG B 1 50 ? -20.422 5.48 -6.035 1 93.69 50 ARG B CA 1
ATOM 2288 C C . ARG B 1 50 ? -21.062 4.988 -4.738 1 93.69 50 ARG B C 1
ATOM 2290 O O . ARG B 1 50 ? -21.141 5.738 -3.764 1 93.69 50 ARG B O 1
ATOM 2297 N N . GLU B 1 51 ? -21.453 3.756 -4.828 1 93.81 51 GLU B N 1
ATOM 2298 C CA . GLU B 1 51 ? -22.047 3.146 -3.637 1 93.81 51 GLU B CA 1
ATOM 2299 C C . GLU B 1 51 ? -20.969 2.557 -2.732 1 93.81 51 GLU B C 1
ATOM 2301 O O . GLU B 1 51 ? -21.156 2.438 -1.521 1 93.81 51 GLU B O 1
ATOM 2306 N N . SER B 1 52 ? -19.922 2.207 -3.395 1 95.81 52 SER B N 1
ATOM 2307 C CA . SER B 1 52 ? -18.844 1.573 -2.635 1 95.81 52 SER B CA 1
ATOM 2308 C C . SER B 1 52 ? -17.516 1.668 -3.371 1 95.81 52 SER B C 1
ATOM 2310 O O . SER B 1 52 ? -17.484 1.981 -4.562 1 95.81 52 SER B O 1
ATOM 2312 N N . ILE B 1 53 ? -16.469 1.554 -2.59 1 94.69 53 ILE B N 1
ATOM 2313 C CA . ILE B 1 53 ? -15.141 1.362 -3.154 1 94.69 53 ILE B CA 1
ATOM 2314 C C . ILE B 1 53 ? -14.477 0.141 -2.518 1 94.69 53 ILE B C 1
ATOM 2316 O O . ILE B 1 53 ? -14.852 -0.271 -1.417 1 94.69 53 ILE B O 1
ATOM 2320 N N . SER B 1 54 ? -13.547 -0.43 -3.25 1 92.25 54 SER B N 1
ATOM 2321 C CA . SER B 1 54 ? -12.844 -1.621 -2.787 1 92.25 54 SER B CA 1
ATOM 2322 C C . SER B 1 54 ? -11.398 -1.298 -2.402 1 92.25 54 SER B C 1
ATOM 2324 O O . SER B 1 54 ? -10.727 -0.531 -3.092 1 92.25 54 SER B O 1
ATOM 2326 N N . ILE B 1 55 ? -10.984 -1.802 -1.296 1 90.88 55 ILE B N 1
ATOM 2327 C CA . ILE B 1 55 ? -9.617 -1.714 -0.797 1 90.88 55 ILE B CA 1
ATOM 2328 C C . ILE B 1 55 ? -9.016 -3.113 -0.688 1 90.88 55 ILE B C 1
ATOM 2330 O O . ILE B 1 55 ? -9.57 -3.982 -0.008 1 90.88 55 ILE B O 1
ATOM 2334 N N . LEU B 1 56 ? -7.906 -3.271 -1.305 1 87.62 56 LEU B N 1
ATOM 2335 C CA . LEU B 1 56 ? -7.27 -4.586 -1.278 1 87.62 56 LEU B CA 1
ATOM 2336 C C . LEU B 1 56 ? -6.34 -4.715 -0.079 1 87.62 56 LEU B C 1
ATOM 2338 O O . LEU B 1 56 ? -5.609 -3.777 0.252 1 87.62 56 LEU B O 1
ATOM 2342 N N . LEU B 1 57 ? -6.414 -5.824 0.542 1 89.94 57 LEU B N 1
ATOM 2343 C CA . LEU B 1 57 ? -5.562 -6.211 1.661 1 89.94 57 LEU B CA 1
ATOM 2344 C C . LEU B 1 57 ? -4.766 -7.469 1.328 1 89.94 57 LEU B C 1
ATOM 2346 O O . LEU B 1 57 ? -5.344 -8.516 1.02 1 89.94 57 LEU B O 1
ATOM 2350 N N . THR B 1 58 ? -3.482 -7.344 1.415 1 84.88 58 THR B N 1
ATOM 2351 C CA . THR B 1 58 ? -2.666 -8.5 1.058 1 84.88 58 THR B CA 1
ATOM 2352 C C . THR B 1 58 ? -1.76 -8.898 2.217 1 84.88 58 THR B C 1
ATOM 2354 O O . THR B 1 58 ? -1.093 -8.055 2.812 1 84.88 58 THR B O 1
ATOM 2357 N N . ASN B 1 59 ? -1.79 -10.164 2.514 1 85.81 59 ASN B N 1
ATOM 2358 C CA . ASN B 1 59 ? -0.847 -10.703 3.49 1 85.81 59 ASN B CA 1
ATOM 2359 C C . ASN B 1 59 ? 0.483 -11.07 2.84 1 85.81 59 ASN B C 1
ATOM 2361 O O . ASN B 1 59 ? 0.58 -12.094 2.152 1 85.81 59 ASN B O 1
ATOM 2365 N N . THR B 1 60 ? 1.385 -10.25 3.127 1 81.25 60 THR B N 1
ATOM 2366 C CA . THR B 1 60 ? 2.686 -10.445 2.496 1 81.25 60 THR B CA 1
ATOM 2367 C C . THR B 1 60 ? 3.641 -11.164 3.443 1 81.25 60 THR B C 1
ATOM 2369 O O . THR B 1 60 ? 4.852 -11.195 3.209 1 81.25 60 THR B O 1
ATOM 2372 N N . SER B 1 61 ? 3.039 -11.648 4.504 1 79.56 61 SER B N 1
ATOM 2373 C CA . SER B 1 61 ? 3.848 -12.367 5.484 1 79.56 61 SER B CA 1
ATOM 2374 C C . SER B 1 61 ? 3.59 -13.867 5.418 1 79.56 61 SER B C 1
ATOM 2376 O O . SER B 1 61 ? 2.838 -14.336 4.562 1 79.56 61 SER B O 1
ATOM 2378 N N . GLN B 1 62 ? 4.305 -14.617 6.242 1 77.38 62 GLN B N 1
ATOM 2379 C CA . GLN B 1 62 ? 4.168 -16.078 6.254 1 77.38 62 GLN B CA 1
ATOM 2380 C C . GLN B 1 62 ? 3.217 -16.531 7.355 1 77.38 62 GLN B C 1
ATOM 2382 O O . GLN B 1 62 ? 2.996 -17.719 7.539 1 77.38 62 GLN B O 1
ATOM 2387 N N . GLU B 1 63 ? 2.658 -15.578 8.016 1 78.56 63 GLU B N 1
ATOM 2388 C CA . GLU B 1 63 ? 1.681 -15.875 9.062 1 78.56 63 GLU B CA 1
ATOM 2389 C C . GLU B 1 63 ? 0.28 -15.43 8.648 1 78.56 63 GLU B C 1
ATOM 2391 O O . GLU B 1 63 ? 0.126 -14.508 7.844 1 78.56 63 GLU B O 1
ATOM 2396 N N . SER B 1 64 ? -0.646 -16.188 9.258 1 86.12 64 SER B N 1
ATOM 2397 C CA . SER B 1 64 ? -2.018 -15.75 9.039 1 86.12 64 SER B CA 1
ATOM 2398 C C . SER B 1 64 ? -2.352 -14.547 9.914 1 86.12 64 SER B C 1
ATOM 2400 O O . SER B 1 64 ? -1.871 -14.438 11.047 1 86.12 64 SER B O 1
ATOM 2402 N N . TRP B 1 65 ? -3.172 -13.711 9.383 1 87.19 65 TRP B N 1
ATOM 2403 C CA . TRP B 1 65 ? -3.539 -12.492 10.094 1 87.19 65 TRP B CA 1
ATOM 2404 C C . TRP B 1 65 ? -5.055 -12.32 10.133 1 87.19 65 TRP B C 1
ATOM 2406 O O . TRP B 1 65 ? -5.738 -12.562 9.133 1 87.19 65 TRP B O 1
ATOM 2416 N N . LEU B 1 66 ? -5.535 -12.047 11.305 1 91.12 66 LEU B N 1
ATOM 2417 C CA . LEU B 1 66 ? -6.906 -11.57 11.453 1 91.12 66 LEU B CA 1
ATOM 2418 C C . LEU B 1 66 ? -6.965 -10.047 11.359 1 91.12 66 LEU B C 1
ATOM 2420 O O . LEU B 1 66 ? -6.234 -9.352 12.055 1 91.12 66 LEU B O 1
ATOM 2424 N N . ILE B 1 67 ? -7.844 -9.57 10.477 1 92.56 67 ILE B N 1
ATOM 2425 C CA . ILE B 1 67 ? -7.922 -8.141 10.195 1 92.56 67 ILE B CA 1
ATOM 2426 C C . ILE B 1 67 ? -9.266 -7.594 10.664 1 92.56 67 ILE B C 1
ATOM 2428 O O . ILE B 1 67 ? -10.32 -8.133 10.32 1 92.56 67 ILE B O 1
ATOM 2432 N N . ASN B 1 68 ? -9.18 -6.586 11.484 1 94.12 68 ASN B N 1
ATOM 2433 C CA . ASN B 1 68 ? -10.359 -5.82 11.883 1 94.12 68 ASN B CA 1
ATOM 2434 C C . ASN B 1 68 ? -10.32 -4.398 11.328 1 94.12 68 ASN B C 1
ATOM 2436 O O . ASN B 1 68 ? -9.289 -3.725 11.414 1 94.12 68 ASN B O 1
ATOM 2440 N N . SER B 1 69 ? -11.391 -3.986 10.711 1 94.94 69 SER B N 1
ATOM 2441 C CA . SER B 1 69 ? -11.43 -2.656 10.117 1 94.94 69 SER B CA 1
ATOM 2442 C C . SER B 1 69 ? -12.609 -1.844 10.648 1 94.94 69 SER B C 1
ATOM 2444 O O . SER B 1 69 ? -13.695 -2.383 10.859 1 94.94 69 SER B O 1
ATOM 2446 N N . LYS B 1 70 ? -12.375 -0.585 10.82 1 93.56 70 LYS B N 1
ATOM 2447 C CA . LYS B 1 70 ? -13.391 0.357 11.273 1 93.56 70 LYS B CA 1
ATOM 2448 C C . LYS B 1 70 ? -13.195 1.729 10.633 1 93.56 70 LYS B C 1
ATOM 2450 O O . LYS B 1 70 ? -12.07 2.184 10.461 1 93.56 70 LYS B O 1
ATOM 2455 N N . ILE B 1 71 ? -14.273 2.369 10.352 1 94.19 71 ILE B N 1
ATOM 2456 C CA . ILE B 1 71 ? -14.227 3.721 9.805 1 94.19 71 ILE B CA 1
ATOM 2457 C C . ILE B 1 71 ? -14.836 4.703 10.805 1 94.19 71 ILE B C 1
ATOM 2459 O O . ILE B 1 71 ? -15.914 4.453 11.352 1 94.19 71 ILE B O 1
ATOM 2463 N N . ASN B 1 72 ? -14.117 5.73 11.078 1 91.5 72 ASN B N 1
ATOM 2464 C CA . ASN B 1 72 ? -14.516 6.766 12.023 1 91.5 72 ASN B CA 1
ATOM 2465 C C . ASN B 1 72 ? -14.242 8.164 11.469 1 91.5 72 ASN B C 1
ATOM 2467 O O . ASN B 1 72 ? -13.719 8.312 10.367 1 91.5 72 ASN B O 1
ATOM 2471 N N . ARG B 1 73 ? -14.703 9.141 12.234 1 90.62 73 ARG B N 1
ATOM 2472 C CA . ARG B 1 73 ? -14.266 10.508 11.969 1 90.62 73 ARG B CA 1
ATOM 2473 C C . ARG B 1 73 ? -12.797 10.688 12.344 1 90.62 73 ARG B C 1
ATOM 2475 O O . ARG B 1 73 ? -12.289 10.016 13.242 1 90.62 73 ARG B O 1
ATOM 2482 N N . PRO B 1 74 ? -12.18 11.609 11.625 1 87.12 74 PRO B N 1
ATOM 2483 C CA . PRO B 1 74 ? -10.742 11.758 11.875 1 87.12 74 PRO B CA 1
ATOM 2484 C C . PRO B 1 74 ? -10.438 12.391 13.227 1 87.12 74 PRO B C 1
ATOM 2486 O O . PRO B 1 74 ? -11.094 13.359 13.625 1 87.12 74 PRO B O 1
ATOM 2489 N N . THR B 1 75 ? -9.469 11.844 13.953 1 78.06 75 THR B N 1
ATOM 2490 C CA . THR B 1 75 ? -9.055 12.414 15.234 1 78.06 75 THR B CA 1
ATOM 2491 C C . THR B 1 75 ? -7.535 12.5 15.32 1 78.06 75 THR B C 1
ATOM 2493 O O . THR B 1 75 ? -6.996 13.133 16.234 1 78.06 75 THR B O 1
ATOM 2496 N N . ARG B 1 76 ? -6.82 12.039 14.352 1 75.56 76 ARG B N 1
ATOM 2497 C CA . ARG B 1 76 ? -5.41 11.742 14.586 1 75.56 76 ARG B CA 1
ATOM 2498 C C . ARG B 1 76 ? -4.516 12.742 13.859 1 75.56 76 ARG B C 1
ATOM 2500 O O . ARG B 1 76 ? -3.332 12.875 14.18 1 75.56 76 ARG B O 1
ATOM 2507 N N . TRP B 1 77 ? -4.992 13.375 12.836 1 79.12 77 TRP B N 1
ATOM 2508 C CA . TRP B 1 77 ? -4.105 14.18 12.008 1 79.12 77 TRP B CA 1
ATOM 2509 C C . TRP B 1 77 ? -4.215 15.656 12.367 1 79.12 77 TRP B C 1
ATOM 2511 O O . TRP B 1 77 ? -5.32 16.188 12.531 1 79.12 77 TRP B O 1
ATOM 2521 N N . ALA B 1 78 ? -3.035 16.188 12.461 1 79.62 78 ALA B N 1
ATOM 2522 C CA . ALA B 1 78 ? -3.01 17.641 12.656 1 79.62 78 ALA B CA 1
ATOM 2523 C C . ALA B 1 78 ? -3.764 18.359 11.547 1 79.62 78 ALA B C 1
ATOM 2525 O O . ALA B 1 78 ? -3.598 18.031 10.367 1 79.62 78 ALA B O 1
ATOM 2526 N N . GLY B 1 79 ? -4.691 19.234 11.969 1 78.31 79 GLY B N 1
ATOM 2527 C CA . GLY B 1 79 ? -5.477 20 11.023 1 78.31 79 GLY B CA 1
ATOM 2528 C C . GLY B 1 79 ? -6.777 19.328 10.625 1 78.31 79 GLY B C 1
ATOM 2529 O O . GLY B 1 79 ? -7.605 19.922 9.938 1 78.31 79 GLY B O 1
ATOM 2530 N N . GLY B 1 80 ? -6.855 18.047 11.039 1 80 80 GLY B N 1
ATOM 2531 C CA . GLY B 1 80 ? -8.109 17.375 10.742 1 80 80 GLY B CA 1
ATOM 2532 C C . GLY B 1 80 ? -9.297 17.969 11.484 1 80 80 GLY B C 1
ATOM 2533 O O . GLY B 1 80 ? -9.141 18.484 12.602 1 80 80 GLY B O 1
ATOM 2534 N N . GLU B 1 81 ? -10.406 18 10.766 1 79.19 81 GLU B N 1
ATOM 2535 C CA . GLU B 1 81 ? -11.617 18.516 11.383 1 79.19 81 GLU B CA 1
ATOM 2536 C C . GLU B 1 81 ? -12.305 17.453 12.234 1 79.19 81 GLU B C 1
ATOM 2538 O O . GLU B 1 81 ? -12.664 16.391 11.734 1 79.19 81 GLU B O 1
ATOM 2543 N N . ALA B 1 82 ? -12.406 17.781 13.469 1 74.81 82 ALA B N 1
ATOM 2544 C CA . ALA B 1 82 ? -13.117 16.875 14.367 1 74.81 82 ALA B CA 1
ATOM 2545 C C . ALA B 1 82 ? -14.625 16.969 14.172 1 74.81 82 ALA B C 1
ATOM 2547 O O . ALA B 1 82 ? -15.141 18.016 13.781 1 74.81 82 ALA B O 1
ATOM 2548 N N . SER B 1 83 ? -15.203 15.828 14.141 1 79.12 83 SER B N 1
ATOM 2549 C CA . SER B 1 83 ? -16.656 15.773 14.07 1 79.12 83 SER B CA 1
ATOM 2550 C C . SER B 1 83 ? -17.219 14.773 15.07 1 79.12 83 SER B C 1
ATOM 2552 O O . SER B 1 83 ? -16.609 13.742 15.336 1 79.12 83 SER B O 1
ATOM 2554 N N . THR B 1 84 ? -18.328 15.211 15.68 1 77.69 84 THR B N 1
ATOM 2555 C CA . THR B 1 84 ? -19 14.328 16.625 1 77.69 84 THR B CA 1
ATOM 2556 C C . THR B 1 84 ? -20.016 13.438 15.898 1 77.69 84 THR B C 1
ATOM 2558 O O . THR B 1 84 ? -20.531 12.477 16.484 1 77.69 84 THR B O 1
ATOM 2561 N N . VAL B 1 85 ? -20.312 13.75 14.672 1 79.38 85 VAL B N 1
ATOM 2562 C CA . VAL B 1 85 ? -21.234 12.938 13.891 1 79.38 85 VAL B CA 1
ATOM 2563 C C . VAL B 1 85 ? -20.516 11.688 13.375 1 79.38 85 VAL B C 1
ATOM 2565 O O . VAL B 1 85 ? -19.422 11.773 12.844 1 79.38 85 VAL B O 1
ATOM 2568 N N . PRO B 1 86 ? -21.219 10.594 13.68 1 85.31 86 PRO B N 1
ATOM 2569 C CA . PRO B 1 86 ? -20.594 9.367 13.188 1 85.31 86 PRO B CA 1
ATOM 2570 C C . PRO B 1 86 ? -20.391 9.375 11.672 1 85.31 86 PRO B C 1
ATOM 2572 O O . PRO B 1 86 ? -21.125 10.055 10.945 1 85.31 86 PRO B O 1
ATOM 2575 N N . ALA B 1 87 ? -19.391 8.68 11.266 1 89.5 87 ALA B N 1
ATOM 2576 C CA . ALA B 1 87 ? -19.125 8.57 9.836 1 89.5 87 ALA B CA 1
ATOM 2577 C C . ALA B 1 87 ? -20.25 7.828 9.117 1 89.5 87 ALA B C 1
ATOM 2579 O O . ALA B 1 87 ? -20.641 6.734 9.531 1 89.5 87 ALA B O 1
ATOM 2580 N N . PRO B 1 88 ? -20.844 8.414 8.078 1 93.75 88 PRO B N 1
ATOM 2581 C CA . PRO B 1 88 ? -21.875 7.719 7.309 1 93.75 88 PRO B CA 1
ATOM 2582 C C . PRO B 1 88 ? -21.297 6.719 6.312 1 93.75 88 PRO B C 1
ATOM 2584 O O . PRO B 1 88 ? -21.719 6.68 5.152 1 93.75 88 PRO B O 1
ATOM 2587 N N . LEU B 1 89 ? -20.328 6.023 6.676 1 94.06 89 LEU B N 1
ATOM 2588 C CA . LEU B 1 89 ? -19.656 4.965 5.926 1 94.06 89 LEU B CA 1
ATOM 2589 C C . LEU B 1 89 ? -19.484 3.719 6.789 1 94.06 89 LEU B C 1
ATOM 2591 O O . LEU B 1 89 ? -19.469 3.807 8.016 1 94.06 89 LEU B O 1
ATOM 2595 N N . LEU B 1 90 ? -19.453 2.672 6.086 1 95.25 90 LEU B N 1
ATOM 2596 C CA . LEU B 1 90 ? -19.25 1.388 6.746 1 95.25 90 LEU B CA 1
ATOM 2597 C C . LEU B 1 90 ? -18.141 0.602 6.055 1 95.25 90 LEU B C 1
ATOM 2599 O O . LEU B 1 90 ? -18.062 0.573 4.824 1 95.25 90 LEU B O 1
ATOM 2603 N N . ALA B 1 91 ? -17.25 0.05 6.93 1 96.5 91 ALA B N 1
ATOM 2604 C CA . ALA B 1 91 ? -16.25 -0.877 6.406 1 96.5 91 ALA B CA 1
ATOM 2605 C C . ALA B 1 91 ? -16.734 -2.322 6.539 1 96.5 91 ALA B C 1
ATOM 2607 O O . ALA B 1 91 ? -17.047 -2.779 7.637 1 96.5 91 ALA B O 1
ATOM 2608 N N . ALA B 1 92 ? -16.75 -3.029 5.391 1 96.19 92 ALA B N 1
ATOM 2609 C CA . ALA B 1 92 ? -17.25 -4.402 5.41 1 96.19 92 ALA B CA 1
ATOM 2610 C C . ALA B 1 92 ? -16.344 -5.32 4.582 1 96.19 92 ALA B C 1
ATOM 2612 O O . ALA B 1 92 ? -15.867 -4.934 3.52 1 96.19 92 ALA B O 1
ATOM 2613 N N . PRO B 1 93 ? -16.219 -6.609 4.898 1 95.88 93 PRO B N 1
ATOM 2614 C CA . PRO B 1 93 ? -16.578 -7.141 6.215 1 95.88 93 PRO B CA 1
ATOM 2615 C C . PRO B 1 93 ? -15.656 -6.645 7.328 1 95.88 93 PRO B C 1
ATOM 2617 O O . PRO B 1 93 ? -14.492 -6.316 7.07 1 95.88 93 PRO B O 1
ATOM 2620 N N . PRO B 1 94 ? -16.203 -6.586 8.586 1 92.88 94 PRO B N 1
ATOM 2621 C CA . PRO B 1 94 ? -15.391 -6.043 9.68 1 92.88 94 PRO B CA 1
ATOM 2622 C C . PRO B 1 94 ? -14.234 -6.961 10.07 1 92.88 94 PRO B C 1
ATOM 2624 O O . PRO B 1 94 ? -13.234 -6.5 10.633 1 92.88 94 PRO B O 1
ATOM 2627 N N . LEU B 1 95 ? -14.461 -8.258 9.758 1 93.81 95 LEU B N 1
ATOM 2628 C CA . LEU B 1 95 ? -13.43 -9.234 10.125 1 93.81 95 LEU B CA 1
ATOM 2629 C C . LEU B 1 95 ? -13.062 -10.102 8.93 1 93.81 95 LEU B C 1
ATOM 2631 O O . LEU B 1 95 ? -13.938 -10.672 8.273 1 93.81 95 LEU B O 1
ATOM 2635 N N . ILE B 1 96 ? -11.742 -10.109 8.648 1 94.25 96 ILE B N 1
ATOM 2636 C CA . ILE B 1 96 ? -11.219 -10.914 7.551 1 94.25 96 ILE B CA 1
ATOM 2637 C C . ILE B 1 96 ? -10 -11.711 8.031 1 94.25 96 ILE B C 1
ATOM 2639 O O . ILE B 1 96 ? -9.117 -11.164 8.688 1 94.25 96 ILE B O 1
ATOM 2643 N N . LEU B 1 97 ? -9.984 -13.008 7.77 1 93.25 97 LEU B N 1
ATOM 2644 C CA . LEU B 1 97 ? -8.781 -13.812 7.949 1 93.25 97 LEU B CA 1
ATOM 2645 C C . LEU B 1 97 ? -8 -13.922 6.648 1 93.25 97 LEU B C 1
ATOM 2647 O O . LEU B 1 97 ? -8.547 -14.344 5.625 1 93.25 97 LEU B O 1
ATOM 2651 N N . LEU B 1 98 ? -6.762 -13.43 6.715 1 90.06 98 LEU B N 1
ATOM 2652 C CA . LEU B 1 98 ? -5.902 -13.531 5.539 1 90.06 98 LEU B CA 1
ATOM 2653 C C . LEU B 1 98 ? -4.789 -14.547 5.762 1 90.06 98 LEU B C 1
ATOM 2655 O O . LEU B 1 98 ? -3.939 -14.359 6.637 1 90.06 98 LEU B O 1
ATOM 2659 N N . LYS B 1 99 ? -4.816 -15.578 4.949 1 87.06 99 LYS B N 1
ATOM 2660 C CA . LYS B 1 99 ? -3.73 -16.547 4.941 1 87.06 99 LYS B CA 1
ATOM 2661 C C . LYS B 1 99 ? -2.494 -16 4.242 1 87.06 99 LYS B C 1
ATOM 2663 O O . LYS B 1 99 ? -2.576 -14.992 3.533 1 87.06 99 LYS B O 1
ATOM 2668 N N . PRO B 1 100 ? -1.313 -16.578 4.535 1 81.19 100 PRO B N 1
ATOM 2669 C CA . PRO B 1 100 ? -0.089 -16.109 3.879 1 81.19 100 PRO B CA 1
ATOM 2670 C C . PRO B 1 100 ? -0.235 -16.016 2.361 1 81.19 100 PRO B C 1
ATOM 2672 O O . PRO B 1 100 ? -0.711 -16.953 1.718 1 81.19 100 PRO B O 1
ATOM 2675 N N . GLY B 1 101 ? 0.122 -14.836 1.921 1 78.31 101 GLY B N 1
ATOM 2676 C CA . GLY B 1 101 ? 0.181 -14.656 0.48 1 78.31 101 GLY B CA 1
ATOM 2677 C C . GLY B 1 101 ? -1.174 -14.375 -0.142 1 78.31 101 GLY B C 1
ATOM 2678 O O . GLY B 1 101 ? -1.276 -14.172 -1.354 1 78.31 101 GLY B O 1
ATOM 2679 N N . THR B 1 102 ? -2.191 -14.297 0.658 1 83.25 102 THR B N 1
ATOM 2680 C CA . THR B 1 102 ? -3.52 -14.109 0.083 1 83.25 102 THR B CA 1
ATOM 2681 C C . THR B 1 102 ? -3.936 -12.648 0.138 1 83.25 102 THR B C 1
ATOM 2683 O O . THR B 1 102 ? -3.383 -11.867 0.917 1 83.25 102 THR B O 1
ATOM 2686 N N . THR B 1 103 ? -4.836 -12.297 -0.794 1 84.56 103 THR B N 1
ATOM 2687 C CA . THR B 1 103 ? -5.402 -10.953 -0.883 1 84.56 103 THR B CA 1
ATOM 2688 C C . THR B 1 103 ? -6.895 -10.977 -0.58 1 84.56 103 THR B C 1
ATOM 2690 O O . THR B 1 103 ? -7.625 -11.836 -1.076 1 84.56 103 THR B O 1
ATOM 2693 N N . GLY B 1 104 ? -7.285 -10.164 0.326 1 87.25 104 GLY B N 1
ATOM 2694 C CA . GLY B 1 104 ? -8.688 -9.922 0.615 1 87.25 104 GLY B CA 1
ATOM 2695 C C . GLY B 1 104 ? -9.164 -8.555 0.176 1 87.25 104 GLY B C 1
ATOM 2696 O O . GLY B 1 104 ? -8.359 -7.711 -0.226 1 87.25 104 GLY B O 1
ATOM 2697 N N . THR B 1 105 ? -10.484 -8.438 0.165 1 90.25 105 THR B N 1
ATOM 2698 C CA . THR B 1 105 ? -11.07 -7.164 -0.236 1 90.25 105 THR B CA 1
ATOM 2699 C C . THR B 1 105 ? -11.898 -6.57 0.9 1 90.25 105 THR B C 1
ATOM 2701 O O . THR B 1 105 ? -12.766 -7.246 1.468 1 90.25 105 THR B O 1
ATOM 2704 N N . LEU B 1 106 ? -11.562 -5.355 1.242 1 94.62 106 LEU B N 1
ATOM 2705 C CA . LEU B 1 106 ? -12.367 -4.527 2.135 1 94.62 106 LEU B CA 1
ATOM 2706 C C . LEU B 1 106 ? -13.203 -3.529 1.344 1 94.62 106 LEU B C 1
ATOM 2708 O O . LEU B 1 106 ? -12.695 -2.857 0.444 1 94.62 106 LEU B O 1
ATOM 2712 N N . ARG B 1 107 ? -14.422 -3.471 1.662 1 96 107 ARG B N 1
ATOM 2713 C CA . ARG B 1 107 ? -15.297 -2.521 0.976 1 96 107 ARG B CA 1
ATOM 2714 C C . ARG B 1 107 ? -15.711 -1.389 1.907 1 96 107 ARG B C 1
ATOM 2716 O O . ARG B 1 107 ? -16.031 -1.624 3.076 1 96 107 ARG B O 1
ATOM 2723 N N . LEU B 1 108 ? -15.562 -0.225 1.463 1 96.25 108 LEU B N 1
ATOM 2724 C CA . LEU B 1 108 ? -16.188 0.917 2.111 1 96.25 108 LEU B CA 1
ATOM 2725 C C . LEU B 1 108 ? -17.531 1.236 1.458 1 96.25 108 LEU B C 1
ATOM 2727 O O . LEU B 1 108 ? -17.609 1.465 0.248 1 96.25 108 LEU B O 1
ATOM 2731 N N . LEU B 1 109 ? -18.531 1.253 2.303 1 96.44 109 LEU B N 1
ATOM 2732 C CA . LEU B 1 109 ? -19.891 1.442 1.807 1 96.44 109 LEU B CA 1
ATOM 2733 C C . LEU B 1 109 ? -20.484 2.742 2.336 1 96.44 109 LEU B C 1
ATOM 2735 O O . LEU B 1 109 ? -20.297 3.092 3.502 1 96.44 109 LEU B O 1
ATOM 2739 N N . ARG B 1 110 ? -21.172 3.322 1.45 1 93.25 110 ARG B N 1
ATOM 2740 C CA . ARG B 1 110 ? -21.953 4.477 1.896 1 93.25 110 ARG B CA 1
ATOM 2741 C C . ARG B 1 110 ? -23.203 4.039 2.65 1 93.25 110 ARG B C 1
ATOM 2743 O O . ARG B 1 110 ? -23.875 3.094 2.242 1 93.25 110 ARG B O 1
ATOM 2750 N N . THR B 1 111 ? -23.5 4.559 3.869 1 90.19 111 THR B N 1
ATOM 2751 C CA . THR B 1 111 ? -24.688 4.164 4.625 1 90.19 111 THR B CA 1
ATOM 2752 C C . THR B 1 111 ? -25.75 5.254 4.57 1 90.19 111 THR B C 1
ATOM 2754 O O . THR B 1 111 ? -26.938 4.961 4.508 1 90.19 111 THR B O 1
ATOM 2757 N N . GLU B 1 112 ? -25.281 6.449 4.918 1 77.56 112 GLU B N 1
ATOM 2758 C CA . GLU B 1 112 ? -26.25 7.527 4.93 1 77.56 112 GLU B CA 1
ATOM 2759 C C . GLU B 1 112 ? -25.875 8.625 3.938 1 77.56 112 GLU B C 1
ATOM 2761 O O . GLU B 1 112 ? -24.75 9.125 3.951 1 77.56 112 GLU B O 1
ATOM 2766 N N . SER B 1 113 ? -26.344 8.672 2.832 1 60.88 113 SER B N 1
ATOM 2767 C CA . SER B 1 113 ? -25.953 9.547 1.729 1 60.88 113 SER B CA 1
ATOM 2768 C C . SER B 1 113 ? -26.047 11.016 2.135 1 60.88 113 SER B C 1
ATOM 2770 O O . SER B 1 113 ? -25.188 11.812 1.758 1 60.88 113 SER B O 1
ATOM 2772 N N . ASP B 1 114 ? -26.969 11.539 2.656 1 68.5 114 ASP B N 1
ATOM 2773 C CA . ASP B 1 114 ? -27.328 12.938 2.414 1 68.5 114 ASP B CA 1
ATOM 2774 C C . ASP B 1 114 ? -26.781 13.836 3.523 1 68.5 114 ASP B C 1
ATOM 2776 O O . ASP B 1 114 ? -27.219 14.977 3.676 1 68.5 114 ASP B O 1
ATOM 2780 N N . ILE B 1 115 ? -25.688 13.461 4.258 1 84.19 115 ILE B N 1
ATOM 2781 C CA . ILE B 1 115 ? -25.359 14.305 5.398 1 84.19 115 ILE B CA 1
ATOM 2782 C C . ILE B 1 115 ? -24 14.953 5.18 1 84.19 115 ILE B C 1
ATOM 2784 O O . ILE B 1 115 ? -23.578 15.828 5.945 1 84.19 115 ILE B O 1
ATOM 2788 N N . LEU B 1 116 ? -23.391 14.711 4.129 1 90.31 116 LEU B N 1
ATOM 2789 C CA . LEU B 1 116 ? -22.047 15.258 3.918 1 90.31 116 LEU B CA 1
ATOM 2790 C C . LEU B 1 116 ? -22.094 16.469 2.992 1 90.31 116 LEU B C 1
ATOM 2792 O O . LEU B 1 116 ? -22.969 16.547 2.115 1 90.31 116 LEU B O 1
ATOM 2796 N N . PRO B 1 117 ? -21.203 17.438 3.293 1 93.12 117 PRO B N 1
ATOM 2797 C CA . PRO B 1 117 ? -21.188 18.594 2.393 1 93.12 117 PRO B CA 1
ATOM 2798 C C . PRO B 1 117 ? -21.016 18.188 0.928 1 93.12 117 PRO B C 1
ATOM 2800 O O . PRO B 1 117 ? -20.328 17.203 0.626 1 93.12 117 PRO B O 1
ATOM 2803 N N . VAL B 1 118 ? -21.609 19.031 -0.024 1 94.38 118 VAL B N 1
ATOM 2804 C CA . VAL B 1 118 ? -21.562 18.719 -1.448 1 94.38 118 VAL B CA 1
ATOM 2805 C C . VAL B 1 118 ? -20.562 19.625 -2.156 1 94.38 118 VAL B C 1
ATOM 2807 O O . VAL B 1 118 ? -20.234 19.406 -3.324 1 94.38 118 VAL B O 1
ATOM 2810 N N . ASP B 1 119 ? -20.016 20.625 -1.413 1 97.06 119 ASP B N 1
ATOM 2811 C CA . ASP B 1 119 ? -19.172 21.609 -2.066 1 97.06 119 ASP B CA 1
ATOM 2812 C C . ASP B 1 119 ? -17.703 21.422 -1.678 1 97.06 119 ASP B C 1
ATOM 2814 O O . ASP B 1 119 ? -16.875 22.281 -1.967 1 97.06 119 ASP B O 1
ATOM 2818 N N . ARG B 1 120 ? -17.438 20.359 -0.909 1 97.19 120 ARG B N 1
ATOM 2819 C CA . ARG B 1 120 ? -16.062 20.109 -0.467 1 97.19 120 ARG B CA 1
ATOM 2820 C C . ARG B 1 120 ? -15.875 18.656 -0.053 1 97.19 120 ARG B C 1
ATOM 2822 O O . ARG B 1 120 ? -16.844 17.953 0.226 1 97.19 120 ARG B O 1
ATOM 2829 N N . GLU B 1 121 ? -14.633 18.25 0.025 1 96.56 121 GLU B N 1
ATOM 2830 C CA . GLU B 1 121 ? -14.289 16.906 0.473 1 96.56 121 GLU B CA 1
ATOM 2831 C C . GLU B 1 121 ? -14.516 16.75 1.974 1 96.56 121 GLU B C 1
ATOM 2833 O O . GLU B 1 121 ? -14.461 17.734 2.723 1 96.56 121 GLU B O 1
ATOM 2838 N N . THR B 1 122 ? -14.852 15.586 2.334 1 94.25 122 THR B N 1
ATOM 2839 C CA . THR B 1 122 ? -14.891 15.188 3.736 1 94.25 122 THR B CA 1
ATOM 2840 C C . THR B 1 122 ? -13.875 14.086 4.016 1 94.25 122 THR B C 1
ATOM 2842 O O . THR B 1 122 ? -13.758 13.133 3.24 1 94.25 122 THR B O 1
ATOM 2845 N N . LEU B 1 123 ? -13.102 14.289 5.102 1 94.81 123 LEU B N 1
ATOM 2846 C CA . LEU B 1 123 ? -12.078 13.32 5.484 1 94.81 123 LEU B CA 1
ATOM 2847 C C . LEU B 1 123 ? -12.594 12.383 6.574 1 94.81 123 LEU B C 1
ATOM 2849 O O . LEU B 1 123 ? -13.242 12.828 7.523 1 94.81 123 LEU B O 1
ATOM 2853 N N . PHE B 1 124 ? -12.328 11.117 6.395 1 93.88 124 PHE B N 1
ATOM 2854 C CA . PHE B 1 124 ? -12.594 10.109 7.414 1 93.88 124 PHE B CA 1
ATOM 2855 C C . PHE B 1 124 ? -11.305 9.406 7.824 1 93.88 124 PHE B C 1
ATOM 2857 O O . PHE B 1 124 ? -10.227 9.734 7.336 1 93.88 124 PHE B O 1
ATOM 2864 N N . GLU B 1 125 ? -11.477 8.547 8.805 1 92.81 125 GLU B N 1
ATOM 2865 C CA . GLU B 1 125 ? -10.359 7.75 9.312 1 92.81 125 GLU B CA 1
ATOM 2866 C C . GLU B 1 125 ? -10.68 6.258 9.25 1 92.81 125 GLU B C 1
ATOM 2868 O O . GLU B 1 125 ? -11.656 5.801 9.852 1 92.81 125 GLU B O 1
ATOM 2873 N N . LEU B 1 126 ? -9.969 5.59 8.422 1 93.19 126 LEU B N 1
ATOM 2874 C CA . LEU B 1 126 ? -10.086 4.137 8.367 1 93.19 126 LEU B CA 1
ATOM 2875 C C . LEU B 1 126 ? -9.008 3.473 9.219 1 93.19 126 LEU B C 1
ATOM 2877 O O . LEU B 1 126 ? -7.816 3.672 8.977 1 93.19 126 LEU B O 1
ATOM 2881 N N . SER B 1 127 ? -9.469 2.75 10.188 1 91.38 127 SER B N 1
ATOM 2882 C CA . SER B 1 127 ? -8.555 2.014 11.055 1 91.38 127 SER B CA 1
ATOM 2883 C C . SER B 1 127 ? -8.547 0.526 10.719 1 91.38 127 SER B C 1
ATOM 2885 O O . SER B 1 127 ? -9.609 -0.099 10.641 1 91.38 127 SER B O 1
ATOM 2887 N N . ILE B 1 128 ? -7.387 0.015 10.469 1 90.94 128 ILE B N 1
ATOM 2888 C CA . ILE B 1 128 ? -7.199 -1.407 10.203 1 90.94 128 ILE B CA 1
ATOM 2889 C C . ILE B 1 128 ? -6.285 -2.014 11.266 1 90.94 128 ILE B C 1
ATOM 2891 O O . ILE B 1 128 ? -5.117 -1.633 11.375 1 90.94 128 ILE B O 1
ATOM 2895 N N . ALA B 1 129 ? -6.887 -2.885 12.008 1 88.75 129 ALA B N 1
ATOM 2896 C CA . ALA B 1 129 ? -6.125 -3.629 13.016 1 88.75 129 ALA B CA 1
ATOM 2897 C C . ALA B 1 129 ? -5.824 -5.047 12.531 1 88.75 129 ALA B C 1
ATOM 2899 O O . ALA B 1 129 ? -6.684 -5.707 11.945 1 88.75 129 ALA B O 1
ATOM 2900 N N . SER B 1 130 ? -4.586 -5.445 12.664 1 85.81 130 SER B N 1
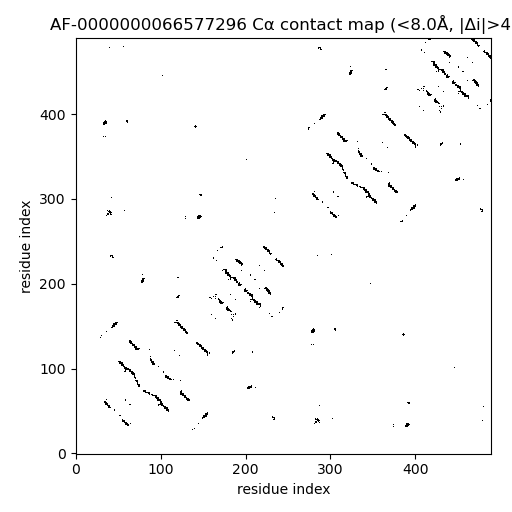ATOM 2901 C CA . SER B 1 130 ? -4.164 -6.789 12.281 1 85.81 130 SER B CA 1
ATOM 2902 C C . SER B 1 130 ? -3.525 -7.527 13.453 1 85.81 130 SER B C 1
ATOM 2904 O O . SER B 1 130 ? -2.66 -6.98 14.141 1 85.81 130 SER B O 1
ATOM 2906 N N . VAL B 1 131 ? -3.951 -8.68 13.656 1 82.62 131 VAL B N 1
ATOM 2907 C CA . VAL B 1 131 ? -3.42 -9.531 14.719 1 82.62 131 VAL B CA 1
ATOM 2908 C C . VAL B 1 131 ? -3.012 -10.883 14.141 1 82.62 131 VAL B C 1
ATOM 2910 O O . VAL B 1 131 ? -3.77 -11.492 13.375 1 82.62 131 VAL B O 1
ATOM 2913 N N . PRO B 1 132 ? -1.777 -11.289 14.43 1 80.44 132 PRO B N 1
ATOM 2914 C CA . PRO B 1 132 ? -1.424 -12.641 13.977 1 80.44 132 PRO B CA 1
ATOM 2915 C C . PRO B 1 132 ? -2.354 -13.711 14.531 1 80.44 132 PRO B C 1
ATOM 2917 O O . PRO B 1 132 ? -2.752 -13.641 15.703 1 80.44 132 PRO B O 1
ATOM 2920 N N . SER B 1 133 ? -2.982 -14.508 13.742 1 77.69 133 SER B N 1
ATOM 2921 C CA . SER B 1 133 ? -3.926 -15.523 14.188 1 77.69 133 SER B CA 1
ATOM 2922 C C . SER B 1 133 ? -3.25 -16.891 14.312 1 77.69 133 SER B C 1
ATOM 2924 O O . SER B 1 133 ? -3.848 -17.844 14.812 1 77.69 133 SER B O 1
ATOM 2926 N N . GLY B 1 134 ? -2.123 -17.094 13.742 1 63.44 134 GLY B N 1
ATOM 2927 C CA . GLY B 1 134 ? -1.501 -18.406 13.836 1 63.44 134 GLY B CA 1
ATOM 2928 C C . GLY B 1 134 ? -1.031 -18.734 15.242 1 63.44 134 GLY B C 1
ATOM 2929 O O . GLY B 1 134 ? -1.073 -17.891 16.141 1 63.44 134 GLY B O 1
ATOM 2930 N N . LYS B 1 135 ? -0.953 -20.172 15.477 1 54.44 135 LYS B N 1
ATOM 2931 C CA . LYS B 1 135 ? -0.559 -20.766 16.75 1 54.44 135 LYS B CA 1
ATOM 2932 C C . LYS B 1 135 ? 0.704 -20.109 17.297 1 54.44 135 LYS B C 1
ATOM 2934 O O . LYS B 1 135 ? 1.701 -19.984 16.578 1 54.44 135 LYS B O 1
ATOM 2939 N N . VAL B 1 136 ? 0.44 -19.031 18.031 1 47.69 136 VAL B N 1
ATOM 2940 C CA . VAL B 1 136 ? 1.612 -18.531 18.75 1 47.69 136 VAL B CA 1
ATOM 2941 C C . VAL B 1 136 ? 2.285 -19.656 19.516 1 47.69 136 VAL B C 1
ATOM 2943 O O . VAL B 1 136 ? 1.696 -20.234 20.438 1 47.69 136 VAL B O 1
ATOM 2946 N N . GLU B 1 137 ? 2.992 -20.359 18.672 1 46.34 137 GLU B N 1
ATOM 2947 C CA . GLU B 1 137 ? 3.592 -21.312 19.594 1 46.34 137 GLU B CA 1
ATOM 2948 C C . GLU B 1 137 ? 4.02 -20.641 20.891 1 46.34 137 GLU B C 1
ATOM 2950 O O . GLU B 1 137 ? 3.676 -21.109 21.984 1 46.34 137 GLU B O 1
ATOM 2955 N N . ASN B 1 138 ? 5.43 -20.359 20.906 1 45.03 138 ASN B N 1
ATOM 2956 C CA . ASN B 1 138 ? 6.145 -19.984 22.125 1 45.03 138 ASN B CA 1
ATOM 2957 C C . ASN B 1 138 ? 5.699 -18.609 22.625 1 45.03 138 ASN B C 1
ATOM 2959 O O . ASN B 1 138 ? 4.961 -17.906 21.938 1 45.03 138 ASN B O 1
ATOM 2963 N N . GLN B 1 139 ? 6.453 -18.031 23.656 1 46.94 139 GLN B N 1
ATOM 2964 C CA . GLN B 1 139 ? 6.453 -16.859 24.531 1 46.94 139 GLN B CA 1
ATOM 2965 C C . GLN B 1 139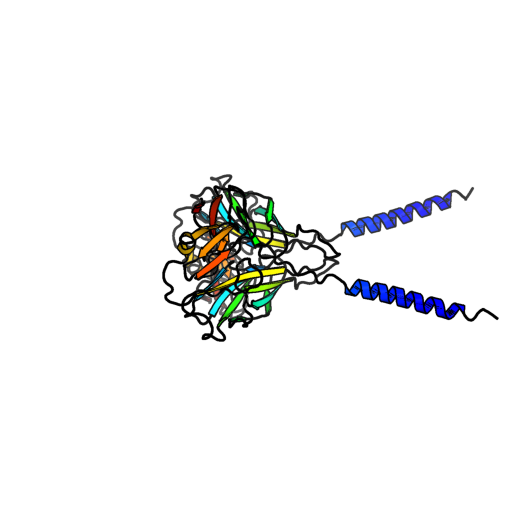 ? 6.414 -15.57 23.719 1 46.94 139 GLN B C 1
ATOM 2967 O O . GLN B 1 139 ? 6.668 -14.492 24.25 1 46.94 139 GLN B O 1
ATOM 2972 N N . SER B 1 140 ? 6.23 -15.75 22.406 1 49.19 140 SER B N 1
ATOM 2973 C CA . SER B 1 140 ? 6.344 -14.453 21.75 1 49.19 140 SER B CA 1
ATOM 2974 C C . SER B 1 140 ? 5.016 -13.711 21.766 1 49.19 140 SER B C 1
ATOM 2976 O O . SER B 1 140 ? 3.953 -14.312 21.625 1 49.19 140 SER B O 1
ATOM 2978 N N . VAL B 1 141 ? 4.98 -12.672 22.562 1 51.78 141 VAL B N 1
ATOM 2979 C CA . VAL B 1 141 ? 3.854 -11.742 22.594 1 51.78 141 VAL B CA 1
ATOM 2980 C C . VAL B 1 141 ? 3.477 -11.336 21.172 1 51.78 141 VAL B C 1
ATOM 2982 O O . VAL B 1 141 ? 4.348 -10.992 20.375 1 51.78 141 VAL B O 1
ATOM 2985 N N . LYS B 1 142 ? 2.389 -11.766 20.781 1 58.41 142 LYS B N 1
ATOM 2986 C CA . LYS B 1 142 ? 1.834 -11.352 19.5 1 58.41 142 LYS B CA 1
ATOM 2987 C C . LYS B 1 142 ? 1.374 -9.898 19.547 1 58.41 142 LYS B C 1
ATOM 2989 O O . LYS B 1 142 ? 0.713 -9.477 20.5 1 58.41 142 LYS B O 1
ATOM 2994 N N . VAL B 1 143 ? 2.08 -9.047 18.75 1 66.12 143 VAL B N 1
ATOM 2995 C CA . VAL B 1 143 ? 1.718 -7.637 18.734 1 66.12 143 VAL B CA 1
ATOM 2996 C C . VAL B 1 143 ? 0.679 -7.375 17.641 1 66.12 143 VAL B C 1
ATOM 2998 O O . VAL B 1 143 ? 0.831 -7.836 16.516 1 66.12 143 VAL B O 1
ATOM 3001 N N . ALA B 1 144 ? -0.408 -6.809 18.062 1 73.75 144 ALA B N 1
ATOM 3002 C CA . ALA B 1 144 ? -1.399 -6.277 17.125 1 73.75 144 ALA B CA 1
ATOM 3003 C C . ALA B 1 144 ? -0.909 -4.988 16.484 1 73.75 144 ALA B C 1
ATOM 3005 O O . ALA B 1 144 ? -0.228 -4.184 17.125 1 73.75 144 ALA B O 1
ATOM 3006 N N . MET B 1 145 ? -1.192 -4.891 15.188 1 78.19 145 MET B N 1
ATOM 3007 C CA . MET B 1 145 ? -0.829 -3.676 14.461 1 78.19 145 MET B CA 1
ATOM 3008 C C . MET B 1 145 ? -2.072 -2.895 14.055 1 78.19 145 MET B C 1
ATOM 3010 O O . MET B 1 145 ? -3.066 -3.482 13.625 1 78.19 145 MET B O 1
ATOM 3014 N N . ARG B 1 146 ? -1.976 -1.607 14.359 1 84.12 146 ARG B N 1
ATOM 3015 C CA . ARG B 1 146 ? -3.062 -0.742 13.914 1 84.12 146 ARG B CA 1
ATOM 3016 C C . ARG B 1 146 ? -2.557 0.319 12.938 1 84.12 146 ARG B C 1
ATOM 3018 O O . ARG B 1 146 ? -1.576 1.011 13.227 1 84.12 146 ARG B O 1
ATOM 3025 N N . SER B 1 147 ? -3.168 0.349 11.812 1 85.94 147 SER B N 1
ATOM 3026 C CA . SER B 1 147 ? -2.869 1.344 10.789 1 85.94 147 SER B CA 1
ATOM 3027 C C . SER B 1 147 ? -4.082 2.221 10.5 1 85.94 147 SER B C 1
ATOM 3029 O O . SER B 1 147 ? -5.223 1.755 10.57 1 85.94 147 SER B O 1
ATOM 3031 N N . VAL B 1 148 ? -3.771 3.451 10.281 1 88.25 148 VAL B N 1
ATOM 3032 C CA . VAL B 1 148 ? -4.848 4.395 10 1 88.25 148 VAL B CA 1
ATOM 3033 C C . VAL B 1 148 ? -4.645 5.016 8.617 1 88.25 148 VAL B C 1
ATOM 3035 O O . VAL B 1 148 ? -3.518 5.352 8.242 1 88.25 148 VAL B O 1
ATOM 3038 N N . PHE B 1 149 ? -5.723 5.082 7.879 1 89.06 149 PHE B N 1
ATOM 3039 C CA . PHE B 1 149 ? -5.715 5.559 6.5 1 89.06 149 PHE B CA 1
ATOM 3040 C C . PHE B 1 149 ? -6.707 6.699 6.316 1 89.06 149 PHE B C 1
ATOM 3042 O O . PHE B 1 149 ? -7.609 6.883 7.137 1 89.06 149 PHE B O 1
ATOM 3049 N N . LYS B 1 150 ? -6.5 7.383 5.227 1 91.19 150 LYS B N 1
ATOM 3050 C CA . LYS B 1 150 ? -7.312 8.57 4.957 1 91.19 150 LYS B CA 1
ATOM 3051 C C . LYS B 1 150 ? -8.289 8.312 3.814 1 91.19 150 LYS B C 1
ATOM 3053 O O . LYS B 1 150 ? -7.961 8.539 2.648 1 91.19 150 LYS B O 1
ATOM 3058 N N . PRO B 1 151 ? -9.5 7.949 4.082 1 94.5 151 PRO B N 1
ATOM 3059 C CA . PRO B 1 151 ? -10.547 8.023 3.061 1 94.5 151 PRO B CA 1
ATOM 3060 C C . PRO B 1 151 ? -11.094 9.438 2.877 1 94.5 151 PRO B C 1
ATOM 3062 O O . PRO B 1 151 ? -11.398 10.117 3.861 1 94.5 151 PRO B O 1
ATOM 3065 N N . PHE B 1 152 ? -11.219 9.852 1.6 1 95.19 152 PHE B N 1
ATOM 3066 C CA . PHE B 1 152 ? -11.805 11.148 1.264 1 95.19 152 PHE B CA 1
ATOM 3067 C C . PHE B 1 152 ? -13.117 10.961 0.5 1 95.19 152 PHE B C 1
ATOM 3069 O O . PHE B 1 152 ? -13.125 10.375 -0.584 1 95.19 152 PHE B O 1
ATOM 3076 N N . TRP B 1 153 ? -14.188 11.453 1.127 1 95.25 153 TRP B N 1
ATOM 3077 C CA . TRP B 1 153 ? -15.438 11.578 0.383 1 95.25 153 TRP B CA 1
ATOM 3078 C C . TRP B 1 153 ? -15.383 12.773 -0.563 1 95.25 153 TRP B C 1
ATOM 3080 O O . TRP B 1 153 ? -15.18 13.914 -0.129 1 95.25 153 TRP B O 1
ATOM 3090 N N . ARG B 1 154 ? -15.609 12.492 -1.905 1 97.38 154 ARG B N 1
ATOM 3091 C CA . ARG B 1 154 ? -15.453 13.57 -2.877 1 97.38 154 ARG B CA 1
ATOM 3092 C C . ARG B 1 154 ? -16.734 13.766 -3.684 1 97.38 154 ARG B C 1
ATOM 3094 O O . ARG B 1 154 ? -17.047 12.961 -4.566 1 97.38 154 ARG B O 1
ATOM 3101 N N . PRO B 1 155 ? -17.406 14.844 -3.424 1 96.69 155 PRO B N 1
ATOM 3102 C CA . PRO B 1 155 ? -18.578 15.164 -4.223 1 96.69 155 PRO B CA 1
ATOM 3103 C C . PRO B 1 155 ? -18.266 15.344 -5.707 1 96.69 155 PRO B C 1
ATOM 3105 O O . PRO B 1 155 ? -17.125 15.695 -6.059 1 96.69 155 PRO B O 1
ATOM 3108 N N . GLU B 1 156 ? -19.281 15.094 -6.484 1 94.75 156 GLU B N 1
ATOM 3109 C CA . GLU B 1 156 ? -19.125 15.305 -7.918 1 94.75 156 GLU B CA 1
ATOM 3110 C C . GLU B 1 156 ? -19.047 16.797 -8.25 1 94.75 156 GLU B C 1
ATOM 3112 O O . GLU B 1 156 ? -19.672 17.625 -7.59 1 94.75 156 GLU B O 1
ATOM 3117 N N . GLY B 1 157 ? -18.234 17.078 -9.195 1 95.44 157 GLY B N 1
ATOM 3118 C CA . GLY B 1 157 ? -18.25 18.391 -9.805 1 95.44 157 GLY B CA 1
ATOM 3119 C C . GLY B 1 157 ? -17.5 19.438 -8.992 1 95.44 157 GLY B C 1
ATOM 3120 O O . GLY B 1 157 ? -17.719 20.641 -9.172 1 95.44 157 GLY B O 1
ATOM 3121 N N . LEU B 1 158 ? -16.75 19.047 -8 1 97.81 158 LEU B N 1
ATOM 3122 C CA . LEU B 1 158 ? -15.93 20.031 -7.301 1 97.81 158 LEU B CA 1
ATOM 3123 C C . LEU B 1 158 ? -15.016 20.766 -8.273 1 97.81 158 LEU B C 1
ATOM 3125 O O . LEU B 1 158 ? -14.438 20.156 -9.172 1 97.81 158 LEU B O 1
ATOM 3129 N N . PRO B 1 159 ? -14.945 22.062 -8.141 1 97.88 159 PRO B N 1
ATOM 3130 C CA . PRO B 1 159 ? -14.094 22.828 -9.055 1 97.88 159 PRO B CA 1
ATOM 3131 C C . PRO B 1 159 ? -12.602 22.594 -8.805 1 97.88 159 PRO B C 1
ATOM 3133 O O . PRO B 1 159 ? -12.195 22.328 -7.672 1 97.88 159 PRO B O 1
ATOM 3136 N N . GLY B 1 160 ? -11.852 22.766 -9.914 1 97.06 160 GLY B N 1
ATOM 3137 C CA . GLY B 1 160 ? -10.406 22.641 -9.812 1 97.06 160 GLY B CA 1
ATOM 3138 C C . GLY B 1 160 ? -9.914 21.203 -9.922 1 97.06 160 GLY B C 1
ATOM 3139 O O . GLY B 1 160 ? -10.703 20.297 -10.164 1 97.06 160 GLY B O 1
ATOM 3140 N N . ASP B 1 161 ? -8.641 21.047 -9.82 1 96.31 161 ASP B N 1
ATOM 3141 C CA . ASP B 1 161 ? -7.957 19.766 -9.906 1 96.31 161 ASP B CA 1
ATOM 3142 C C . ASP B 1 161 ? -7.324 19.391 -8.57 1 96.31 161 ASP B C 1
ATOM 3144 O O . ASP B 1 161 ? -6.445 20.094 -8.07 1 96.31 161 ASP B O 1
ATOM 3148 N N . PRO B 1 162 ? -7.77 18.266 -8.055 1 96.19 162 PRO B N 1
ATOM 3149 C CA . PRO B 1 162 ? -7.18 17.859 -6.777 1 96.19 162 PRO B CA 1
ATOM 3150 C C . PRO B 1 162 ? -5.66 17.734 -6.844 1 96.19 162 PRO B C 1
ATOM 3152 O O . PRO B 1 162 ? -4.973 17.969 -5.844 1 96.19 162 PRO B O 1
ATOM 3155 N N . LEU B 1 163 ? -5.102 17.422 -7.961 1 94.56 163 LEU B N 1
ATOM 3156 C CA . LEU B 1 163 ? -3.662 17.25 -8.125 1 94.56 163 LEU B CA 1
ATOM 3157 C C . LEU B 1 163 ? -2.943 18.594 -7.988 1 94.56 163 LEU B C 1
ATOM 3159 O O . LEU B 1 163 ? -1.769 18.625 -7.613 1 94.56 163 LEU B O 1
ATOM 3163 N N . GLU B 1 164 ? -3.645 19.656 -8.203 1 96.5 164 GLU B N 1
ATOM 3164 C CA . GLU B 1 164 ? -3.02 20.969 -8.203 1 96.5 164 GLU B CA 1
ATOM 3165 C C . GLU B 1 164 ? -3.445 21.797 -6.988 1 96.5 164 GLU B C 1
ATOM 3167 O O . GLU B 1 164 ? -2.965 22.906 -6.785 1 96.5 164 GLU B O 1
ATOM 3172 N N . ALA B 1 165 ? -4.297 21.266 -6.246 1 97.94 165 ALA B N 1
ATOM 3173 C CA . ALA B 1 165 ? -4.887 22.016 -5.141 1 97.94 165 ALA B CA 1
ATOM 3174 C C . ALA B 1 165 ? -3.811 22.531 -4.188 1 97.94 165 ALA B C 1
ATOM 3176 O O . ALA B 1 165 ? -3.924 23.641 -3.648 1 97.94 165 ALA B O 1
ATOM 3177 N N . TYR B 1 166 ? -2.752 21.781 -3.961 1 97.5 166 TYR B N 1
ATOM 3178 C CA . TYR B 1 166 ? -1.717 22.141 -2.994 1 97.5 166 TYR B CA 1
ATOM 3179 C C . TYR B 1 166 ? -1.018 23.438 -3.395 1 97.5 166 TYR B C 1
ATOM 3181 O O . TYR B 1 166 ? -0.443 24.125 -2.549 1 97.5 166 TYR B O 1
ATOM 3189 N N . GLN B 1 167 ? -1.071 23.734 -4.645 1 97.62 167 GLN B N 1
ATOM 3190 C CA . GLN B 1 167 ? -0.428 24.938 -5.152 1 97.62 167 GLN B CA 1
ATOM 3191 C C . GLN B 1 167 ? -1.234 26.188 -4.797 1 97.62 167 GLN B C 1
ATOM 3193 O O . GLN B 1 167 ? -0.729 27.312 -4.887 1 97.62 167 GLN B O 1
ATOM 3198 N N . GLN B 1 168 ? -2.443 25.969 -4.492 1 97.69 168 GLN B N 1
ATOM 3199 C CA . GLN B 1 168 ? -3.326 27.109 -4.234 1 97.69 168 GLN B CA 1
ATOM 3200 C C . GLN B 1 168 ? -3.322 27.484 -2.754 1 97.69 168 GLN B C 1
ATOM 3202 O O . GLN B 1 168 ? -3.996 28.422 -2.346 1 97.69 168 GLN B O 1
ATOM 3207 N N . LEU B 1 169 ? -2.537 26.734 -1.993 1 97.44 169 LEU B N 1
ATOM 3208 C CA . LEU B 1 169 ? -2.387 27.094 -0.587 1 97.44 169 LEU B CA 1
ATOM 3209 C C . LEU B 1 169 ? -1.76 28.469 -0.441 1 97.44 169 LEU B C 1
ATOM 3211 O O . LEU B 1 169 ? -0.792 28.797 -1.134 1 97.44 169 LEU B O 1
ATOM 3215 N N . ARG B 1 170 ? -2.33 29.266 0.462 1 96.44 170 ARG B N 1
ATOM 3216 C CA . ARG B 1 170 ? -1.796 30.594 0.747 1 96.44 170 ARG B CA 1
ATOM 3217 C C . ARG B 1 170 ? -1.168 30.641 2.135 1 96.44 170 ARG B C 1
ATOM 3219 O O . ARG B 1 170 ? -1.815 30.297 3.129 1 96.44 170 ARG B O 1
ATOM 3226 N N . TRP B 1 171 ? 0.05 31.031 2.049 1 96.19 171 TRP B N 1
ATOM 3227 C CA . TRP B 1 171 ? 0.791 31.172 3.299 1 96.19 171 TRP B CA 1
ATOM 3228 C C . TRP B 1 171 ? 0.985 32.625 3.656 1 96.19 171 TRP B C 1
ATOM 3230 O O . TRP B 1 171 ? 1.477 33.438 2.842 1 96.19 171 TRP B O 1
ATOM 3240 N N . THR B 1 172 ? 0.556 33 4.754 1 94.38 172 THR B N 1
ATOM 3241 C CA . THR B 1 172 ? 0.777 34.375 5.27 1 94.38 172 THR B CA 1
ATOM 3242 C C . THR B 1 172 ? 1.374 34.312 6.672 1 94.38 172 THR B C 1
ATOM 3244 O O . THR B 1 172 ? 1.47 33.25 7.277 1 94.38 172 THR B O 1
ATOM 3247 N N . ARG B 1 173 ? 1.866 35.438 7.105 1 93.56 173 ARG B N 1
ATOM 3248 C CA . ARG B 1 173 ? 2.449 35.531 8.445 1 93.56 173 ARG B CA 1
ATOM 3249 C C . ARG B 1 173 ? 1.854 36.688 9.234 1 93.56 173 ARG B C 1
ATOM 3251 O O . ARG B 1 173 ? 1.647 37.781 8.695 1 93.56 173 ARG B O 1
ATOM 3258 N N . ASN B 1 174 ? 1.559 36.406 10.43 1 90.56 174 ASN B N 1
ATOM 3259 C CA . ASN B 1 174 ? 1.178 37.438 11.391 1 90.56 174 ASN B CA 1
ATOM 3260 C C . ASN B 1 174 ? 1.959 37.281 12.695 1 90.56 174 ASN B C 1
ATOM 3262 O O . ASN B 1 174 ? 2.965 36.594 12.75 1 90.56 174 ASN B O 1
ATOM 3266 N N . SER B 1 175 ? 1.603 38.062 13.711 1 88.69 175 SER B N 1
ATOM 3267 C CA . SER B 1 175 ? 2.359 38.062 14.953 1 88.69 175 SER B CA 1
ATOM 3268 C C . SER B 1 175 ? 2.354 36.719 15.633 1 88.69 175 SER B C 1
ATOM 3270 O O . SER B 1 175 ? 3.248 36.406 16.422 1 88.69 175 SER B O 1
ATOM 3272 N N . GLN B 1 176 ? 1.327 35.938 15.32 1 91.94 176 GLN B N 1
ATOM 3273 C CA . GLN B 1 176 ? 1.191 34.625 15.969 1 91.94 176 GLN B CA 1
ATOM 3274 C C . GLN B 1 176 ? 1.974 33.562 15.219 1 91.94 176 GLN B C 1
ATOM 3276 O O . GLN B 1 176 ? 2.213 32.469 15.758 1 91.94 176 GLN B O 1
ATOM 3281 N N . GLY B 1 177 ? 2.318 33.844 14.008 1 93.44 177 GLY B N 1
ATOM 3282 C CA . GLY B 1 177 ? 3.057 32.875 13.195 1 93.44 177 GLY B CA 1
ATOM 3283 C C . GLY B 1 177 ? 2.494 32.719 11.789 1 93.44 177 GLY B C 1
ATOM 3284 O O . GLY B 1 177 ? 1.863 33.656 11.266 1 93.44 177 GLY B O 1
ATOM 3285 N N . VAL B 1 178 ? 2.758 31.594 11.203 1 94.44 178 VAL B N 1
ATOM 3286 C CA . VAL B 1 178 ? 2.348 31.344 9.828 1 94.44 178 VAL B CA 1
ATOM 3287 C C . VAL B 1 178 ? 0.891 30.891 9.797 1 94.44 178 VAL B C 1
ATOM 3289 O O . VAL B 1 178 ? 0.469 30.078 10.625 1 94.44 178 VAL B O 1
ATOM 3292 N N . GLN B 1 179 ? 0.194 31.438 8.906 1 94.94 179 GLN B N 1
ATOM 3293 C CA . GLN B 1 179 ? -1.195 31.062 8.664 1 94.94 179 GLN B CA 1
ATOM 3294 C C . GLN B 1 179 ? -1.36 30.406 7.289 1 94.94 179 GLN B C 1
ATOM 3296 O O . GLN B 1 179 ? -0.905 30.953 6.281 1 94.94 179 GLN B O 1
ATOM 3301 N N . LEU B 1 180 ? -1.98 29.188 7.332 1 95.44 180 LEU B N 1
ATOM 3302 C CA . LEU B 1 180 ? -2.271 28.469 6.098 1 95.44 180 LEU B CA 1
ATOM 3303 C C . LEU B 1 180 ? -3.74 28.609 5.719 1 95.44 180 LEU B C 1
ATOM 3305 O O . LEU B 1 180 ? -4.625 28.344 6.539 1 95.44 180 LEU B O 1
ATOM 3309 N N . THR B 1 181 ? -3.955 29.078 4.469 1 97.38 181 THR B N 1
ATOM 3310 C CA . THR B 1 181 ? -5.32 29.156 3.953 1 97.38 181 THR B CA 1
ATOM 3311 C C . THR B 1 181 ? -5.496 28.234 2.756 1 97.38 181 THR B C 1
ATOM 3313 O O . THR B 1 181 ? -4.738 28.297 1.788 1 97.38 181 THR B O 1
ATOM 3316 N N . ASN B 1 182 ? -6.434 27.312 2.863 1 98.19 182 ASN B N 1
ATOM 3317 C CA . ASN B 1 182 ? -6.832 26.453 1.759 1 98.19 182 ASN B CA 1
ATOM 3318 C C . ASN B 1 182 ? -8.156 26.906 1.145 1 98.19 182 ASN B C 1
ATOM 3320 O O . ASN B 1 182 ? -9.227 26.625 1.688 1 98.19 182 ASN B O 1
ATOM 3324 N N . PRO B 1 183 ? -8.07 27.562 0.005 1 98.44 183 PRO B N 1
ATOM 3325 C CA . PRO B 1 183 ? -9.32 28.047 -0.586 1 98.44 183 PRO B CA 1
ATOM 3326 C C . PRO B 1 183 ? -10.016 27 -1.441 1 98.44 183 PRO B C 1
ATOM 3328 O O . PRO B 1 183 ? -11.094 27.25 -1.99 1 98.44 183 PRO B O 1
ATOM 3331 N N . THR B 1 184 ? -9.461 25.906 -1.58 1 98.5 184 THR B N 1
ATOM 3332 C CA . THR B 1 184 ? -9.969 24.891 -2.504 1 98.5 184 THR B CA 1
ATOM 3333 C C . THR B 1 184 ? -10.961 23.969 -1.808 1 98.5 184 THR B C 1
ATOM 3335 O O . THR B 1 184 ? -11.008 23.922 -0.577 1 98.5 184 THR B O 1
ATOM 3338 N N . PRO B 1 185 ? -11.742 23.234 -2.545 1 98.62 185 PRO B N 1
ATOM 3339 C CA . PRO B 1 185 ? -12.688 22.281 -1.946 1 98.62 185 PRO B CA 1
ATOM 3340 C C . PRO B 1 185 ? -12.055 20.922 -1.647 1 98.62 185 PRO B C 1
ATOM 3342 O O . PRO B 1 185 ? -12.766 19.953 -1.366 1 98.62 185 PRO B O 1
ATOM 3345 N N . TYR B 1 186 ? -10.734 20.828 -1.709 1 98.19 186 TYR B N 1
ATOM 3346 C CA . TYR B 1 186 ? -10.031 19.562 -1.51 1 98.19 186 TYR B CA 1
ATOM 3347 C C . TYR B 1 186 ? -9.18 19.609 -0.248 1 98.19 186 TYR B C 1
ATOM 3349 O O . TYR B 1 186 ? -8.648 20.672 0.114 1 98.19 186 TYR B O 1
ATOM 3357 N N . TYR B 1 187 ? -9.094 18.469 0.44 1 96.56 187 TYR B N 1
ATOM 3358 C CA . TYR B 1 187 ? -8.078 18.359 1.486 1 96.56 187 TYR B CA 1
ATOM 3359 C C . TYR B 1 187 ? -6.676 18.375 0.894 1 96.56 187 TYR B C 1
ATOM 3361 O O . TYR B 1 187 ? -6.426 17.766 -0.148 1 96.56 187 TYR B O 1
ATOM 3369 N N . ILE B 1 188 ? -5.828 19.031 1.544 1 96.38 188 ILE B N 1
ATOM 3370 C CA . ILE B 1 188 ? -4.426 19.031 1.149 1 96.38 188 ILE B CA 1
ATOM 3371 C C . ILE B 1 188 ? -3.594 18.281 2.195 1 96.38 188 ILE B C 1
ATOM 3373 O O . ILE B 1 188 ? -3.576 18.672 3.367 1 96.38 188 ILE B O 1
ATOM 3377 N N . ASN B 1 189 ? -2.979 17.188 1.783 1 91.81 189 ASN B N 1
ATOM 3378 C CA . ASN B 1 189 ? -2.084 16.406 2.633 1 91.81 189 ASN B CA 1
ATOM 3379 C C . ASN B 1 189 ? -0.643 16.906 2.527 1 91.81 189 ASN B C 1
ATOM 3381 O O . ASN B 1 189 ? 0.046 16.609 1.548 1 91.81 189 ASN B O 1
ATOM 3385 N N . LEU B 1 190 ? -0.211 17.562 3.582 1 92.75 190 LEU B N 1
ATOM 3386 C CA . LEU B 1 190 ? 1.11 18.188 3.525 1 92.75 190 LEU B CA 1
ATOM 3387 C C . LEU B 1 190 ? 2.195 17.172 3.895 1 92.75 190 LEU B C 1
ATOM 3389 O O . LEU B 1 190 ? 2.01 16.359 4.805 1 92.75 190 LEU B O 1
ATOM 3393 N N . ILE B 1 191 ? 3.244 17.234 3.162 1 88.38 191 ILE B N 1
ATOM 3394 C CA . ILE B 1 191 ? 4.43 16.422 3.439 1 88.38 191 ILE B CA 1
ATOM 3395 C C . ILE B 1 191 ? 5.688 17.219 3.117 1 88.38 191 ILE B C 1
ATOM 3397 O O . ILE B 1 191 ? 5.656 18.125 2.279 1 88.38 191 ILE B O 1
ATOM 3401 N N . GLN B 1 192 ? 6.781 16.906 3.842 1 89.81 192 GLN B N 1
ATOM 3402 C CA . GLN B 1 192 ? 8.078 17.547 3.637 1 89.81 192 GLN B CA 1
ATOM 3403 C C . GLN B 1 192 ? 7.953 19.078 3.709 1 89.81 192 GLN B C 1
ATOM 3405 O O . GLN B 1 192 ? 8.414 19.781 2.811 1 89.81 192 GLN B O 1
ATOM 3410 N N . VAL B 1 193 ? 7.332 19.578 4.691 1 93.5 193 VAL B N 1
ATOM 3411 C CA . VAL B 1 193 ? 7.207 21 4.973 1 93.5 193 VAL B CA 1
ATOM 3412 C C . VAL B 1 193 ? 8.453 21.484 5.703 1 93.5 193 VAL B C 1
ATOM 3414 O O . VAL B 1 193 ? 8.953 20.828 6.613 1 93.5 193 VAL B O 1
ATOM 3417 N N . SER B 1 194 ? 8.953 22.562 5.25 1 94.94 194 SER B N 1
ATOM 3418 C CA . SER B 1 194 ? 10.086 23.172 5.938 1 94.94 194 SER B CA 1
ATOM 3419 C C . SER B 1 194 ? 9.875 24.672 6.129 1 94.94 194 SER B C 1
ATOM 3421 O O . SER B 1 194 ? 9.203 25.328 5.32 1 94.94 194 SER B O 1
ATOM 3423 N N . VAL B 1 195 ? 10.359 25.172 7.184 1 93.25 195 VAL B N 1
ATOM 3424 C CA . VAL B 1 195 ? 10.375 26.594 7.504 1 93.25 195 VAL B CA 1
ATOM 3425 C C . VAL B 1 195 ? 11.812 27.047 7.738 1 93.25 195 VAL B C 1
ATOM 3427 O O . VAL B 1 195 ? 12.508 26.531 8.617 1 93.25 195 VAL B O 1
ATOM 3430 N N . ASN B 1 196 ? 12.25 27.984 6.859 1 92.62 196 ASN B N 1
ATOM 3431 C CA . ASN B 1 196 ? 13.625 28.484 6.922 1 92.62 196 ASN B CA 1
ATOM 3432 C C . ASN B 1 196 ? 14.633 27.328 6.887 1 92.62 196 ASN B C 1
ATOM 3434 O O . ASN B 1 196 ? 15.57 27.297 7.684 1 92.62 196 ASN B O 1
ATOM 3438 N N . GLY B 1 197 ? 14.266 26.391 6.121 1 89.75 197 GLY B N 1
ATOM 3439 C CA . GLY B 1 197 ? 15.195 25.297 5.879 1 89.75 197 GLY B CA 1
ATOM 3440 C C . GLY B 1 197 ? 15.062 24.172 6.887 1 89.75 197 GLY B C 1
ATOM 3441 O O . GLY B 1 197 ? 15.648 23.109 6.707 1 89.75 197 GLY B O 1
ATOM 3442 N N . LYS B 1 198 ? 14.32 24.469 7.898 1 90.06 198 LYS B N 1
ATOM 3443 C CA . LYS B 1 198 ? 14.133 23.422 8.914 1 90.06 198 LYS B CA 1
ATOM 3444 C C . LYS B 1 198 ? 12.883 22.594 8.625 1 90.06 198 LYS B C 1
ATOM 3446 O O . LYS B 1 198 ? 11.781 23.141 8.516 1 90.06 198 LYS B O 1
ATOM 3451 N N . ALA B 1 199 ? 13.094 21.281 8.617 1 89.75 199 ALA B N 1
ATOM 3452 C CA . ALA B 1 199 ? 11.984 20.375 8.32 1 89.75 199 ALA B CA 1
ATOM 3453 C C . ALA B 1 199 ? 11.023 20.281 9.508 1 89.75 199 ALA B C 1
ATOM 3455 O O . ALA B 1 199 ? 11.453 20.203 10.656 1 89.75 199 ALA B O 1
ATOM 3456 N N . LEU B 1 200 ? 9.758 20.375 9.148 1 88.06 200 LEU B N 1
ATOM 3457 C CA . LEU B 1 200 ? 8.711 20.156 10.148 1 88.06 200 LEU B CA 1
ATOM 3458 C C . LEU B 1 200 ? 8.133 18.75 10.031 1 88.06 200 LEU B C 1
ATOM 3460 O O . LEU B 1 200 ? 7.988 18.219 8.922 1 88.06 200 LEU B O 1
ATOM 3464 N N . SER B 1 201 ? 7.863 18.109 11.164 1 78.06 201 SER B N 1
ATOM 3465 C CA . SER B 1 201 ? 7.258 16.797 11.172 1 78.06 201 SER B CA 1
ATOM 3466 C C . SER B 1 201 ? 5.77 16.859 11.508 1 78.06 201 SER B C 1
ATOM 3468 O O . SER B 1 201 ? 5.332 17.781 12.203 1 78.06 201 SER B O 1
ATOM 3470 N N . ASN B 1 202 ? 4.98 15.922 10.914 1 76.62 202 ASN B N 1
ATOM 3471 C CA . ASN B 1 202 ? 3.574 15.719 11.242 1 76.62 202 ASN B CA 1
ATOM 3472 C C . ASN B 1 202 ? 2.756 16.984 11.016 1 76.62 202 ASN B C 1
ATOM 3474 O O . ASN B 1 202 ? 2 17.406 11.898 1 76.62 202 ASN B O 1
ATOM 3478 N N . VAL B 1 203 ? 2.998 17.688 9.906 1 86.31 203 VAL B N 1
ATOM 3479 C CA . VAL B 1 203 ? 2.242 18.891 9.586 1 86.31 203 VAL B CA 1
ATOM 3480 C C . VAL B 1 203 ? 0.787 18.531 9.297 1 86.31 203 VAL B C 1
ATOM 3482 O O . VAL B 1 203 ? -0.122 19.312 9.57 1 86.31 203 VAL B O 1
ATOM 3485 N N . GLY B 1 204 ? 0.555 17.391 8.844 1 88.44 204 GLY B N 1
ATOM 3486 C CA . GLY B 1 204 ? -0.799 16.859 8.734 1 88.44 204 GLY B CA 1
ATOM 3487 C C . GLY B 1 204 ? -1.535 17.375 7.512 1 88.44 204 GLY B C 1
ATOM 3488 O O . GLY B 1 204 ? -0.954 17.484 6.43 1 88.44 204 GLY B O 1
ATOM 3489 N N . VAL B 1 205 ? -2.865 17.609 7.723 1 93.06 205 VAL B N 1
ATOM 3490 C CA . VAL B 1 205 ? -3.738 17.938 6.602 1 93.06 205 VAL B CA 1
ATOM 3491 C C . VAL B 1 205 ? -4.254 19.375 6.766 1 93.06 205 VAL B C 1
ATOM 3493 O O . VAL B 1 205 ? -4.234 19.922 7.871 1 93.06 205 VAL B O 1
ATOM 3496 N N . VAL B 1 206 ? -4.621 19.969 5.617 1 96.06 206 VAL B N 1
ATOM 3497 C CA . VAL B 1 206 ? -5.324 21.25 5.582 1 96.06 206 VAL B CA 1
ATOM 3498 C C . VAL B 1 206 ? -6.719 21.062 4.984 1 96.06 206 VAL B C 1
ATOM 3500 O O . VAL B 1 206 ? -6.855 20.781 3.791 1 96.06 206 VAL B O 1
ATOM 3503 N N . PRO B 1 207 ? -7.762 21.25 5.805 1 96.62 207 PRO B N 1
ATOM 3504 C CA . PRO B 1 207 ? -9.117 21.031 5.305 1 96.62 207 PRO B CA 1
ATOM 3505 C C . PRO B 1 207 ? -9.523 22.016 4.219 1 96.62 207 PRO B C 1
ATOM 3507 O O . PRO B 1 207 ? -8.93 23.094 4.109 1 96.62 207 PRO B O 1
ATOM 3510 N N . PRO B 1 208 ? -10.531 21.531 3.439 1 97.44 208 PRO B N 1
ATOM 3511 C CA . PRO B 1 208 ? -11.078 22.453 2.447 1 97.44 208 PRO B CA 1
ATOM 3512 C C . PRO B 1 208 ? -11.648 23.719 3.076 1 97.44 208 PRO B C 1
ATOM 3514 O O . PRO B 1 208 ? -12.25 23.672 4.152 1 97.44 208 PRO B O 1
ATOM 3517 N N . LYS B 1 209 ? -11.375 24.859 2.342 1 97.38 209 LYS B N 1
ATOM 3518 C CA . LYS B 1 209 ? -11.961 26.141 2.711 1 97.38 209 LYS B CA 1
ATOM 3519 C C . LYS B 1 209 ? -11.711 26.453 4.184 1 97.38 209 LYS B C 1
ATOM 3521 O O . LYS B 1 209 ? -12.641 26.828 4.91 1 97.38 209 LYS B O 1
ATOM 3526 N N . SER B 1 210 ? -10.5 26.297 4.523 1 96.25 210 SER B N 1
ATOM 3527 C CA . SER B 1 210 ? -10.172 26.484 5.934 1 96.25 210 SER B CA 1
ATOM 3528 C C . SER B 1 210 ? -8.93 27.344 6.109 1 96.25 210 SER B C 1
ATOM 3530 O O . SER B 1 210 ? -8.227 27.641 5.141 1 96.25 210 SER B O 1
ATOM 3532 N N . LEU B 1 211 ? -8.82 27.812 7.312 1 95.25 211 LEU B N 1
ATOM 3533 C CA . LEU B 1 211 ? -7.656 28.562 7.777 1 95.25 211 LEU B CA 1
ATOM 3534 C C . LEU B 1 211 ? -7.035 27.906 9 1 95.25 211 LEU B C 1
ATOM 3536 O O . LEU B 1 211 ? -7.742 27.562 9.953 1 95.25 211 LEU B O 1
ATOM 3540 N N . ARG B 1 212 ? -5.707 27.672 8.898 1 93.88 212 ARG B N 1
ATOM 3541 C CA . ARG B 1 212 ? -5 27.078 10.031 1 93.88 212 ARG B CA 1
ATOM 3542 C C . ARG B 1 212 ? -3.865 27.984 10.508 1 93.88 212 ARG B C 1
ATOM 3544 O O . ARG B 1 212 ? -2.973 28.328 9.727 1 93.88 212 ARG B O 1
ATOM 3551 N N . GLN B 1 213 ? -3.945 28.344 11.805 1 93.44 213 GLN B N 1
ATOM 3552 C CA . GLN B 1 213 ? -2.904 29.156 12.422 1 93.44 213 GLN B CA 1
ATOM 3553 C C . GLN B 1 213 ? -1.839 28.281 13.078 1 93.44 213 GLN B C 1
ATOM 3555 O O . GLN B 1 213 ? -2.16 27.312 13.766 1 93.44 213 GLN B O 1
ATOM 3560 N N . THR B 1 214 ? -0.583 28.562 12.758 1 92 214 THR B N 1
ATOM 3561 C CA . THR B 1 214 ? 0.518 27.828 13.383 1 92 214 THR B CA 1
ATOM 3562 C C . THR B 1 214 ? 1.411 28.781 14.18 1 92 214 THR B C 1
ATOM 3564 O O . THR B 1 214 ? 1.243 30 14.109 1 92 214 THR B O 1
ATOM 3567 N N . SER B 1 215 ? 2.307 28.219 14.922 1 90.56 215 SER B N 1
ATOM 3568 C CA . SER B 1 215 ? 3.266 29.016 15.68 1 90.56 215 SER B CA 1
ATOM 3569 C C . SER B 1 215 ? 4.602 29.109 14.953 1 90.56 215 SER B C 1
ATOM 3571 O O . SER B 1 215 ? 5.605 29.531 15.539 1 90.56 215 SER B O 1
ATOM 3573 N N . TRP B 1 216 ? 4.578 28.703 13.734 1 90.81 216 TRP B N 1
ATOM 3574 C CA . TRP B 1 216 ? 5.828 28.719 12.977 1 90.81 216 TRP B CA 1
ATOM 3575 C C . TRP B 1 216 ? 6.277 30.141 12.695 1 90.81 216 TRP B C 1
ATOM 3577 O O . TRP B 1 216 ? 5.445 31.016 12.43 1 90.81 216 TRP B O 1
ATOM 3587 N N . CYS B 1 217 ? 7.637 30.422 12.781 1 88.88 217 CYS B N 1
ATOM 3588 C CA . CYS B 1 217 ? 8.25 31.688 12.398 1 88.88 217 CYS B CA 1
ATOM 3589 C C . CYS B 1 217 ? 7.664 32.844 13.211 1 88.88 217 CYS B C 1
ATOM 3591 O O . CYS B 1 217 ? 7.355 33.906 12.664 1 88.88 217 CYS B O 1
ATOM 3593 N N . GLN B 1 218 ? 7.406 32.625 14.391 1 82.25 218 GLN B N 1
ATOM 3594 C CA . GLN B 1 218 ? 6.867 33.719 15.211 1 82.25 218 GLN B CA 1
ATOM 3595 C C . GLN B 1 218 ? 7.879 34.844 15.375 1 82.25 218 GLN B C 1
ATOM 3597 O O . GLN B 1 218 ? 7.535 36.031 15.234 1 82.25 218 GLN B O 1
ATOM 3602 N N . ALA B 1 219 ? 9.055 34.625 15.672 1 72.5 219 ALA B N 1
ATOM 3603 C CA . ALA B 1 219 ? 10.047 35.625 16.062 1 72.5 219 ALA B CA 1
ATOM 3604 C C . ALA B 1 219 ? 10.922 36 14.867 1 72.5 219 ALA B C 1
ATOM 3606 O O . ALA B 1 219 ? 11.656 37 14.938 1 72.5 219 ALA B O 1
ATOM 3607 N N . ILE B 1 220 ? 10.883 35.312 13.844 1 64.38 220 ILE B N 1
ATOM 3608 C CA . ILE B 1 220 ? 11.938 35.469 12.852 1 64.38 220 ILE B CA 1
ATOM 3609 C C . ILE B 1 220 ? 11.328 35.938 11.523 1 64.38 220 ILE B C 1
ATOM 3611 O O . ILE B 1 220 ? 10.367 35.344 11.039 1 64.38 220 ILE B O 1
ATOM 3615 N N . ALA B 1 221 ? 11.641 37.219 11.109 1 69.44 221 ALA B N 1
ATOM 3616 C CA . ALA B 1 221 ? 11.43 37.656 9.742 1 69.44 221 ALA B CA 1
ATOM 3617 C C . ALA B 1 221 ? 12.758 37.844 9.016 1 69.44 221 ALA B C 1
ATOM 3619 O O . ALA B 1 221 ? 13.75 38.25 9.625 1 69.44 221 ALA B O 1
ATOM 3620 N N . PRO B 1 222 ? 12.719 37.312 7.656 1 82.81 222 PRO B N 1
ATOM 3621 C CA . PRO B 1 222 ? 11.758 36.719 6.734 1 82.81 222 PRO B CA 1
ATOM 3622 C C . PRO B 1 222 ? 11.562 35.219 6.98 1 82.81 222 PRO B C 1
ATOM 3624 O O . PRO B 1 222 ? 12.406 34.594 7.609 1 82.81 222 PRO B O 1
ATOM 3627 N N . CYS B 1 223 ? 10.383 34.781 6.734 1 92.06 223 CYS B N 1
ATOM 3628 C CA . CYS B 1 223 ? 10.016 33.375 6.887 1 92.06 223 CYS B CA 1
ATOM 3629 C C . CYS B 1 223 ? 9.875 32.688 5.527 1 92.06 223 CYS B C 1
ATOM 3631 O O . CYS B 1 223 ? 9.109 33.156 4.68 1 92.06 223 CYS B O 1
ATOM 3633 N N . HIS B 1 224 ? 10.727 31.734 5.273 1 94.88 224 HIS B N 1
ATOM 3634 C CA . HIS B 1 224 ? 10.664 30.953 4.039 1 94.88 224 HIS B CA 1
ATOM 3635 C C . HIS B 1 224 ? 9.984 29.609 4.273 1 94.88 224 HIS B C 1
ATOM 3637 O O . HIS B 1 224 ? 10.406 28.844 5.141 1 94.88 224 HIS B O 1
ATOM 3643 N N . VAL B 1 225 ? 8.945 29.406 3.531 1 96.06 225 VAL B N 1
ATOM 3644 C CA . VAL B 1 225 ? 8.242 28.141 3.682 1 96.06 225 VAL B CA 1
ATOM 3645 C C . VAL B 1 225 ? 8.336 27.328 2.387 1 96.06 225 VAL B C 1
ATOM 3647 O O . VAL B 1 225 ? 8.273 27.891 1.292 1 96.06 225 VAL B O 1
ATOM 3650 N N . ALA B 1 226 ? 8.523 26.078 2.508 1 97.12 226 ALA B N 1
ATOM 3651 C CA . ALA B 1 226 ? 8.484 25.141 1.392 1 97.12 226 ALA B CA 1
ATOM 3652 C C . ALA B 1 226 ? 7.652 23.906 1.739 1 97.12 226 ALA B C 1
ATOM 3654 O O . ALA B 1 226 ? 7.633 23.469 2.891 1 97.12 226 ALA B O 1
ATOM 3655 N N . TRP B 1 227 ? 6.953 23.422 0.736 1 96.31 227 TRP B N 1
ATOM 3656 C CA . TRP B 1 227 ? 6.094 22.281 1.043 1 96.31 227 TRP B CA 1
ATOM 3657 C C . TRP B 1 227 ? 5.879 21.422 -0.192 1 96.31 227 TRP B C 1
ATOM 3659 O O . TRP B 1 227 ? 6.109 21.859 -1.319 1 96.31 227 TRP B O 1
ATOM 3669 N N . ARG B 1 228 ? 5.512 20.172 0.004 1 94.31 228 ARG B N 1
ATOM 3670 C CA . ARG B 1 228 ? 4.953 19.219 -0.954 1 94.31 228 ARG B CA 1
ATOM 3671 C C . ARG B 1 228 ? 3.656 18.609 -0.428 1 94.31 228 ARG B C 1
ATOM 3673 O O . ARG B 1 228 ? 3.287 18.828 0.729 1 94.31 228 ARG B O 1
ATOM 3680 N N . ALA B 1 229 ? 2.996 18.047 -1.277 1 94 229 ALA B N 1
ATOM 3681 C CA . ALA B 1 229 ? 1.777 17.344 -0.911 1 94 229 ALA B CA 1
ATOM 3682 C C . ALA B 1 229 ? 1.806 15.906 -1.436 1 94 229 ALA B C 1
ATOM 3684 O O . ALA B 1 229 ? 2.592 15.578 -2.328 1 94 229 ALA B O 1
ATOM 3685 N N . ILE B 1 230 ? 1.062 15.062 -0.79 1 87.12 230 ILE B N 1
ATOM 3686 C CA . ILE B 1 230 ? 0.816 13.711 -1.289 1 87.12 230 ILE B CA 1
ATOM 3687 C C . ILE B 1 230 ? -0.472 13.695 -2.109 1 87.12 230 ILE B C 1
ATOM 3689 O O . ILE B 1 230 ? -1.521 14.141 -1.641 1 87.12 230 ILE B O 1
ATOM 3693 N N . ASN B 1 231 ? -0.395 13.195 -3.311 1 88.56 231 ASN B N 1
ATOM 3694 C CA . ASN B 1 231 ? -1.573 13.219 -4.172 1 88.56 231 ASN B CA 1
ATOM 3695 C C . ASN B 1 231 ? -2.434 11.977 -3.979 1 88.56 231 ASN B C 1
ATOM 3697 O O . ASN B 1 231 ? -2.162 11.156 -3.098 1 88.56 231 ASN B O 1
ATOM 3701 N N . ASP B 1 232 ? -3.477 11.875 -4.746 1 86.38 232 ASP B N 1
ATOM 3702 C CA . ASP B 1 232 ? -4.5 10.844 -4.594 1 86.38 232 ASP B CA 1
ATOM 3703 C C . ASP B 1 232 ? -3.902 9.453 -4.777 1 86.38 232 ASP B C 1
ATOM 3705 O O . ASP B 1 232 ? -4.473 8.461 -4.316 1 86.38 232 ASP B O 1
ATOM 3709 N N . TYR B 1 233 ? -2.814 9.406 -5.363 1 74.62 233 TYR B N 1
ATOM 3710 C CA . TYR B 1 233 ? -2.236 8.117 -5.715 1 74.62 233 TYR B CA 1
ATOM 3711 C C . TYR B 1 233 ? -1.061 7.777 -4.805 1 74.62 233 TYR B C 1
ATOM 3713 O O . TYR B 1 233 ? -0.358 6.789 -5.027 1 74.62 233 TYR B O 1
ATOM 3721 N N . GLY B 1 234 ? -0.863 8.648 -3.799 1 76 234 GLY B N 1
ATOM 3722 C CA . GLY B 1 234 ? 0.214 8.406 -2.855 1 76 234 GLY B CA 1
ATOM 3723 C C . GLY B 1 234 ? 1.553 8.945 -3.32 1 76 234 GLY B C 1
ATOM 3724 O O . GLY B 1 234 ? 2.572 8.75 -2.656 1 76 234 GLY B O 1
ATOM 3725 N N . GLY B 1 235 ? 1.607 9.633 -4.367 1 77.44 235 GLY B N 1
ATOM 3726 C CA . GLY B 1 235 ? 2.838 10.211 -4.891 1 77.44 235 GLY B CA 1
ATOM 3727 C C . GLY B 1 235 ? 3.119 11.602 -4.359 1 77.44 235 GLY B C 1
ATOM 3728 O O . GLY B 1 235 ? 2.209 12.289 -3.9 1 77.44 235 GLY B O 1
ATOM 3729 N N . LEU B 1 236 ? 4.375 11.977 -4.465 1 85.81 236 LEU B N 1
ATOM 3730 C CA . LEU B 1 236 ? 4.789 13.297 -4.012 1 85.81 236 LEU B CA 1
ATOM 3731 C C . LEU B 1 236 ? 4.551 14.344 -5.098 1 85.81 236 LEU B C 1
ATOM 3733 O O . LEU B 1 236 ? 4.797 14.086 -6.277 1 85.81 236 LEU B O 1
ATOM 3737 N N . SER B 1 237 ? 4.078 15.461 -4.703 1 92.62 237 SER B N 1
ATOM 3738 C CA . SER B 1 237 ? 3.971 16.578 -5.625 1 92.62 237 SER B CA 1
ATOM 3739 C C . SER B 1 237 ? 5.32 17.266 -5.832 1 92.62 237 SER B C 1
ATOM 3741 O O . SER B 1 237 ? 6.289 16.953 -5.137 1 92.62 237 SER B O 1
ATOM 3743 N N . ALA B 1 238 ? 5.312 18.172 -6.809 1 94.62 238 ALA B N 1
ATOM 3744 C CA . ALA B 1 238 ? 6.469 19.062 -6.918 1 94.62 238 ALA B CA 1
ATOM 3745 C C . ALA B 1 238 ? 6.566 19.984 -5.707 1 94.62 238 ALA B C 1
ATOM 3747 O O . ALA B 1 238 ? 5.566 20.25 -5.039 1 94.62 238 ALA B O 1
ATOM 3748 N N . LYS B 1 239 ? 7.793 20.375 -5.473 1 96.06 239 LYS B N 1
ATOM 3749 C CA . LYS B 1 239 ? 8.023 21.281 -4.352 1 96.06 239 LYS B CA 1
ATOM 3750 C C . LYS B 1 239 ? 7.508 22.672 -4.66 1 9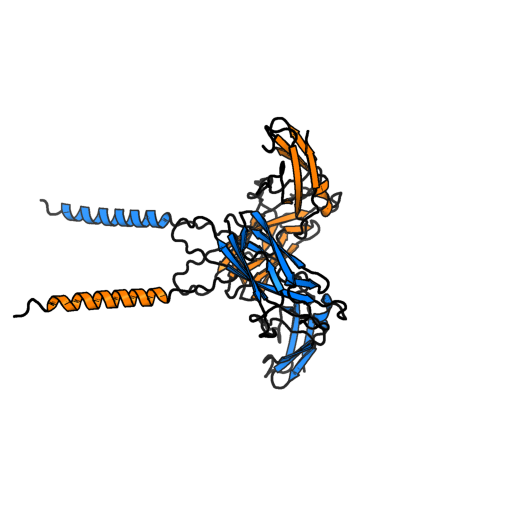6.06 239 LYS B C 1
ATOM 3752 O O . LYS B 1 239 ? 7.684 23.172 -5.773 1 96.06 239 LYS B O 1
ATOM 3757 N N . LYS B 1 240 ? 6.848 23.266 -3.73 1 97.5 240 LYS B N 1
ATOM 3758 C CA . LYS B 1 240 ? 6.469 24.672 -3.762 1 97.5 240 LYS B CA 1
ATOM 3759 C C . LYS B 1 240 ? 7.105 25.438 -2.604 1 97.5 240 LYS B C 1
ATOM 3761 O O . LYS B 1 240 ? 7.438 24.859 -1.573 1 97.5 240 LYS B O 1
ATOM 3766 N N . GLU B 1 241 ? 7.352 26.688 -2.834 1 96.62 241 GLU B N 1
ATOM 3767 C CA . GLU B 1 241 ? 7.93 27.5 -1.769 1 96.62 241 GLU B CA 1
ATOM 3768 C C . GLU B 1 241 ? 7.41 28.922 -1.829 1 96.62 241 GLU B C 1
ATOM 3770 O O . GLU B 1 241 ? 6.883 29.359 -2.855 1 96.62 241 GLU B O 1
ATOM 3775 N N . GLN B 1 242 ? 7.48 29.609 -0.757 1 95.5 242 GLN B N 1
ATOM 3776 C CA . GLN B 1 242 ? 7.031 30.984 -0.631 1 95.5 242 GLN B CA 1
ATOM 3777 C C . GLN B 1 242 ? 7.82 31.734 0.443 1 95.5 242 GLN B C 1
ATOM 3779 O O . GLN B 1 242 ? 8.094 31.188 1.513 1 95.5 242 GLN B O 1
ATOM 3784 N N . ASN B 1 243 ? 8.219 32.969 0.113 1 94 243 ASN B N 1
ATOM 3785 C CA . ASN B 1 243 ? 8.812 33.844 1.104 1 94 243 ASN B CA 1
ATOM 3786 C C . ASN B 1 243 ? 7.754 34.719 1.769 1 94 243 ASN B C 1
ATOM 3788 O O . ASN B 1 243 ? 6.969 35.375 1.085 1 94 243 ASN B O 1
ATOM 3792 N N . LEU B 1 244 ? 7.762 34.656 3.039 1 92.69 244 LEU B N 1
ATOM 3793 C CA . LEU B 1 244 ? 6.801 35.469 3.793 1 92.69 244 LEU B CA 1
ATOM 3794 C C . LEU B 1 244 ? 7.48 36.656 4.449 1 92.69 244 LEU B C 1
ATOM 3796 O O . LEU B 1 244 ? 8.555 36.5 5.039 1 92.69 244 LEU B O 1
ATOM 3800 N N . PRO B 1 245 ? 6.953 37.812 4.207 1 84.94 245 PRO B N 1
ATOM 3801 C CA . PRO B 1 245 ? 7.562 39 4.801 1 84.94 245 PRO B CA 1
ATOM 3802 C C . PRO B 1 245 ? 7.469 39.031 6.324 1 84.94 245 PRO B C 1
ATOM 3804 O O . PRO B 1 245 ? 6.57 38.406 6.898 1 84.94 245 PRO B O 1
#

Sequence (490 aa):
MPARHLYFIMTNTWNRLALLIFSVLSLLVAGELQAGVVVGGTRFIFPADRESISILLTNTSQESWLINSKINRPTRWAGGEASTVPAPLLAAPPLILLKPGTTGTLRLLRTESDILPVDRETLFELSIASVPSGKVENQSVKVAMRSVFKPFWRPEGLPGDPLEAYQQLRWTRNSQGVQLTNPTPYYINLIQVSVNGKALSNVGVVPPKSLRQTSWCQAIAPCHVAWRAINDYGGLSAKKEQNLPMPARHLYFIMTNTWNRLALLIFSVLSLLVAGELQAGVVVGGTRFIFPADRESISILLTNTSQESWLINSKINRPTRWAGGEASTVPAPLLAAPPLILLKPGTTGTLRLLRTESDILPVDRETLFELSIASVPSGKVENQSVKVAMRSVFKPFWRPEGLPGDPLEAYQQLRWTRNSQGVQLTNPTPYYINLIQVSVNGKALSNVGVVPPKSLRQTSWCQAIAPCHVAWRAINDYGGLSAKKEQNLP

Radius of gyration: 28.32 Å; Cα contacts (8 Å, |Δi|>4): 1130; chains: 2; bounding box: 62×79×102 Å